Protein 7DPD (pdb70)

Organism: Homo sapiens (NCBI:txid9606)

Solvent-accessible surface area: 30665 Å² total; per-residue (Å²): 140,25,88,92,119,51,57,84,62,0,4,123,26,1,47,71,15,0,33,116,138,21,112,108,65,1,57,107,16,0,131,93,219,83,98,109,33,40,25,55,3,56,2,60,0,83,50,0,30,128,80,36,149,74,0,10,92,28,1,64,111,58,8,69,96,0,20,73,19,0,21,42,0,0,80,111,1,2,79,85,13,24,120,90,53,115,111,46,138,75,25,24,41,0,104,46,2,31,2,11,1,19,28,8,42,138,46,115,114,31,52,38,57,79,13,3,142,97,156,7,44,38,94,3,0,1,2,13,1,25,0,24,82,50,37,166,55,114,97,53,66,38,27,81,32,22,65,0,71,142,49,150,61,87,18,63,20,135,13,57,15,76,61,76,41,73,43,96,117,49,80,79,15,80,17,172,125,114,30,134,4,58,141,39,47,58,50,33,75,143,71,101,103,54,102,118,55,62,60,20,9,29,0,53,1,4,14,17,44,157,73,189,63,8,52,57,64,1,120,23,4,45,0,1,0,34,11,45,11,18,108,46,18,144,63,53,23,48,0,15,0,17,0,17,0,38,65,6,98,98,65,156,108,174,144,69,190,31,110,103,45,42,0,0,64,12,14,48,17,71,90,94,126,21,85,87,34,33,50,38,5,0,4,40,16,1,34,71,11,0,26,125,132,20,110,107,64,1,59,106,15,1,137,90,221,82,99,97,29,25,22,54,2,54,0,52,0,81,42,0,27,132,83,12,147,33,1,14,90,11,3,66,107,60,7,60,66,0,22,84,20,1,26,36,0,0,85,100,0,1,82,77,10,23,117,90,53,115,114,51,136,77,23,26,44,0,108,35,4,30,2,12,1,16,24,9,42,121,47,107,112,27,26,34,8,70,21,6,124,97,137,5,46,39,89,4,0,2,0,40,1,31,2,76,91,51,33,158,56,110,100,40,64,13,56,75,60,18,49,1,88,146,43,164,63,78,32,81,20,133,17,43,19,82,65,65,30,73,35,87,103,35,85,71,11,68,22,182,151,98,40,121,23,54,129,35,55,41,44,45,76,124,90,115,77,90,120,87,53,36,53,13,6,32,0,49,0,57,17,70,48,162,137,89,90,124,40,112,146,51,160,54,8,64,0,0,0,22,9,43,10,19,109,45,14,133,71,51,6,67,2,22,0,16,0,10,1,27,65,2,93,91,66,156,114,169,143,79,212,32,92,106,43,47,0,0,56,7,11,43,17,69,62,105,130

Foldseek 3Di:
DDDPVLLVVLLVLLLVVCLVPVLVVLVVVQQDDDQAAADEDEDEVVVSCVVDVVNVVVCQVQVVVSQVSNLVSSQVSSVVSLVPDPCSVNTHRHNRYGYFYDHDDDDPVAEDLADDDPVQAFGWHKYKFAWADKDDKDKAAFKWWKAFPPPRDIDIDGFDVQAVRDDDQAQFDPDPDGDNTRDMDTDRPVDCPDSRIKIKMKIKTWRDCVDPVADDDIDIAIEIDIGPRPPVDDHGWTKIFIFGWHKHKDPDDDPDHIDIHIHGHTRDIDTD/DDDPVVLVVLLVLLLVVCLPVVLVVLVVVQQDDDQAAAGEDEDEVVVSCVSPVVNVVVCFQQVVVSQVSNLVSSQVSSVVSLVPDPCSVNTHRHNRYGYFYDNDDDDPLAEDQADDDPVQAFGWHKYWWFWADKDDKDKAAQKFWKAFPVPRDIDIFGFDVQAPRHTDAAQADPDPPDDHGGDMGTDHPVDPDPPDIKIKIKTKTWGDDDPDDDDDGTDMAIEMDIRVRPPVDDHGWTKMFIFGWHKHKDDDDDPDDIDIGIHGHTRDIGTDD

Nearest PDB structures (foldseek):
  7dpd-assembly1_A  TM=1.004E+00  e=1.138E-58  Homo sapiens
  7wi7-assembly1_B  TM=9.979E-01  e=2.841E-55  Homo sapiens
  7yox-assembly1_E  TM=8.912E-01  e=5.959E-45  Homo sapiens
  8s91-assembly1_F  TM=9.376E-01  e=9.226E-42  Homo sapiens
  7w7p-assembly1_E  TM=9.036E-01  e=3.740E-40  Gallus gallus

GO terms:
  GO:0005515 protein binding (F, IPI)
  GO:0043138 3'-5' DNA helicase activity (F, IDA)
  GO:0097362 MCM8-MCM9 complex (C, IDA)
  GO:0006974 DNA damage response (P, IDA)
  GO:0000724 double-strand break repair via homologous recombination (P, IDA)
  GO:0016887 ATP hydrolysis activity (F, EXP)
  GO:0005634 nucleus (C, IDA)
  GO:0003682 chromatin binding (F, IDA)
  GO:0032406 MutLbeta complex binding (F, IDA)
  GO:0032407 MutSalpha complex binding (F, IDA)
  GO:0032408 MutSbeta complex binding (F, IDA)
  GO:0044877 protein-containing complex binding (F, IDA)
  GO:0005694 chromosome (C, EXP)
  GO:0036298 recombinational interstrand cross-link repair (P, IMP)
  GO:0003678 DNA helicase activity (F, IMP)
  GO:0070716 mismatch repair involved in maintenance of fidelity involved in DNA-dependent DNA replication (P, IMP)
  GO:0071168 protein localization to chromatin (P, IMP)
  GO:0000724 double-strand break repair via homologous recombination (P, IMP)
  GO:0019899 enzyme binding (F, IPI)

InterPro domains:
  IPR001208 MCM domain [PF00493] (304-508)
  IPR001208 MCM domain [PR01657] (343-358)
  IPR001208 MCM domain [PR01657] (401-415)
  IPR001208 MCM domain [PR01657] (429-442)
  IPR001208 MCM domain [PR01657] (452-464)
  IPR001208 MCM domain [PR01657] (479-487)
  IPR001208 MCM domain [PS50051] (302-505)
  IPR003593 AAA+ ATPase domain [SM00382] (344-493)
  IPR012340 Nucleic acid-binding, OB-fold [G3DSA:2.40.50.140] (115-273)
  IPR012340 Nucleic acid-binding, OB-fold [SSF50249] (11-266)
  IPR027417 P-loop containing nucleoside triphosphate hydrolase [G3DSA:3.40.50.300] (281-608)
  IPR027417 P-loop containing nucleoside triphosphate hydrolase [SSF52540] (312-602)
  IPR031327 Mini-chromosome maintenance protein [PTHR11630] (40-641)
  IPR031327 Mini-chromosome maintenance protein [SM00350] (112-605)
  IPR033762 MCM OB domain [PF17207] (117-245)
  IPR041562 MCM, AAA-lid domain [PF17855] (522-604)
  IPR058768 MCM9, N-terminal domain [PF26066] (4-104)

Structure (mmCIF, N/CA/C/O backbone):
data_7DPD
#
_entry.id   7DPD
#
_cell.length_a   78.286
_cell.length_b   85.900
_cell.length_c   111.511
_cell.angle_alpha   90.000
_cell.angle_beta   90.000
_cell.angle_gamma   90.000
#
_symmetry.space_group_name_H-M   'P 21 21 21'
#
loop_
_entity.id
_entity.type
_entity.pdbx_description
1 polymer 'DNA helicase MCM9'
2 non-polymer 'ZINC ION'
3 non-polymer 'SODIUM ION'
4 water water
#
loop_
_atom_site.group_PDB
_atom_site.id
_atom_site.type_symbol
_atom_site.label_atom_id
_atom_site.label_alt_id
_atom_site.label_comp_id
_atom_site.label_asym_id
_atom_site.label_entity_id
_atom_site.label_seq_id
_atom_site.pdbx_PDB_ins_code
_atom_site.Cartn_x
_atom_site.Cartn_y
_atom_site.Cartn_z
_atom_site.occupancy
_atom_site.B_iso_or_equiv
_atom_site.auth_seq_id
_atom_site.auth_comp_id
_atom_site.auth_asym_id
_atom_site.auth_atom_id
_atom_site.pdbx_PDB_model_num
ATOM 1 N N . SER A 1 14 ? 8.44000 7.64400 10.48400 1.000 59.21000 0 SER A N 1
ATOM 2 C CA . SER A 1 14 ? 8.28600 9.09400 10.51500 1.000 62.37000 0 SER A CA 1
ATOM 3 C C . SER A 1 14 ? 6.83000 9.48700 10.73400 1.000 54.55000 0 SER A C 1
ATOM 4 O O . SER A 1 14 ? 6.01700 8.68000 11.18200 1.000 62.30000 0 SER A O 1
ATOM 7 N N . MET A 1 15 ? 6.51100 10.73700 10.41300 1.000 57.47000 1 MET A N 1
ATOM 8 C CA . MET A 1 15 ? 5.16400 11.27500 10.53200 1.000 57.59000 1 MET A CA 1
ATOM 9 C C . MET A 1 15 ? 4.54000 11.39700 9.14900 1.000 56.11000 1 MET A C 1
ATOM 10 O O . MET A 1 15 ? 5.20100 11.82400 8.19600 1.000 41.53000 1 MET A O 1
ATOM 15 N N . ASN A 1 16 ? 3.26800 11.02500 9.04100 1.000 40.37000 2 ASN A N 1
ATOM 16 C CA . ASN A 1 16 ? 2.57300 11.15600 7.77200 1.000 53.51000 2 ASN A CA 1
ATOM 17 C C . ASN A 1 16 ? 2.09800 12.59600 7.59100 1.000 52.05000 2 ASN A C 1
ATOM 18 O O . ASN A 1 16 ? 2.23500 13.44100 8.48000 1.000 45.27000 2 ASN A O 1
ATOM 23 N N . SER A 1 17 ? 1.53900 12.88700 6.41400 1.000 50.22000 3 SER A N 1
ATOM 24 C CA . SER A 1 17 ? 1.10200 14.25100 6.13100 1.000 46.11000 3 SER A CA 1
ATOM 25 C C . SER A 1 17 ? 0.01900 14.70300 7.10100 1.000 52.43000 3 SER A C 1
ATOM 26 O O . SER A 1 17 ? -0.08500 15.89700 7.40700 1.000 45.20000 3 SER A O 1
ATOM 29 N N . ASP A 1 18 ? -0.78400 13.76700 7.60300 1.000 46.85000 4 ASP A N 1
ATOM 30 C CA . ASP A 1 18 ? -1.82900 14.12100 8.55600 1.000 48.69000 4 ASP A CA 1
ATOM 31 C C . ASP A 1 18 ? -1.23700 14.67400 9.84700 1.000 60.53000 4 ASP A C 1
ATOM 32 O O . ASP A 1 18 ? -1.75000 15.65100 10.40600 1.000 46.30000 4 ASP A O 1
ATOM 37 N N . GLN A 1 19 ? -0.15400 14.06700 10.33300 1.000 51.06000 5 GLN A N 1
ATOM 38 C CA . GLN A 1 19 ? 0.45800 14.51700 11.57700 1.000 43.16000 5 GLN A CA 1
ATOM 39 C C . GLN A 1 19 ? 1.33500 15.74600 11.37700 1.000 35.17000 5 GLN A C 1
ATOM 40 O O . GLN A 1 19 ? 1.40100 16.60500 12.26400 1.000 31.94000 5 GLN A O 1
ATOM 46 N N . VAL A 1 20 ? 2.01400 15.84800 10.23400 1.000 37.20000 6 VAL A N 1
ATOM 47 C CA . VAL A 1 20 ? 2.83400 17.02400 9.96300 1.000 34.34000 6 VAL A CA 1
ATOM 48 C C . VAL A 1 20 ? 1.96000 18.26700 9.84700 1.000 35.38000 6 VAL A C 1
ATOM 49 O O . VAL A 1 20 ? 2.33700 19.35500 10.30000 1.000 43.35000 6 VAL A O 1
ATOM 53 N N . THR A 1 21 ? 0.77300 18.12300 9.25500 1.000 32.48000 7 THR A N 1
ATOM 54 C CA . THR A 1 21 ? -0.12800 19.26000 9.10100 1.000 29.65000 7 THR A CA 1
ATOM 55 C C . THR A 1 21 ? -0.60000 19.78100 10.45200 1.000 33.85000 7 THR A C 1
ATOM 56 O O . THR A 1 21 ? -0.57400 20.99100 10.70700 1.000 37.53000 7 THR A O 1
ATOM 60 N N . LEU A 1 22 ? -1.04900 18.88200 11.32900 1.000 33.87000 8 LEU A N 1
ATOM 61 C CA . LEU A 1 22 ? -1.55600 19.33000 12.62100 1.000 35.59000 8 LEU A CA 1
ATOM 62 C C . LEU A 1 22 ? -0.45100 19.96200 13.45800 1.000 42.65000 8 LEU A C 1
ATOM 63 O O . LEU A 1 22 ? -0.67800 20.97400 14.13300 1.000 29.86000 8 LEU A O 1
ATOM 68 N N . VAL A 1 23 ? 0.75400 19.38800 13.41500 1.000 25.78000 9 VAL A N 1
ATOM 69 C CA . VAL A 1 23 ? 1.87200 19.93500 14.18000 1.000 37.90000 9 VAL A CA 1
ATOM 70 C C . VAL A 1 23 ? 2.16400 21.36900 13.74900 1.000 42.52000 9 VAL A C 1
ATOM 71 O O . VAL A 1 23 ? 2.19400 22.28900 14.57500 1.000 34.08000 9 VAL A O 1
ATOM 75 N N . GLY A 1 24 ? 2.36300 21.58200 12.44600 1.000 29.53000 10 GLY A N 1
ATOM 76 C CA . GLY A 1 24 ? 2.64500 22.92200 11.95900 1.000 32.52000 10 GLY A CA 1
ATOM 77 C C . GLY A 1 24 ? 1.52300 23.90900 12.21900 1.000 25.93000 10 GLY A C 1
ATOM 78 O O . GLY A 1 24 ? 1.77800 25.08300 12.49900 1.000 33.20000 10 GLY A O 1
ATOM 79 N N . GLN A 1 25 ? 0.27200 23.45300 12.14600 1.000 31.61000 11 GLN A N 1
ATOM 80 C CA . GLN A 1 25 ? -0.85100 24.37100 12.30700 1.000 36.30000 11 GLN A CA 1
ATOM 81 C C . GLN A 1 25 ? -1.04100 24.77100 13.76700 1.000 34.08000 11 GLN A C 1
ATOM 82 O O . GLN A 1 25 ? -1.42600 25.91000 14.05500 1.000 49.81000 11 GLN A O 1
ATOM 88 N N . VAL A 1 26 ? -0.77800 23.85400 14.70200 1.000 25.78000 12 VAL A N 1
ATOM 89 C CA . VAL A 1 26 ? -0.84600 24.20900 16.11800 1.000 29.36000 12 VAL A CA 1
ATOM 90 C C . VAL A 1 26 ? 0.27500 25.17400 16.48000 1.000 40.06000 12 VAL A C 1
ATOM 91 O O . VAL A 1 26 ? 0.06900 26.13900 17.22800 1.000 33.77000 12 VAL A O 1
ATOM 95 N N . PHE A 1 27 ? 1.47900 24.93200 15.96100 1.000 25.26000 13 PHE A N 1
ATOM 96 C CA . PHE A 1 27 ? 2.58500 25.84100 16.22900 1.000 26.07000 13 PHE A CA 1
ATOM 97 C C . PHE A 1 27 ? 2.36800 27.18800 15.55400 1.000 39.27000 13 PHE A C 1
ATOM 98 O O . PHE A 1 27 ? 2.70100 28.23500 16.12200 1.000 34.16000 13 PHE A O 1
ATOM 106 N N . GLU A 1 28 ? 1.80400 27.18700 14.34500 1.000 27.28000 14 GLU A N 1
ATOM 107 C CA . GLU A 1 28 ? 1.60900 28.44700 13.63900 1.000 37.78000 14 GLU A CA 1
ATOM 108 C C . GLU A 1 28 ? 0.63400 29.35400 14.37900 1.000 38.39000 14 GLU A C 1
ATOM 109 O O . GLU A 1 28 ? 0.82900 30.57400 14.42700 1.000 35.00000 14 GLU A O 1
ATOM 115 N N . SER A 1 29 ? -0.42200 28.78300 14.96300 1.000 34.15000 15 SER A N 1
ATOM 116 C CA . SER A 1 29 ? -1.37800 29.60800 15.69300 1.000 39.06000 15 SER A CA 1
ATOM 117 C C . SER A 1 29 ? -0.81500 30.06100 17.03200 1.000 37.26000 15 SER A C 1
ATOM 118 O O . SER A 1 29 ? -1.11300 31.17200 17.48400 1.000 43.43000 15 SER A O 1
ATOM 121 N N . TYR A 1 30 ? -0.00600 29.21800 17.67800 1.000 28.44000 16 TYR A N 1
ATOM 122 C CA . TYR A 1 30 ? 0.63300 29.61500 18.92700 1.000 25.73000 16 TYR A CA 1
ATOM 123 C C . TYR A 1 30 ? 1.58900 30.78000 18.70800 1.000 34.58000 16 TYR A C 1
ATOM 124 O O . TYR A 1 30 ? 1.59300 31.74400 19.48300 1.000 30.03000 16 TYR A O 1
ATOM 133 N N . VAL A 1 31 ? 2.41000 30.70400 17.66100 1.000 29.90000 17 VAL A N 1
ATOM 134 C CA . VAL A 1 31 ? 3.36600 31.76900 17.37700 1.000 30.73000 17 VAL A CA 1
ATOM 135 C C . VAL A 1 31 ? 2.63700 33.05000 16.99500 1.000 40.74000 17 VAL A C 1
ATOM 136 O O . VAL A 1 31 ? 2.93500 34.13300 17.51500 1.000 35.31000 17 VAL A O 1
ATOM 140 N N . SER A 1 32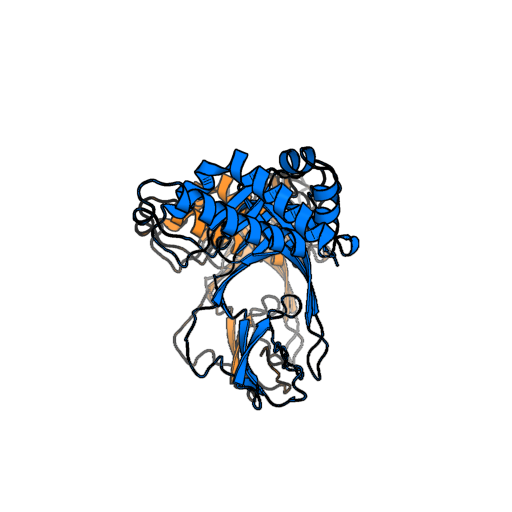 ? 1.65900 32.94400 16.09500 1.000 37.71000 18 SER A N 1
ATOM 141 C CA . SER A 1 32 ? 0.93400 34.11900 15.63000 1.000 42.13000 18 SER A CA 1
ATOM 142 C C . SER A 1 32 ? 0.11600 34.78500 16.72700 1.000 43.61000 18 SER A C 1
ATOM 143 O O . SER A 1 32 ? -0.37800 35.89700 16.51700 1.000 60.75000 18 SER A O 1
ATOM 146 N N . GLU A 1 33 ? -0.02500 34.15100 17.88800 1.000 41.04000 19 GLU A N 1
ATOM 147 C CA . GLU A 1 33 ? -0.77500 34.72400 18.99500 1.000 38.94000 19 GLU A CA 1
ATOM 148 C C . GLU A 1 33 ? 0.10000 35.20600 20.14000 1.000 49.20000 19 GLU A C 1
ATOM 149 O O . GLU A 1 33 ? -0.22600 36.22000 20.76000 1.000 56.39000 19 GLU A O 1
ATOM 155 N N . TYR A 1 34 ? 1.20900 34.52200 20.42900 1.000 39.39000 20 TYR A N 1
ATOM 156 C CA . TYR A 1 34 ? 2.05700 34.86800 21.56100 1.000 36.11000 20 TYR A CA 1
ATOM 157 C C . TYR A 1 34 ? 3.39300 35.49200 21.17300 1.000 37.70000 20 TYR A C 1
ATOM 158 O O . TYR A 1 34 ? 4.07300 36.03900 22.04600 1.000 25.72000 20 TYR A O 1
ATOM 167 N N . HIS A 1 35 ? 3.79000 35.43400 19.90300 1.000 30.97000 21 HIS A N 1
ATOM 168 C CA . HIS A 1 35 ? 5.10900 35.90900 19.50000 1.000 35.24000 21 HIS A CA 1
ATOM 169 C C . HIS A 1 35 ? 5.02200 36.88000 18.33100 1.000 34.59000 21 HIS A C 1
ATOM 170 O O . HIS A 1 35 ? 5.99200 37.04500 17.58600 1.000 29.65000 21 HIS A O 1
ATOM 177 N N . LYS A 1 36 ? 3.86800 37.53300 18.16800 1.000 37.10000 22 LYS A N 1
ATOM 178 C CA . LYS A 1 36 ? 3.68600 38.47100 17.06500 1.000 30.51000 22 LYS A CA 1
ATOM 179 C C . LYS A 1 36 ? 4.76000 39.55200 17.07100 1.000 29.94000 22 LYS A C 1
ATOM 180 O O . LYS A 1 36 ? 5.32100 39.88600 16.02100 1.000 28.81000 22 LYS A O 1
ATOM 186 N N . ASN A 1 37 ? 5.07600 40.09900 18.24300 1.000 27.86000 23 ASN A N 1
ATOM 187 C CA . ASN A 1 37 ? 6.08300 41.15300 18.29700 1.000 38.70000 23 ASN A CA 1
ATOM 188 C C . ASN A 1 37 ? 7.49200 40.60300 18.10900 1.000 37.18000 23 ASN A C 1
ATOM 189 O O . ASN A 1 37 ? 8.35400 41.29700 17.55500 1.000 31.20000 23 ASN A O 1
ATOM 194 N N . ASP A 1 38 ? 7.74400 39.36400 18.54200 1.000 25.32000 24 ASP A N 1
ATOM 195 C CA . ASP A 1 38 ? 9.06000 38.76700 18.33800 1.000 21.39000 24 ASP A CA 1
ATOM 196 C C . ASP A 1 38 ? 9.38500 38.63500 16.85300 1.000 26.07000 24 ASP A C 1
ATOM 197 O O . ASP A 1 38 ? 10.52100 38.88600 16.43600 1.000 27.09000 24 ASP A O 1
ATOM 202 N N . ILE A 1 39 ? 8.40000 38.25100 16.03800 1.000 27.50000 25 ILE A N 1
ATOM 203 C CA . ILE A 1 39 ? 8.62900 38.15400 14.60000 1.000 31.98000 25 ILE A CA 1
ATOM 204 C C . ILE A 1 39 ? 8.76700 39.54400 13.98600 1.000 32.51000 25 ILE A C 1
ATOM 205 O O . ILE A 1 39 ? 9.58700 39.76300 13.08500 1.000 26.47000 25 ILE A O 1
ATOM 210 N N . LEU A 1 40 ? 7.97800 40.50600 14.47100 1.000 26.08000 26 LEU A N 1
ATOM 211 C CA . LEU A 1 40 ? 8.06500 41.87000 13.95700 1.000 28.05000 26 LEU A CA 1
ATOM 212 C C . LEU A 1 40 ? 9.46200 42.44900 14.14900 1.000 31.81000 26 LEU A C 1
ATOM 213 O O . LEU A 1 40 ? 9.99000 43.12200 13.25600 1.000 25.25000 26 LEU A O 1
ATOM 218 N N . LEU A 1 41 ? 10.08200 42.19500 15.30500 1.000 21.85000 27 LEU A N 1
ATOM 219 C CA . LEU A 1 41 ? 11.44600 42.66700 15.51900 1.000 24.48000 27 LEU A CA 1
ATOM 220 C C . LEU A 1 41 ? 12.42500 41.98900 14.56800 1.000 25.52000 27 LEU A C 1
ATOM 221 O O . LEU A 1 41 ? 13.37100 42.62300 14.08700 1.000 29.02000 27 LEU A O 1
ATOM 226 N N . ILE A 1 42 ? 12.22100 40.70100 14.28800 1.000 26.65000 28 ILE A N 1
ATOM 227 C CA . ILE A 1 42 ? 13.07300 40.01900 13.31900 1.000 27.47000 28 ILE A CA 1
ATOM 228 C C . ILE A 1 42 ? 12.90800 40.64300 11.94000 1.000 31.50000 28 ILE A C 1
ATOM 229 O O . ILE A 1 42 ? 13.89400 40.92500 11.24700 1.000 28.60000 28 ILE A O 1
ATOM 234 N N . LEU A 1 43 ? 11.66000 40.87800 11.52600 1.000 25.74000 29 LEU A N 1
ATOM 235 C CA . LEU A 1 43 ? 11.40500 41.52000 10.24200 1.000 27.87000 29 LEU A CA 1
ATOM 236 C C . LEU A 1 43 ? 12.05000 42.89700 10.16100 1.000 31.13000 29 LEU A C 1
ATOM 237 O O . LEU A 1 43 ? 12.51400 43.30300 9.08800 1.000 30.22000 29 LEU A O 1
ATOM 242 N N . LYS A 1 44 ? 12.10300 43.62000 11.27900 1.000 27.07000 30 LYS A N 1
ATOM 243 C CA . LYS A 1 44 ? 12.65000 44.96900 11.29600 1.000 29.55000 30 LYS A CA 1
ATOM 244 C C . LYS A 1 44 ? 14.17200 45.00000 11.21400 1.000 32.49000 30 LYS A C 1
ATOM 245 O O . LYS A 1 44 ? 14.73500 46.06600 10.94000 1.000 33.59000 30 LYS A O 1
ATOM 251 N N . GLU A 1 45 ? 14.84500 43.87200 11.43300 1.000 30.16000 31 GLU A N 1
ATOM 252 C CA . GLU A 1 45 ? 16.29900 43.83000 11.34800 1.000 31.86000 31 GLU A CA 1
ATOM 253 C C . GLU A 1 45 ? 16.76600 44.08300 9.91700 1.000 29.89000 31 GLU A C 1
ATOM 254 O O . GLU A 1 45 ? 16.02400 43.89800 8.94800 1.000 31.76000 31 GLU A O 1
ATOM 260 N N . ARG A 1 46 ? 18.02400 44.50400 9.79300 1.000 34.33000 32 ARG A N 1
ATOM 261 C CA . ARG A 1 46 ? 18.56300 44.90400 8.49900 1.000 32.74000 32 ARG A CA 1
ATOM 262 C C . ARG A 1 46 ? 19.13200 43.72700 7.71000 1.000 32.55000 32 ARG A C 1
ATOM 263 O O . ARG A 1 46 ? 18.78300 43.54300 6.54100 1.000 32.07000 32 ARG A O 1
ATOM 271 N N . ASP A 1 47 ? 20.00400 42.92800 8.32900 1.000 30.85000 33 ASP A N 1
ATOM 272 C CA . ASP A 1 47 ? 20.69100 41.85400 7.61700 1.000 44.61000 33 ASP A CA 1
ATOM 273 C C . ASP A 1 47 ? 19.72400 40.71700 7.29800 1.000 35.51000 33 ASP A C 1
ATOM 274 O O . ASP A 1 47 ? 19.17500 40.08100 8.20300 1.000 40.76000 33 ASP A O 1
ATOM 279 N N . GLU A 1 48 ? 19.53500 40.44400 6.00900 1.000 36.69000 34 GLU A N 1
ATOM 280 C CA . GLU A 1 48 ? 18.57000 39.44500 5.57300 1.000 41.48000 34 GLU A CA 1
ATOM 281 C C . GLU A 1 48 ? 19.13400 38.03000 5.52500 1.000 44.03000 34 GLU A C 1
ATOM 282 O O . GLU A 1 48 ? 18.35400 37.07200 5.51200 1.000 38.58000 34 GLU A O 1
ATOM 288 N N . ASP A 1 49 ? 20.45800 37.87100 5.49900 1.000 47.53000 35 ASP A N 1
ATOM 289 C CA . ASP A 1 49 ? 21.07200 36.55100 5.43100 1.000 45.54000 35 ASP A CA 1
ATOM 290 C C . ASP A 1 49 ? 21.38900 35.96700 6.80100 1.000 43.93000 35 ASP A C 1
ATOM 291 O O . ASP A 1 49 ? 21.77600 34.79500 6.88200 1.000 43.79000 35 ASP A O 1
ATOM 296 N N . ALA A 1 50 ? 21.23700 36.74300 7.87000 1.000 32.25000 36 ALA A N 1
ATOM 297 C CA . ALA A 1 50 ? 21.56700 36.26200 9.20000 1.000 33.87000 36 ALA A CA 1
ATOM 298 C C . ALA A 1 50 ? 20.51800 35.26400 9.68900 1.000 34.20000 36 ALA A C 1
ATOM 299 O O . ALA A 1 50 ? 19.44000 35.10800 9.10900 1.000 34.79000 36 ALA A O 1
ATOM 301 N N . HIS A 1 51 ? 20.85400 34.57600 10.77600 1.000 38.79000 37 HIS A N 1
ATOM 302 C CA . HIS A 1 51 ? 19.97400 33.59400 11.39200 1.000 27.86000 37 HIS A CA 1
ATOM 303 C C . HIS A 1 51 ? 19.34000 34.20000 12.63600 1.000 25.41000 37 HIS A C 1
ATOM 304 O O . HIS A 1 51 ? 20.04000 34.76700 13.48100 1.000 30.74000 37 HIS A O 1
ATOM 311 N N . TYR A 1 52 ? 18.01600 34.09400 12.73900 1.000 23.33000 38 TYR A N 1
ATOM 312 C CA . TYR A 1 52 ? 17.28000 34.72400 13.82100 1.000 27.45000 38 TYR A CA 1
ATOM 313 C C . TYR A 1 52 ? 16.49100 33.68500 14.60600 1.000 26.13000 38 TYR A C 1
ATOM 314 O O . TYR A 1 52 ? 15.77000 32.87500 14.00500 1.000 27.11000 38 TYR A O 1
ATOM 323 N N . PRO A 1 53 ? 16.58800 33.68000 15.93200 1.000 23.59000 39 PRO A N 1
ATOM 324 C CA . PRO A 1 53 ? 15.81700 32.73600 16.74100 1.000 21.89000 39 PRO A CA 1
ATOM 325 C C . PRO A 1 53 ? 14.47000 33.30400 17.16400 1.000 22.61000 39 PRO A C 1
ATOM 326 O O . PRO A 1 53 ? 14.27300 34.51600 17.27000 1.000 31.58000 39 PRO A O 1
ATOM 330 N N . VAL A 1 54 ? 13.53500 32.38800 17.40600 1.000 29.69000 40 VAL A N 1
ATOM 331 C CA . VAL A 1 54 ? 12.28200 32.68700 18.09300 1.000 25.91000 40 VAL A CA 1
ATOM 332 C C . VAL A 1 54 ? 12.19200 31.71100 19.25700 1.000 24.87000 40 VAL A C 1
ATOM 333 O O . VAL A 1 54 ? 12.08500 30.49700 19.04400 1.000 29.28000 40 VAL A O 1
ATOM 337 N N . VAL A 1 55 ? 12.24700 32.23100 20.47900 1.000 24.31000 41 VAL A N 1
ATOM 338 C CA . VAL A 1 55 ? 12.26300 31.40400 21.68000 1.000 27.62000 41 VAL A CA 1
ATOM 339 C C . VAL A 1 55 ? 10.83200 31.17100 22.14300 1.000 27.84000 41 VAL A C 1
ATOM 340 O O . VAL A 1 55 ? 10.04100 32.11500 22.25200 1.000 28.84000 41 VAL A O 1
ATOM 344 N N . VAL A 1 56 ? 10.50000 29.91500 22.42900 1.000 32.00000 42 VAL A N 1
ATOM 345 C CA . VAL A 1 56 ? 9.14100 29.52000 22.77700 1.000 36.34000 42 VAL A CA 1
ATOM 346 C C . VAL A 1 56 ? 9.17400 28.65700 24.03200 1.000 31.14000 42 VAL A C 1
ATOM 347 O O . VAL A 1 56 ? 10.07000 27.82400 24.20400 1.000 27.98000 42 VAL A O 1
ATOM 351 N N . ASN A 1 57 ? 8.20100 28.87600 24.91800 1.000 34.84000 43 ASN A N 1
ATOM 352 C CA . ASN A 1 57 ? 8.03800 28.08700 26.13500 1.000 34.75000 43 ASN A CA 1
ATOM 353 C C . ASN A 1 57 ? 7.33100 26.78200 25.78200 1.000 42.81000 43 ASN A C 1
ATOM 354 O O . ASN A 1 57 ? 6.14500 26.78500 25.43600 1.000 37.95000 43 ASN A O 1
ATOM 359 N N . ALA A 1 58 ? 8.05700 25.66400 25.87800 1.000 28.13000 44 ALA A N 1
ATOM 360 C CA . ALA A 1 58 ? 7.48300 24.37200 25.50900 1.000 39.22000 44 ALA A CA 1
ATOM 361 C C . ALA A 1 58 ? 6.34700 23.98000 26.44200 1.000 40.91000 44 ALA A C 1
ATOM 362 O O . ALA A 1 58 ? 5.35000 23.39500 26.00000 1.000 36.79000 44 ALA A O 1
ATOM 364 N N . MET A 1 59 ? 6.48400 24.28400 27.73400 1.000 43.52000 45 MET A N 1
ATOM 365 C CA . MET A 1 59 ? 5.45300 23.91900 28.69800 1.000 42.64000 45 MET A CA 1
ATOM 366 C C . MET A 1 59 ? 4.10600 24.51700 28.31200 1.000 46.85000 45 MET A C 1
ATOM 367 O O . MET A 1 59 ? 3.09800 23.80600 28.22600 1.000 41.47000 45 MET A O 1
ATOM 372 N N . THR A 1 60 ? 4.07300 25.82700 28.05300 1.000 46.97000 46 THR A N 1
ATOM 373 C CA . THR A 1 60 ? 2.81800 26.46300 27.66500 1.000 44.11000 46 THR A CA 1
ATOM 374 C C . THR A 1 60 ? 2.34500 25.99000 26.29600 1.000 38.67000 46 THR A C 1
ATOM 375 O O . THR A 1 60 ? 1.13500 25.88100 26.06600 1.000 43.14000 46 THR A O 1
ATOM 379 N N . LEU A 1 61 ? 3.27300 25.69700 25.38300 1.000 33.66000 47 LEU A N 1
ATOM 380 C CA . LEU A 1 61 ? 2.88200 25.20000 24.06800 1.000 36.17000 47 LEU A CA 1
ATOM 381 C C . LEU A 1 61 ? 2.24500 23.82000 24.16900 1.000 42.56000 47 LEU A C 1
ATOM 382 O O . LEU A 1 61 ? 1.19000 23.56500 23.57500 1.000 45.89000 47 LEU A O 1
ATOM 387 N N . PHE A 1 62 ? 2.87700 22.91300 24.91800 1.000 31.76000 48 PHE A N 1
ATOM 388 C CA . PHE A 1 62 ? 2.36100 21.55800 25.05100 1.000 38.79000 48 PHE A CA 1
ATOM 389 C C . PHE A 1 62 ? 1.02400 21.50900 25.77800 1.000 41.76000 48 PHE A C 1
ATOM 390 O O . PHE A 1 62 ? 0.31900 20.50100 25.68100 1.000 39.31000 48 PHE A O 1
ATOM 398 N N . GLU A 1 63 ? 0.65700 22.56700 26.50000 1.000 40.82000 49 GLU A N 1
ATOM 399 C CA . GLU A 1 63 ? -0.62900 22.59400 27.18200 1.000 44.66000 49 GLU A CA 1
ATOM 400 C C . GLU A 1 63 ? -1.78200 22.94000 26.25200 1.000 50.74000 49 GLU A C 1
ATOM 401 O O . GLU A 1 63 ? -2.93300 22.61500 26.56700 1.000 58.07000 49 GLU A O 1
ATOM 407 N N . THR A 1 64 ? -1.50600 23.59100 25.12200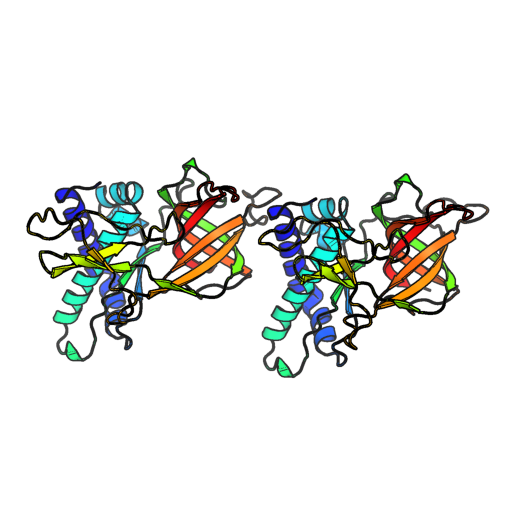 1.000 48.01000 50 THR A N 1
ATOM 408 C CA . THR A 1 64 ? -2.56200 23.93600 24.18100 1.000 45.35000 50 THR A CA 1
ATOM 409 C C . THR A 1 64 ? -3.01800 22.74100 23.35900 1.000 45.43000 50 THR A C 1
ATOM 410 O O . THR A 1 64 ? -4.15300 22.73700 22.87300 1.000 52.39000 50 THR A O 1
ATOM 414 N N . ASN A 1 65 ? -2.17000 21.72800 23.20900 1.000 51.92000 51 ASN A N 1
ATOM 415 C CA . ASN A 1 65 ? -2.47500 20.57700 22.37500 1.000 47.12000 51 ASN A CA 1
ATOM 416 C C . ASN A 1 65 ? -1.74400 19.36500 22.93300 1.000 48.95000 51 ASN A C 1
ATOM 417 O O . ASN A 1 65 ? -0.57200 19.45500 23.30200 1.000 62.12000 51 ASN A O 1
ATOM 422 N N . MET A 1 66 ? -2.44300 18.23400 22.99600 1.000 64.10000 52 MET A N 1
ATOM 423 C CA . MET A 1 66 ? -1.85300 17.03400 23.57800 1.000 45.87000 52 MET A CA 1
ATOM 424 C C . MET A 1 66 ? -0.92400 16.32600 22.59500 1.000 54.82000 52 MET A C 1
ATOM 425 O O . MET A 1 66 ? 0.13200 15.81900 22.99000 1.000 51.04000 52 MET A O 1
ATOM 430 N N . GLU A 1 67 ? -1.29300 16.29000 21.31100 1.000 44.49000 53 GLU A N 1
ATOM 431 C CA . GLU A 1 67 ? -0.50800 15.54000 20.33400 1.000 52.01000 53 GLU A CA 1
ATOM 432 C C . GLU A 1 67 ? 0.82100 16.21800 20.01800 1.000 50.04000 53 GLU A C 1
ATOM 433 O O . GLU A 1 67 ? 1.78700 15.53500 19.66000 1.000 42.78000 53 GLU A O 1
ATOM 439 N N . ILE A 1 68 ? 0.89700 17.54700 20.14100 1.000 51.37000 54 ILE A N 1
ATOM 440 C CA . ILE A 1 68 ? 2.12200 18.25200 19.76600 1.000 45.53000 54 ILE A CA 1
ATOM 441 C C . ILE A 1 68 ? 3.28700 17.80900 20.64500 1.000 43.98000 54 ILE A C 1
ATOM 442 O O . ILE A 1 68 ? 4.40800 17.60400 20.15900 1.000 33.58000 54 ILE A O 1
ATOM 447 N N . GLY A 1 69 ? 3.03900 17.62300 21.94300 1.000 45.25000 55 GLY A N 1
ATOM 448 C CA . GLY A 1 69 ? 4.09800 17.18700 22.83700 1.000 44.66000 55 GLY A CA 1
ATOM 449 C C . GLY A 1 69 ? 4.52700 15.75400 22.60000 1.000 42.86000 55 GLY A C 1
ATOM 450 O O . GLY A 1 69 ? 5.70100 15.41700 22.77900 1.000 40.64000 55 GLY A O 1
ATOM 451 N N . GLU A 1 70 ? 3.59200 14.89200 22.19500 1.000 47.75000 56 GLU A N 1
ATOM 452 C CA . GLU A 1 70 ? 3.94400 13.50500 21.91800 1.000 44.53000 56 GLU A CA 1
ATOM 453 C C . GLU A 1 70 ? 4.86600 13.40800 20.70900 1.000 41.12000 56 GLU A C 1
ATOM 454 O O . GLU A 1 70 ? 5.92900 12.77900 20.77400 1.000 34.75000 56 GLU A O 1
ATOM 460 N N . TYR A 1 71 ? 4.48300 14.04000 19.59700 1.000 43.55000 57 TYR A N 1
ATOM 461 C CA . TYR A 1 71 ? 5.31500 13.99400 18.39900 1.000 37.32000 57 TYR A CA 1
ATOM 462 C C . TYR A 1 71 ? 6.66800 14.65900 18.62500 1.000 39.99000 57 TYR A C 1
ATOM 463 O O . TYR A 1 71 ? 7.68500 14.17600 18.11300 1.000 37.09000 57 TYR A O 1
ATOM 472 N N . PHE A 1 72 ? 6.70600 15.75000 19.39600 1.000 43.48000 58 PHE A N 1
ATOM 473 C CA . PHE A 1 72 ? 7.97500 16.41800 19.66600 1.000 37.34000 58 PHE A CA 1
ATOM 474 C C . PHE A 1 72 ? 8.92900 15.50300 20.42200 1.000 38.28000 58 PHE A C 1
ATOM 475 O O . PHE A 1 72 ? 10.10300 15.37200 20.05700 1.000 35.95000 58 PHE A O 1
ATOM 483 N N . ASN A 1 73 ? 8.44300 14.86700 21.49200 1.000 33.99000 59 ASN A N 1
ATOM 484 C CA . ASN A 1 73 ? 9.28600 13.95100 22.25000 1.000 34.31000 59 ASN A CA 1
ATOM 485 C C . ASN A 1 73 ? 9.59900 12.68200 21.47300 1.000 34.56000 59 ASN A C 1
ATOM 486 O O . ASN A 1 73 ? 10.55200 11.97700 21.81800 1.000 36.91000 59 ASN A O 1
ATOM 491 N N . MET A 1 74 ? 8.82300 12.38000 20.43300 1.000 42.49000 60 MET A N 1
ATOM 492 C CA . MET A 1 74 ? 9.06500 11.20500 19.60700 1.000 35.28000 60 MET A CA 1
ATOM 493 C C . MET A 1 74 ? 9.98800 11.51300 18.43600 1.000 27.44000 60 MET A C 1
ATOM 494 O O . MET A 1 74 ? 10.90900 10.74000 18.15600 1.000 40.88000 60 MET A O 1
ATOM 499 N N . PHE A 1 75 ? 9.76700 12.63200 17.75000 1.000 36.54000 61 PHE A N 1
ATOM 500 C CA . PHE A 1 75 ? 10.57300 13.03500 16.59600 1.000 41.21000 61 PHE A CA 1
ATOM 501 C C . PHE A 1 75 ? 11.02200 14.48000 16.77600 1.000 39.57000 61 PHE A C 1
ATOM 502 O O . PHE A 1 75 ? 10.53700 15.38500 16.08600 1.000 30.17000 61 PHE A O 1
ATOM 510 N N . PRO A 1 76 ? 11.96000 14.73100 17.69600 1.000 33.97000 62 PRO A N 1
ATOM 511 C CA . PRO A 1 76 ? 12.35500 16.12700 17.95500 1.000 30.00000 62 PRO A CA 1
ATOM 512 C C . PRO A 1 76 ? 12.99600 16.80500 16.75800 1.000 28.36000 62 PRO A C 1
ATOM 513 O O . PRO A 1 76 ? 12.65100 17.95400 16.45000 1.000 36.31000 62 PRO A O 1
ATOM 517 N N . SER A 1 77 ? 13.91200 16.12600 16.06500 1.000 24.30000 63 SER A N 1
ATOM 518 C CA . SER A 1 77 ? 14.58400 16.74500 14.92600 1.000 36.91000 63 SER A CA 1
ATOM 519 C C . SER A 1 77 ? 13.59000 17.16800 13.84800 1.000 38.20000 63 SER A C 1
ATOM 520 O O . SER A 1 77 ? 13.67500 18.28300 13.32100 1.000 33.37000 63 SER A O 1
ATOM 523 N N . GLU A 1 78 ? 12.63300 16.30000 13.51100 1.000 35.17000 64 GLU A N 1
ATOM 524 C CA . GLU A 1 78 ? 11.70700 16.62800 12.43300 1.000 34.03000 64 GLU A CA 1
ATOM 525 C C . GLU A 1 78 ? 10.62300 17.60600 12.87400 1.000 39.36000 64 GLU A C 1
ATOM 526 O O . GLU A 1 78 ? 10.12000 18.37600 12.04700 1.000 32.85000 64 GLU A O 1
ATOM 532 N N . VAL A 1 79 ? 10.25000 17.59600 14.15500 1.000 32.56000 65 VAL A N 1
ATOM 533 C CA . VAL A 1 79 ? 9.26400 18.56000 14.64200 1.000 36.37000 65 VAL A CA 1
ATOM 534 C C . VAL A 1 79 ? 9.85000 19.96900 14.64500 1.000 32.96000 65 VAL A C 1
ATOM 535 O O . VAL A 1 79 ? 9.16400 20.94500 14.31400 1.000 23.84000 65 VAL A O 1
ATOM 539 N N . LEU A 1 80 ? 11.12900 20.09900 15.00600 1.000 26.19000 66 LEU A N 1
ATOM 540 C CA . LEU A 1 80 ? 11.78600 21.40200 14.94300 1.000 29.08000 66 LEU A CA 1
ATOM 541 C C . LEU A 1 80 ? 11.86800 21.90800 13.50800 1.000 32.73000 66 LEU A C 1
ATOM 542 O O . LEU A 1 80 ? 11.73600 23.11200 13.25700 1.000 26.07000 66 LEU A O 1
ATOM 547 N N . THR A 1 81 ? 12.08700 21.00300 12.55000 1.000 30.71000 67 THR A N 1
ATOM 548 C CA . THR A 1 81 ? 12.06500 21.40600 11.14700 1.000 29.09000 67 THR A CA 1
ATOM 549 C C . THR A 1 81 ? 10.68700 21.91900 10.74800 1.000 33.67000 67 THR A C 1
ATOM 550 O O . THR A 1 81 ? 10.57000 22.92900 10.04500 1.000 35.10000 67 THR A O 1
ATOM 554 N N . ILE A 1 82 ? 9.62900 21.23700 11.19400 1.000 26.84000 68 ILE A N 1
ATOM 555 C CA . ILE A 1 82 ? 8.27300 21.69900 10.91400 1.000 22.42000 68 ILE A CA 1
ATOM 556 C C . ILE A 1 82 ? 8.02800 23.05800 11.55800 1.000 29.63000 68 ILE A C 1
ATOM 557 O O . ILE A 1 82 ? 7.36500 23.92600 10.97700 1.000 33.67000 68 ILE A O 1
ATOM 562 N N . PHE A 1 83 ? 8.56500 23.26800 12.76400 1.000 38.10000 69 PHE A N 1
ATOM 563 C CA . PHE A 1 83 ? 8.37600 24.54600 13.44700 1.000 32.64000 69 PHE A CA 1
ATOM 564 C C . PHE A 1 83 ? 8.99700 25.69400 12.66100 1.000 36.27000 69 PHE A C 1
ATOM 565 O O . PHE A 1 83 ? 8.41800 26.78500 12.58000 1.000 33.81000 69 PHE A O 1
ATOM 573 N N . ASP A 1 84 ? 10.17500 25.46600 12.07100 1.000 31.04000 70 ASP A N 1
ATOM 574 C CA . ASP A 1 84 ? 10.81900 26.50500 11.27400 1.000 33.57000 70 ASP A CA 1
ATOM 575 C C . ASP A 1 84 ? 10.01000 26.85000 10.02800 1.000 33.86000 70 ASP A C 1
ATOM 576 O O . ASP A 1 84 ? 10.01200 28.00600 9.58900 1.000 32.19000 70 ASP A O 1
ATOM 581 N N . SER A 1 85 ? 9.31600 25.87100 9.44600 1.000 31.41000 71 SER A N 1
ATOM 582 C CA . SER A 1 85 ? 8.45900 26.16400 8.30300 1.000 31.23000 71 SER A CA 1
ATOM 583 C C . SER A 1 85 ? 7.24600 26.98500 8.71500 1.000 39.01000 71 SER A C 1
ATOM 584 O O . SER A 1 85 ? 6.76500 27.81400 7.93200 1.000 43.23000 71 SER A O 1
ATOM 587 N N . ALA A 1 86 ? 6.74100 26.77100 9.93300 1.000 29.97000 72 ALA A N 1
ATOM 588 C CA . ALA A 1 86 ? 5.61400 27.55900 10.41700 1.000 37.57000 72 ALA A CA 1
ATOM 589 C C . ALA A 1 86 ? 6.03700 28.97500 10.78300 1.000 29.12000 72 ALA A C 1
ATOM 590 O O . ALA A 1 86 ? 5.21900 29.89900 10.72300 1.000 38.36000 72 ALA A O 1
ATOM 592 N N . LEU A 1 87 ? 7.30300 29.16700 11.16000 1.000 42.87000 73 LEU A N 1
ATOM 593 C CA . LEU A 1 87 ? 7.78500 30.51000 11.46600 1.000 38.77000 73 LEU A CA 1
ATOM 594 C C . LEU A 1 87 ? 7.85500 31.37200 10.21100 1.000 33.10000 73 LEU A C 1
ATOM 595 O O . LEU A 1 87 ? 7.48500 32.55000 10.24100 1.000 35.04000 73 LEU A O 1
ATOM 600 N N . ARG A 1 88 ? 8.32200 30.80300 9.09900 1.000 33.21000 74 ARG A N 1
ATOM 601 C CA . ARG A 1 88 ? 8.40200 31.57700 7.86500 1.000 37.14000 74 ARG A CA 1
ATOM 602 C C . ARG A 1 88 ? 7.01700 31.97100 7.36700 1.000 36.02000 74 ARG A C 1
ATOM 603 O O . ARG A 1 88 ? 6.82700 33.08600 6.86500 1.000 36.77000 74 ARG A O 1
ATOM 611 N N . ARG A 1 89 ? 6.03500 31.07800 7.50600 1.000 33.03000 75 ARG A N 1
ATOM 612 C CA . ARG A 1 89 ? 4.67500 31.42200 7.10600 1.000 35.20000 75 ARG A CA 1
ATOM 613 C C . ARG A 1 89 ? 4.08400 32.49200 8.01500 1.000 32.99000 75 ARG A C 1
ATOM 614 O O . ARG A 1 89 ? 3.39200 33.40000 7.54300 1.000 39.48000 75 ARG A O 1
ATOM 622 N N . SER A 1 90 ? 4.34200 32.40300 9.32200 1.000 37.35000 76 SER A N 1
ATOM 623 C CA . SER A 1 90 ? 3.85100 33.43000 10.23500 1.000 38.46000 76 SER A CA 1
ATOM 624 C C . SER A 1 90 ? 4.54500 34.76200 9.98700 1.000 38.68000 76 SER A C 1
ATOM 625 O O . SER A 1 90 ? 3.92200 35.82400 10.10300 1.000 33.86000 76 SER A O 1
ATOM 628 N N . ALA A 1 91 ? 5.83600 34.72300 9.64900 1.000 33.01000 77 ALA A N 1
ATOM 629 C CA . ALA A 1 91 ? 6.55400 35.94900 9.32200 1.000 40.56000 77 ALA A CA 1
ATOM 630 C C . ALA A 1 91 ? 5.97900 36.60700 8.07500 1.000 40.78000 77 ALA A C 1
ATOM 631 O O . ALA A 1 91 ? 5.78000 37.82800 8.04700 1.000 38.05000 77 ALA A O 1
ATOM 633 N N . LEU A 1 92 ? 5.70100 35.81500 7.03600 1.000 37.03000 78 LEU A N 1
ATOM 634 C CA . LEU A 1 92 ? 5.17300 36.38100 5.80100 1.000 47.12000 78 LEU A CA 1
ATOM 635 C C . LEU A 1 92 ? 3.75400 36.90500 5.98700 1.000 44.41000 78 LEU A C 1
ATOM 636 O O . LEU A 1 92 ? 3.36600 37.88400 5.34200 1.000 48.48000 78 LEU A O 1
ATOM 641 N N . THR A 1 93 ? 2.97200 36.27500 6.86500 1.000 47.04000 79 THR A N 1
ATOM 642 C CA . THR A 1 93 ? 1.62900 36.76900 7.15200 1.000 40.96000 79 THR A CA 1
ATOM 643 C C . THR A 1 93 ? 1.67700 38.10300 7.88700 1.000 47.27000 79 THR A C 1
ATOM 644 O O . THR A 1 93 ? 0.93700 39.03400 7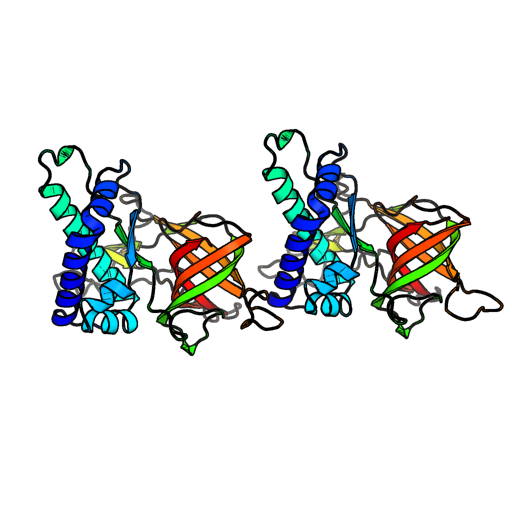.54700 1.000 45.29000 79 THR A O 1
ATOM 648 N N . ILE A 1 94 ? 2.54200 38.21300 8.90000 1.000 41.90000 80 ILE A N 1
ATOM 649 C CA . ILE A 1 94 ? 2.69800 39.47100 9.62600 1.000 25.75000 80 ILE A CA 1
ATOM 650 C C . ILE A 1 94 ? 3.20800 40.56600 8.69800 1.000 42.73000 80 ILE A C 1
ATOM 651 O O . ILE A 1 94 ? 2.76600 41.72000 8.77100 1.000 33.23000 80 ILE A O 1
ATOM 656 N N . LEU A 1 95 ? 4.14100 40.22200 7.80700 1.000 33.04000 81 LEU A N 1
ATOM 657 C CA . LEU A 1 95 ? 4.68300 41.21500 6.88600 1.000 39.30000 81 LEU A CA 1
ATOM 658 C C . LEU A 1 95 ? 3.60700 41.74100 5.94500 1.000 46.79000 81 LEU A C 1
ATOM 659 O O . LEU A 1 95 ? 3.56300 42.94100 5.64800 1.000 51.24000 81 LEU A O 1
ATOM 664 N N . GLN A 1 96 ? 2.72300 40.86100 5.47000 1.000 52.83000 82 GLN A N 1
ATOM 665 C CA . GLN A 1 96 ? 1.67200 41.27600 4.54900 1.000 52.46000 82 GLN A CA 1
ATOM 666 C C . GLN A 1 96 ? 0.56000 42.05800 5.23300 1.000 44.85000 82 GLN A C 1
ATOM 667 O O . GLN A 1 96 ? -0.25200 42.67700 4.53800 1.000 50.75000 82 GLN A O 1
ATOM 673 N N . SER A 1 97 ? 0.50700 42.05400 6.56400 1.000 48.47000 83 SER A N 1
ATOM 674 C CA . SER A 1 97 ? -0.49800 42.79900 7.31000 1.000 53.31000 83 SER A CA 1
ATOM 675 C C . SER A 1 97 ? -0.08600 44.23600 7.60100 1.000 51.43000 83 SER A C 1
ATOM 676 O O . SER A 1 97 ? -0.90000 45.00300 8.12700 1.000 48.37000 83 SER A O 1
ATOM 679 N N . LEU A 1 98 ? 1.15000 44.61400 7.29000 1.000 50.32000 84 LEU A N 1
ATOM 680 C CA . LEU A 1 98 ? 1.61300 45.96700 7.55200 1.000 44.03000 84 LEU A CA 1
ATOM 681 C C . LEU A 1 98 ? 1.19600 46.90000 6.42400 1.000 49.80000 84 LEU A C 1
ATOM 682 O O . LEU A 1 98 ? 1.15100 46.51500 5.25100 1.000 52.26000 84 LEU A O 1
ATOM 687 N N . SER A 1 99 ? 0.88600 48.14500 6.79300 1.000 43.04000 85 SER A N 1
ATOM 688 C CA . SER A 1 99 ? 0.50500 49.13400 5.79100 1.000 43.12000 85 SER A CA 1
ATOM 689 C C . SER A 1 99 ? 1.66000 49.45200 4.84900 1.000 52.89000 85 SER A C 1
ATOM 690 O O . SER A 1 99 ? 1.42900 49.79900 3.68500 1.000 48.31000 85 SER A O 1
ATOM 693 N N . GLN A 1 100 ? 2.90000 49.33400 5.32500 1.000 55.63000 86 GLN A N 1
ATOM 694 C CA . GLN A 1 100 ? 4.09400 49.58400 4.51700 1.000 57.37000 86 GLN A CA 1
ATOM 695 C C . GLN A 1 100 ? 5.01800 48.37900 4.62300 1.000 57.03000 86 GLN A C 1
ATOM 696 O O . GLN A 1 100 ? 6.01400 48.40700 5.36000 1.000 46.20000 86 GLN A O 1
ATOM 702 N N . PRO A 1 101 ? 4.72200 47.30100 3.89300 1.000 55.30000 87 PRO A N 1
ATOM 703 C CA . PRO A 1 101 ? 5.57500 46.10300 3.97200 1.000 51.23000 87 PRO A CA 1
ATOM 704 C C . PRO A 1 101 ? 6.99300 46.33000 3.47700 1.000 52.05000 87 PRO A C 1
ATOM 705 O O . PRO A 1 101 ? 7.88100 45.53000 3.79700 1.000 44.88000 87 PRO A O 1
ATOM 709 N N . GLU A 1 102 ? 7.23400 47.38900 2.70600 1.000 50.45000 88 GLU A N 1
ATOM 710 C CA . GLU A 1 102 ? 8.57800 47.70400 2.24100 1.000 41.85000 88 GLU A CA 1
ATOM 711 C C . GLU A 1 102 ? 9.44800 48.32500 3.32700 1.000 35.02000 88 GLU A C 1
ATOM 712 O O . GLU A 1 102 ? 10.65600 48.47400 3.11800 1.000 30.07000 88 GLU A O 1
ATOM 718 N N . ALA A 1 103 ? 8.87100 48.68500 4.47400 1.000 30.82000 89 ALA A N 1
ATOM 719 C CA . ALA A 1 103 ? 9.65500 49.21100 5.58400 1.000 24.51000 89 ALA A CA 1
ATOM 720 C C . ALA A 1 103 ? 10.40400 48.12600 6.34900 1.000 34.90000 89 ALA A C 1
ATOM 721 O O . ALA A 1 103 ? 11.28000 48.45500 7.15800 1.000 29.84000 89 ALA A O 1
ATOM 723 N N . VAL A 1 104 ? 10.07800 46.85300 6.12500 1.000 28.90000 90 VAL A N 1
ATOM 724 C CA . VAL A 1 104 ? 10.78900 45.73900 6.74300 1.000 35.62000 90 VAL A CA 1
ATOM 725 C C . VAL A 1 104 ? 11.29200 44.81700 5.64100 1.000 25.42000 90 VAL A C 1
ATOM 726 O O . VAL A 1 104 ? 11.08200 45.08100 4.45300 1.000 40.55000 90 VAL A O 1
ATOM 730 N N . SER A 1 105 ? 11.95200 43.72800 6.02100 1.000 26.71000 91 SER A N 1
ATOM 731 C CA . SER A 1 105 ? 12.45100 42.76500 5.05100 1.000 39.85000 91 SER A CA 1
ATOM 732 C C . SER A 1 105 ? 12.25300 41.35300 5.58000 1.000 39.82000 91 SER A C 1
ATOM 733 O O . SER A 1 105 ? 12.54100 41.07100 6.74700 1.000 33.58000 91 SER A O 1
ATOM 736 N N . MET A 1 106 ? 11.75700 40.47600 4.71000 1.000 29.58000 92 MET A N 1
ATOM 737 C CA . MET A 1 106 ? 11.54700 39.08200 5.07400 1.000 38.74000 92 MET A CA 1
ATOM 738 C C . MET A 1 106 ? 12.86900 38.41500 5.43700 1.000 35.81000 92 MET A C 1
ATOM 739 O O . MET A 1 106 ? 13.91200 38.69600 4.83900 1.000 49.29000 92 MET A O 1
ATOM 744 N N . LYS A 1 107 ? 12.82400 37.53400 6.43600 1.000 33.87000 93 LYS A N 1
ATOM 745 C CA . LYS A 1 107 ? 13.98400 36.76500 6.87600 1.000 32.69000 93 LYS A CA 1
ATOM 746 C C . LYS A 1 107 ? 13.67600 35.28300 6.71500 1.000 31.00000 93 LYS A C 1
ATOM 747 O O . LYS A 1 107 ? 12.70700 34.78100 7.29300 1.000 34.30000 93 LYS A O 1
ATOM 753 N N . GLN A 1 108 ? 14.50300 34.58600 5.94000 1.000 33.60000 94 GLN A N 1
ATOM 754 C CA . GLN A 1 108 ? 14.25400 33.18400 5.63200 1.000 36.97000 94 GLN A CA 1
ATOM 755 C C . GLN A 1 108 ? 14.89100 32.22000 6.62500 1.000 38.14000 94 GLN A C 1
ATOM 756 O O . GLN A 1 108 ? 14.43900 31.07400 6.72700 1.000 37.58000 94 GLN A O 1
ATOM 762 N N . ASN A 1 109 ? 15.92100 32.65100 7.35700 1.000 27.47000 95 ASN A N 1
ATOM 763 C CA . ASN A 1 109 ? 16.62400 31.78600 8.30500 1.000 23.24000 95 ASN A CA 1
ATOM 764 C C . ASN A 1 109 ? 16.05500 32.01800 9.70300 1.000 31.50000 95 ASN A C 1
ATOM 765 O O . ASN A 1 109 ? 16.63100 32.71900 10.53600 1.000 33.24000 95 ASN A O 1
ATOM 770 N N . LEU A 1 110 ? 14.90400 31.40300 9.95700 1.000 27.16000 96 LEU A N 1
ATOM 771 C CA . LEU A 1 110 ? 14.24500 31.45500 11.25500 1.000 26.80000 96 LEU A CA 1
ATOM 772 C C . LEU A 1 110 ? 14.35100 30.09200 11.92200 1.000 30.29000 96 LEU A C 1
ATOM 773 O O . LEU A 1 110 ? 14.11200 29.06300 11.28100 1.000 32.51000 96 LEU A O 1
ATOM 778 N N . HIS A 1 111 ? 14.69400 30.08700 13.20700 1.000 29.56000 97 HIS A N 1
ATOM 779 C CA . HIS A 1 111 ? 14.85300 28.85600 13.96500 1.000 27.76000 97 HIS A CA 1
ATOM 780 C C . HIS A 1 111 ? 13.97500 28.90500 15.20400 1.000 34.38000 97 HIS A C 1
ATOM 781 O O . HIS A 1 111 ? 14.00400 29.88900 15.95100 1.000 32.75000 97 HIS A O 1
ATOM 788 N N . ALA A 1 112 ? 13.19900 27.84700 15.41700 1.000 29.94000 98 ALA A N 1
ATOM 789 C CA . ALA A 1 112 ? 12.44900 27.68800 16.65500 1.000 23.07000 98 ALA A CA 1
ATOM 790 C C . ALA A 1 112 ? 13.37300 27.11800 17.72500 1.000 26.31000 98 ALA A C 1
ATOM 791 O O . ALA A 1 112 ? 13.89000 26.00600 17.58100 1.000 28.23000 98 ALA A O 1
ATOM 793 N N . ARG A 1 113 ? 13.59600 27.87900 18.78700 1.000 22.85000 99 ARG A N 1
ATOM 794 C CA . ARG A 1 113 ? 14.46800 27.46200 19.87500 1.000 27.96000 99 ARG A CA 1
ATOM 795 C C . ARG A 1 113 ? 13.60500 27.19600 21.09900 1.000 28.47000 99 ARG A C 1
ATOM 796 O O . ARG A 1 113 ? 12.86600 28.08100 21.54700 1.000 27.89000 99 ARG A O 1
ATOM 804 N N . ILE A 1 114 ? 13.68600 25.97500 21.61800 1.000 33.07000 100 ILE A N 1
ATOM 805 C CA . ILE A 1 114 ? 12.80300 25.50700 22.67800 1.000 28.59000 100 ILE A CA 1
ATOM 806 C C . ILE A 1 114 ? 13.42500 25.82500 24.02800 1.000 32.98000 100 ILE A C 1
ATOM 807 O O . ILE A 1 114 ? 14.59300 25.50400 24.28100 1.000 38.71000 100 ILE A O 1
ATOM 812 N N . SER A 1 115 ? 12.63900 26.44400 24.90000 1.000 36.13000 101 SER A N 1
ATOM 813 C CA . SER A 1 115 ? 13.04800 26.69900 26.26900 1.000 33.58000 101 SER A CA 1
ATOM 814 C C . SER A 1 115 ? 11.91700 26.27800 27.19700 1.000 43.54000 101 SER A C 1
ATOM 815 O O . SER A 1 115 ? 10.79400 26.01500 26.76000 1.000 40.51000 101 SER A O 1
ATOM 818 N N . GLY A 1 116 ? 12.23100 26.20100 28.48800 1.000 46.29000 102 GLY A N 1
ATOM 819 C CA . GLY A 1 116 ? 11.22900 25.90400 29.49300 1.000 46.25000 102 GLY A CA 1
ATOM 820 C C . GLY A 1 116 ? 10.52100 24.57600 29.31500 1.000 47.22000 102 GLY A C 1
ATOM 821 O O . GLY A 1 116 ? 9.29600 24.53400 29.17300 1.000 49.03000 102 GLY A O 1
ATOM 822 N N . LEU A 1 117 ? 11.27800 23.48400 29.31200 1.000 43.88000 103 LEU A N 1
ATOM 823 C CA . LEU A 1 117 ? 10.66600 22.16900 29.26900 1.000 46.06000 103 LEU A CA 1
ATOM 824 C C . LEU A 1 117 ? 9.91800 21.89700 30.57400 1.000 41.78000 103 LEU A C 1
ATOM 825 O O . LEU A 1 117 ? 10.26000 22.45400 31.62000 1.000 46.07000 103 LEU A O 1
ATOM 830 N N . PRO A 1 118 ? 8.87100 21.06500 30.53000 1.000 47.03000 104 PRO A N 1
ATOM 831 C CA . PRO A 1 118 ? 8.22300 20.62700 31.77500 1.000 40.34000 104 PRO A CA 1
ATOM 832 C C . PRO A 1 118 ? 9.23000 20.04500 32.75000 1.000 46.75000 104 PRO A C 1
ATOM 833 O O . PRO A 1 118 ? 9.94400 19.09500 32.41500 1.000 55.08000 104 PRO A O 1
ATOM 837 N N . VAL A 1 119 ? 9.30900 20.61400 33.95100 1.000 48.44000 105 VAL A N 1
ATOM 838 C CA . VAL A 1 119 ? 10.35600 20.24000 34.89800 1.000 49.31000 105 VAL A CA 1
ATOM 839 C C . VAL A 1 119 ? 10.07200 18.82900 35.40700 1.000 59.99000 105 VAL A C 1
ATOM 840 O O . VAL A 1 119 ? 9.10000 18.60000 36.13300 1.000 60.04000 105 VAL A O 1
ATOM 844 N N . CYS A 1 120 ? 10.92300 17.88000 35.02100 1.000 57.15000 106 CYS A N 1
ATOM 845 C CA . CYS A 1 120 ? 10.83400 16.49700 35.46700 1.000 59.11000 106 CYS A CA 1
ATOM 846 C C . CYS A 1 120 ? 12.18700 15.84600 35.23100 1.000 59.46000 106 CYS A C 1
ATOM 847 O O . CYS A 1 120 ? 12.93200 16.29200 34.35100 1.000 48.79000 106 CYS A O 1
ATOM 850 N N . PRO A 1 121 ? 12.54100 14.80700 35.99400 1.000 66.16000 107 PRO A N 1
ATOM 851 C CA . PRO A 1 121 ? 13.89900 14.24600 35.87900 1.000 53.83000 107 PRO A CA 1
ATOM 852 C C . PRO A 1 121 ? 14.21400 13.65600 34.51600 1.000 50.63000 107 PRO A C 1
ATOM 853 O O . PRO A 1 121 ? 15.39600 13.51700 34.17800 1.000 57.95000 107 PRO A O 1
ATOM 857 N N . GLU A 1 122 ? 13.20600 13.30700 33.71800 1.000 42.51000 108 GLU A N 1
ATOM 858 C CA . GLU A 1 122 ? 13.47200 12.69100 32.42600 1.000 45.40000 108 GLU A CA 1
ATOM 859 C C . GLU A 1 122 ? 13.85500 13.70700 31.35700 1.000 49.42000 108 GLU A C 1
ATOM 860 O O . GLU A 1 122 ? 14.45000 13.32500 30.34400 1.000 40.21000 108 GLU A O 1
ATOM 866 N N . LEU A 1 123 ? 13.54200 14.98500 31.56400 1.000 44.44000 109 LEU A N 1
ATOM 867 C CA . LEU A 1 123 ? 13.81500 16.02700 30.58500 1.000 37.43000 109 LEU A CA 1
ATOM 868 C C . LEU A 1 123 ? 14.82800 17.06600 31.04600 1.000 38.06000 109 LEU A C 1
ATOM 869 O O . LEU A 1 123 ? 15.49500 17.66800 30.20200 1.000 28.79000 109 LEU A O 1
ATOM 874 N N . VAL A 1 124 ? 14.95700 17.29900 32.34800 1.000 40.65000 110 VAL A N 1
ATOM 875 C CA . VAL A 1 124 ? 15.89900 18.27100 32.89300 1.000 34.39000 110 VAL A CA 1
ATOM 876 C C . VAL A 1 124 ? 16.97300 17.50100 33.64800 1.000 33.92000 110 VAL A C 1
ATOM 877 O O . VAL A 1 124 ? 16.68000 16.80000 34.62400 1.000 38.99000 110 VAL A O 1
ATOM 881 N N . ARG A 1 125 ? 18.21500 17.62900 33.19800 1.000 30.33000 111 ARG A N 1
ATOM 882 C CA . ARG A 1 125 ? 19.29800 16.78500 33.67100 1.000 36.44000 111 ARG A CA 1
ATOM 883 C C . ARG A 1 125 ? 20.38600 17.61400 34.33800 1.000 32.10000 111 ARG A C 1
ATOM 884 O O . ARG A 1 125 ? 20.65200 18.75600 33.95300 1.000 32.86000 111 ARG A O 1
ATOM 892 N N . GLU A 1 126 ? 21.01200 17.01800 35.34800 1.000 40.74000 112 GLU A N 1
ATOM 893 C CA . GLU A 1 126 ? 22.22400 17.55100 35.94700 1.000 34.07000 112 GLU A CA 1
ATOM 894 C C . GLU A 1 126 ? 23.43700 16.68600 35.64000 1.000 36.45000 112 GLU A C 1
ATOM 895 O O . GLU A 1 126 ? 24.55600 17.04700 36.02100 1.000 40.25000 112 GLU A O 1
ATOM 901 N N . HIS A 1 127 ? 23.24400 15.56500 34.95300 1.000 35.60000 113 HIS A N 1
ATOM 902 C CA . HIS A 1 127 ? 24.32400 14.67200 34.56900 1.000 41.02000 113 HIS A CA 1
ATOM 903 C C . HIS A 1 127 ? 24.37200 14.53600 33.05400 1.000 38.54000 113 HIS A C 1
ATOM 904 O O . HIS A 1 127 ? 23.39300 14.80900 32.35100 1.000 33.83000 113 HIS A O 1
ATOM 911 N N . ILE A 1 128 ? 25.53100 14.11700 32.56200 1.000 29.99000 114 ILE A N 1
ATOM 912 C CA . ILE A 1 128 ? 25.71800 13.91700 31.12100 1.000 35.16000 114 ILE A CA 1
ATOM 913 C C . ILE A 1 128 ? 24.79600 12.79800 30.64700 1.000 37.56000 114 ILE A C 1
ATOM 914 O O . ILE A 1 128 ? 24.80500 11.70200 31.23500 1.000 40.08000 114 ILE A O 1
ATOM 919 N N . PRO A 1 129 ? 23.98900 13.02100 29.61000 1.000 36.64000 115 PRO A N 1
ATOM 920 C CA . PRO A 1 129 ? 23.11400 11.95300 29.11200 1.000 33.43000 115 PRO A CA 1
ATOM 921 C C . PRO A 1 129 ? 23.91500 10.74600 28.64500 1.000 25.23000 115 PRO A C 1
ATOM 922 O O . PRO A 1 129 ? 25.06300 10.86200 28.21300 1.000 35.98000 115 PRO A O 1
ATOM 926 N N . LYS A 1 130 ? 23.28900 9.57700 28.73700 1.000 36.52000 116 LYS A N 1
ATOM 927 C CA . LYS A 1 130 ? 23.90300 8.29800 28.40600 1.000 36.68000 116 LYS A CA 1
ATOM 928 C C . LYS A 1 130 ? 23.32700 7.76000 27.09800 1.000 34.19000 116 LYS A C 1
ATOM 929 O O . LYS A 1 130 ? 22.50200 8.40700 26.44300 1.000 33.57000 116 LYS A O 1
ATOM 935 N N . THR A 1 131 ? 23.77800 6.55600 26.71900 1.000 29.46000 117 THR A N 1
ATOM 936 C CA . THR A 1 131 ? 23.35400 5.96000 25.45200 1.000 29.30000 117 THR A CA 1
ATOM 937 C C . THR A 1 131 ? 21.84300 5.80200 25.38100 1.000 25.38000 117 THR A C 1
ATOM 938 O O . THR A 1 131 ? 21.24700 5.97700 24.31200 1.000 30.79000 117 THR A O 1
ATOM 942 N N . LYS A 1 132 ? 21.21200 5.48100 26.51100 1.000 26.59000 118 LYS A N 1
ATOM 943 C CA . LYS A 1 132 ? 19.76000 5.36300 26.57700 1.000 23.91000 118 LYS A CA 1
ATOM 944 C C . LYS A 1 132 ? 19.06300 6.64000 26.11900 1.000 36.57000 118 LYS A C 1
ATOM 945 O O . LYS A 1 132 ? 17.93900 6.58600 25.60200 1.000 32.67000 118 LYS A O 1
ATOM 951 N N . ASP A 1 133 ? 19.71700 7.78800 26.27800 1.000 30.54000 119 ASP A N 1
ATOM 952 C CA . ASP A 1 133 ? 19.12100 9.08400 25.99100 1.000 30.32000 119 ASP A CA 1
ATOM 953 C C . ASP A 1 133 ? 19.34000 9.55000 24.55600 1.000 29.02000 119 ASP A C 1
ATOM 954 O O . ASP A 1 133 ? 18.81900 10.60600 24.18500 1.000 26.19000 119 ASP A O 1
ATOM 959 N N . VAL A 1 134 ? 20.09200 8.79700 23.74800 1.000 20.86000 120 VAL A N 1
ATOM 960 C CA . VAL A 1 134 ? 20.35700 9.21200 22.37500 1.000 19.01000 120 VAL A CA 1
ATOM 961 C C . VAL A 1 134 ? 19.04100 9.36600 21.62800 1.000 24.45000 120 VAL A C 1
ATOM 962 O O . VAL A 1 134 ? 18.13600 8.53100 21.74700 1.000 28.47000 120 VAL A O 1
ATOM 966 N N . GLY A 1 135 ? 18.92600 10.45200 20.86300 1.000 29.01000 121 GLY A N 1
ATOM 967 C CA . GLY A 1 135 ? 17.73100 10.75000 20.11100 1.000 20.04000 121 GLY A CA 1
ATOM 968 C C . GLY A 1 135 ? 16.68800 11.55200 20.85800 1.000 25.27000 121 GLY A C 1
ATOM 969 O O . GLY A 1 135 ? 15.73300 12.02700 20.23300 1.000 32.41000 121 GLY A O 1
ATOM 970 N N . HIS A 1 136 ? 16.83700 11.72300 22.16500 1.000 23.58000 122 HIS A N 1
ATOM 971 C CA . HIS A 1 136 ? 15.86500 12.46800 22.95100 1.000 27.98000 122 HIS A CA 1
ATOM 972 C C . HIS A 1 136 ? 16.24500 13.94000 23.04000 1.000 22.26000 122 HIS A C 1
ATOM 973 O O . HIS A 1 136 ? 17.41900 14.31200 22.96100 1.000 26.00000 122 HIS A O 1
ATOM 980 N N . PHE A 1 137 ? 15.22600 14.77700 23.18500 1.000 22.74000 123 PHE A N 1
ATOM 981 C CA . PHE A 1 137 ? 15.39100 16.20400 23.41200 1.000 23.00000 123 PHE A CA 1
ATOM 982 C C . PHE A 1 137 ? 15.26100 16.45800 24.90800 1.000 31.13000 123 PHE A C 1
ATOM 983 O O . PHE A 1 137 ? 14.23000 16.13700 25.50700 1.000 36.50000 123 PHE A O 1
ATOM 991 N N . LEU A 1 138 ? 16.30600 17.02100 25.50100 1.000 26.37000 124 LEU A N 1
ATOM 992 C CA . LEU A 1 138 ? 16.31000 17.31300 26.92500 1.000 31.18000 124 LEU A CA 1
ATOM 993 C C . LEU A 1 138 ? 17.27400 18.45100 27.22300 1.000 24.03000 124 LEU A C 1
ATOM 994 O O . LEU A 1 138 ? 18.01500 18.89700 26.34700 1.000 21.76000 124 LEU A O 1
ATOM 999 N N . SER A 1 139 ? 17.25800 18.91700 28.46500 1.000 21.13000 125 SER A N 1
ATOM 1000 C CA . SER A 1 139 ? 18.13000 20.00500 28.88000 1.000 23.48000 125 SER A CA 1
ATOM 1001 C C . SER A 1 139 ? 19.23000 19.46700 29.78500 1.000 29.30000 125 SER A C 1
ATOM 1002 O O . SER A 1 139 ? 19.01300 18.52800 30.55900 1.000 24.76000 125 SER A O 1
ATOM 1005 N N . VAL A 1 140 ? 20.41600 20.05800 29.66400 1.000 29.41000 126 VAL A N 1
ATOM 1006 C CA . VAL A 1 140 ? 21.58200 19.71000 30.46700 1.000 23.92000 126 VAL A CA 1
ATOM 1007 C C . VAL A 1 140 ? 22.14100 20.99700 31.05600 1.000 42.42000 126 VAL A C 1
ATOM 1008 O O . VAL A 1 140 ? 22.36500 21.96800 30.32500 1.000 44.25000 126 VAL A O 1
ATOM 1012 N N . THR A 1 141 ? 22.36400 21.01000 32.36600 1.000 37.79000 127 THR A N 1
ATOM 1013 C CA . THR A 1 141 ? 22.93200 22.16700 33.04100 1.000 29.60000 127 THR A CA 1
ATOM 1014 C C . THR A 1 141 ? 24.36200 21.85700 33.45700 1.000 38.02000 127 THR A C 1
ATOM 1015 O O . THR A 1 141 ? 24.61300 20.85500 34.13700 1.000 42.61000 127 THR A O 1
ATOM 1019 N N . GLY A 1 142 ? 25.28800 22.71700 33.05300 1.000 28.90000 128 GLY A N 1
ATOM 1020 C CA . GLY A 1 142 ? 26.67900 22.53300 33.39200 1.000 39.86000 128 GLY A CA 1
ATOM 1021 C C . GLY A 1 142 ? 27.44200 23.83500 33.28900 1.000 34.33000 128 GLY A C 1
ATOM 1022 O O . GLY A 1 142 ? 26.86400 24.90400 33.08500 1.000 40.50000 128 GLY A O 1
ATOM 1023 N N . THR A 1 143 ? 28.75700 23.72900 33.43100 1.000 29.67000 129 THR A N 1
ATOM 1024 C CA . THR A 1 143 ? 29.65000 24.87400 33.36300 1.000 39.62000 129 THR A CA 1
ATOM 1025 C C . THR A 1 143 ? 30.61200 24.70400 32.19500 1.000 37.65000 129 THR A C 1
ATOM 1026 O O . THR A 1 143 ? 31.15000 23.61300 31.97400 1.000 35.70000 129 THR A O 1
ATOM 1030 N N . VAL A 1 144 ? 30.82000 25.78600 31.44300 1.000 35.52000 130 VAL A N 1
ATOM 1031 C CA . VAL A 1 144 ? 31.68500 25.73000 30.27000 1.000 37.27000 130 VAL A CA 1
ATOM 1032 C C . VAL A 1 144 ? 33.14000 25.66800 30.70800 1.000 41.36000 130 VAL A C 1
ATOM 1033 O O . VAL A 1 144 ? 33.60900 26.50700 31.48800 1.000 51.91000 130 VAL A O 1
ATOM 1037 N N . ILE A 1 145 ? 33.86400 24.67500 30.19900 1.000 36.13000 131 ILE A N 1
ATOM 1038 C CA . ILE A 1 145 ? 35.27300 24.49200 30.52700 1.000 42.61000 131 ILE A CA 1
ATOM 1039 C C . ILE A 1 145 ? 36.18600 24.72900 29.33600 1.000 54.58000 131 ILE A C 1
ATOM 1040 O O . ILE A 1 145 ? 37.41200 24.79300 29.52100 1.000 62.72000 131 ILE A O 1
ATOM 1045 N N . ARG A 1 146 ? 35.63800 24.86200 28.12900 1.000 48.42000 132 ARG A N 1
ATOM 1046 C CA . ARG A 1 146 ? 36.44200 25.03300 26.92700 1.000 46.43000 132 ARG A CA 1
ATOM 1047 C C . ARG A 1 146 ? 35.56800 25.47400 25.76000 1.000 50.17000 132 ARG A C 1
ATOM 1048 O O . ARG A 1 146 ? 34.50100 24.89900 25.52600 1.000 45.35000 132 ARG A O 1
ATOM 1056 N N . THR A 1 147 ? 36.00100 26.49800 25.03200 1.000 43.48000 133 THR A N 1
ATOM 1057 C CA . THR A 1 147 ? 35.35000 26.92300 23.80100 1.000 41.08000 133 THR A CA 1
ATOM 1058 C C . THR A 1 147 ? 36.36500 26.90000 22.67000 1.000 35.71000 133 THR A C 1
ATOM 1059 O O . THR A 1 147 ? 37.54100 27.22200 22.87100 1.000 49.35000 133 THR A O 1
ATOM 1063 N N . SER A 1 148 ? 35.91400 26.51000 21.48700 1.000 34.26000 134 SER A N 1
ATOM 1064 C CA . SER A 1 148 ? 36.75300 26.51800 20.30000 1.000 33.84000 134 SER A CA 1
ATOM 1065 C C . SER A 1 148 ? 36.46700 27.75900 19.46400 1.000 37.81000 134 SER A C 1
ATOM 1066 O O . SER A 1 148 ? 35.51400 28.50300 19.70700 1.000 40.49000 134 SER A O 1
ATOM 1069 N N . LEU A 1 149 ? 37.31300 27.97400 18.46300 1.000 60.98000 135 LEU A N 1
ATOM 1070 C CA . LEU A 1 149 ? 37.08200 29.04900 17.51200 1.000 43.20000 135 LEU A CA 1
ATOM 1071 C C . LEU A 1 149 ? 35.92400 28.69300 16.58800 1.000 38.60000 135 LEU A C 1
ATOM 1072 O O . LEU A 1 149 ? 35.68700 27.52300 16.27600 1.000 41.80000 135 LEU A O 1
ATOM 1077 N N . VAL A 1 150 ? 35.19100 29.71700 16.15400 1.000 37.28000 136 VAL A N 1
ATOM 1078 C CA . VAL A 1 150 ? 34.09200 29.49400 15.22500 1.000 35.15000 136 VAL A CA 1
ATOM 1079 C C . VAL A 1 150 ? 34.66000 29.11600 13.86500 1.000 45.43000 136 VAL A C 1
ATOM 1080 O O . VAL A 1 150 ? 35.62300 29.72700 13.38200 1.000 52.99000 136 VAL A O 1
ATOM 1084 N N . LYS A 1 151 ? 34.07900 28.09200 13.25200 1.000 41.16000 137 LYS A N 1
ATOM 1085 C CA . LYS A 1 151 ? 34.50000 27.60900 11.95000 1.000 31.20000 137 LYS A CA 1
ATOM 1086 C C . LYS A 1 151 ? 33.34900 27.76000 10.96700 1.000 36.06000 137 LYS A C 1
ATOM 1087 O O . LYS A 1 151 ? 32.17700 27.65300 11.33800 1.000 44.91000 137 LYS A O 1
ATOM 1093 N N . VAL A 1 152 ? 33.69200 28.02400 9.71100 1.000 38.95000 138 VAL A N 1
ATOM 1094 C CA . VAL A 1 152 ? 32.71900 28.10200 8.62900 1.000 39.19000 138 VAL A CA 1
ATOM 1095 C C . VAL A 1 152 ? 32.73900 26.77100 7.89200 1.000 40.68000 138 VAL A C 1
ATOM 1096 O O . VAL A 1 152 ? 33.79200 26.33500 7.41100 1.000 43.35000 138 VAL A O 1
ATOM 1100 N N . LEU A 1 153 ? 31.57900 26.12200 7.81200 1.000 40.39000 139 LEU A N 1
ATOM 1101 C CA . LEU A 1 153 ? 31.46700 24.78400 7.25500 1.000 36.34000 139 LEU A CA 1
ATOM 1102 C C . LEU A 1 153 ? 30.36500 24.73400 6.20800 1.000 47.16000 139 LEU A C 1
ATOM 1103 O O . LEU A 1 153 ? 29.37100 25.46000 6.29000 1.000 52.04000 139 LEU A O 1
ATOM 1108 N N . GLU A 1 154 ? 30.55300 23.85800 5.22700 1.000 55.71000 140 GLU A N 1
ATOM 1109 C CA . GLU A 1 154 ? 29.57300 23.64000 4.17300 1.000 50.38000 140 GLU A CA 1
ATOM 1110 C C . GLU A 1 154 ? 28.67800 22.47300 4.57000 1.000 46.24000 140 GLU A C 1
ATOM 1111 O O . GLU A 1 154 ? 29.16600 21.36500 4.81500 1.000 43.67000 140 GLU A O 1
ATOM 1117 N N . PHE A 1 155 ? 27.37200 22.72200 4.64100 1.000 40.92000 141 PHE A N 1
ATOM 1118 C CA . PHE A 1 155 ? 26.41700 21.70900 5.06300 1.000 50.09000 141 PHE A CA 1
ATOM 1119 C C . PHE A 1 155 ? 25.58400 21.14700 3.92100 1.000 58.62000 141 PHE A C 1
ATOM 1120 O O . PHE A 1 155 ? 24.85100 20.17400 4.13400 1.000 61.59000 141 PHE A O 1
ATOM 1128 N N . GLU A 1 156 ? 25.67200 21.72400 2.72400 1.000 61.11000 142 GLU A N 1
ATOM 1129 C CA . GLU A 1 156 ? 24.92800 21.24700 1.56800 1.000 65.97000 142 GLU A CA 1
ATOM 1130 C C . GLU A 1 156 ? 25.76700 21.43700 0.31300 1.000 54.54000 142 GLU A C 1
ATOM 1131 O O . GLU A 1 156 ? 26.53500 22.39600 0.20100 1.000 48.34000 142 GLU A O 1
ATOM 1137 N N . ARG A 1 157 ? 25.61300 20.51200 -0.63100 1.000 47.74000 143 ARG A N 1
ATOM 1138 C CA . ARG A 1 157 ? 26.33600 20.55200 -1.89300 1.000 49.95000 143 ARG A CA 1
ATOM 1139 C C . ARG A 1 157 ? 25.37800 20.28200 -3.04200 1.000 59.61000 143 ARG A C 1
ATOM 1140 O O . ARG A 1 157 ? 24.56200 19.35700 -2.97800 1.000 52.55000 143 ARG A O 1
ATOM 1148 N N . ASP A 1 158 ? 25.48200 21.09400 -4.09000 1.000 61.34000 144 ASP A N 1
ATOM 1149 C CA . ASP A 1 158 ? 24.60900 20.98200 -5.24800 1.000 53.49000 144 ASP A CA 1
ATOM 1150 C C . ASP A 1 158 ? 25.20000 20.02900 -6.27700 1.000 54.77000 144 ASP A C 1
ATOM 1151 O O . ASP A 1 158 ? 26.41700 19.95200 -6.45700 1.000 67.08000 144 ASP A O 1
ATOM 1156 N N . TYR A 1 159 ? 24.31600 19.29600 -6.94900 1.000 75.76000 145 TYR A N 1
ATOM 1157 C CA . TYR A 1 159 ? 24.66800 18.40700 -8.04700 1.000 66.95000 145 TYR A CA 1
ATOM 1158 C C . TYR A 1 159 ? 23.68100 18.63000 -9.18600 1.000 75.09000 145 TYR A C 1
ATOM 1159 O O . TYR A 1 159 ? 22.74000 19.42200 -9.07700 1.000 64.88000 145 TYR A O 1
ATOM 1168 N N . MET A 1 160 ? 23.90200 17.92900 -10.29500 1.000 85.50000 146 MET A N 1
ATOM 1169 C CA . MET A 1 160 ? 22.99000 18.00600 -11.42600 1.000 86.35000 146 MET A CA 1
ATOM 1170 C C . MET A 1 160 ? 22.93300 16.64500 -12.10200 1.000 88.99000 146 MET A C 1
ATOM 1171 O O . MET A 1 160 ? 23.86600 15.84300 -12.00800 1.000 87.98000 146 MET A O 1
ATOM 1176 N N . CYS A 1 161 ? 21.81700 16.39000 -12.77800 1.000 85.10000 147 CYS A N 1
ATOM 1177 C CA . CYS A 1 161 ? 21.62800 15.14600 -13.50800 1.000 98.58000 147 CYS A CA 1
ATOM 1178 C C . CYS A 1 161 ? 22.16100 15.29400 -14.92700 1.000 96.79000 147 CYS A C 1
ATOM 1179 O O . CYS A 1 161 ? 21.93400 16.31200 -15.58700 1.000 92.92000 147 CYS A O 1
ATOM 1182 N N . ASN A 1 162 ? 22.87900 14.26900 -15.39200 1.000 85.93000 148 ASN A N 1
ATOM 1183 C CA . ASN A 1 162 ? 23.45700 14.31400 -16.73000 1.000 88.29000 148 ASN A CA 1
ATOM 1184 C C . ASN A 1 162 ? 22.41100 14.16800 -17.82700 1.000 105.33000 148 ASN A C 1
ATOM 1185 O O . ASN A 1 162 ? 22.68300 14.53400 -18.97500 1.000 119.53000 148 ASN A O 1
ATOM 1190 N N . LYS A 1 163 ? 21.22800 13.64700 -17.50600 1.000 107.82000 149 LYS A N 1
ATOM 1191 C CA . LYS A 1 163 ? 20.19400 13.42700 -18.50900 1.000 101.99000 149 LYS A CA 1
ATOM 1192 C C . LYS A 1 163 ? 19.08000 14.46300 -18.47300 1.000 99.97000 149 LYS A C 1
ATOM 1193 O O . LYS A 1 163 ? 18.50900 14.77400 -19.52400 1.000 109.55000 149 LYS A O 1
ATOM 1199 N N . CYS A 1 164 ? 18.75400 15.00800 -17.29800 1.000 84.48000 150 CYS A N 1
ATOM 1200 C CA . CYS A 1 164 ? 17.66700 15.96700 -17.17100 1.000 88.44000 150 CYS A CA 1
ATOM 1201 C C . CYS A 1 164 ? 18.11100 17.36200 -16.75600 1.000 88.69000 150 CYS A C 1
ATOM 1202 O O . CYS A 1 164 ? 17.28000 18.27800 -16.76400 1.000 79.16000 150 CYS A O 1
ATOM 1205 N N . LYS A 1 165 ? 19.38500 17.55200 -16.40200 1.000 96.45000 151 LYS A N 1
ATOM 1206 C CA . LYS A 1 165 ? 19.91600 18.85500 -15.98500 1.000 95.12000 151 LYS A CA 1
ATOM 1207 C C . LYS A 1 165 ? 19.17600 19.39100 -14.76100 1.000 90.83000 151 LYS A C 1
ATOM 1208 O O . LYS A 1 165 ? 18.99200 20.60000 -14.60300 1.000 84.97000 151 LYS A O 1
ATOM 1214 N N . HIS A 1 166 ? 18.75200 18.48500 -13.88400 1.000 91.35000 152 HIS A N 1
ATOM 1215 C CA . HIS A 1 166 ? 18.03500 18.85700 -12.67200 1.000 95.30000 152 HIS A CA 1
ATOM 1216 C C . HIS A 1 166 ? 19.03500 19.08700 -11.54600 1.000 86.81000 152 HIS A C 1
ATOM 1217 O O . HIS A 1 166 ? 19.80200 18.18500 -11.19400 1.000 73.64000 152 HIS A O 1
ATOM 1224 N N . VAL A 1 167 ? 19.02100 20.29100 -10.98500 1.000 86.87000 153 VAL A N 1
ATOM 1225 C CA . VAL A 1 167 ? 19.92700 20.66200 -9.90400 1.000 86.34000 153 VAL A CA 1
ATOM 1226 C C . VAL A 1 167 ? 19.29100 20.26300 -8.58000 1.000 93.33000 153 VAL A C 1
ATOM 1227 O O . VAL A 1 167 ? 18.24000 20.79200 -8.20200 1.000 91.67000 153 VAL A O 1
ATOM 1231 N N . PHE A 1 168 ? 19.92400 19.32700 -7.87500 1.000 85.57000 154 PHE A N 1
ATOM 1232 C CA . PHE A 1 168 ? 19.47600 18.89100 -6.56000 1.000 72.31000 154 PHE A CA 1
ATOM 1233 C C . PHE A 1 168 ? 20.61400 19.06800 -5.56300 1.000 76.12000 154 PHE A C 1
ATOM 1234 O O . PHE A 1 168 ? 21.71300 19.51100 -5.91000 1.000 79.20000 154 PHE A O 1
ATOM 1242 N N . VAL A 1 169 ? 20.34300 18.71400 -4.31100 1.000 78.41000 155 VAL A N 1
ATOM 1243 C CA . VAL A 1 169 ? 21.27100 18.94300 -3.21400 1.000 56.94000 155 VAL A CA 1
ATOM 1244 C C . VAL A 1 169 ? 21.34100 17.68800 -2.35600 1.000 50.57000 155 VAL A C 1
ATOM 1245 O O . VAL A 1 169 ? 20.38400 16.91200 -2.27500 1.000 66.26000 155 VAL A O 1
ATOM 1249 N N . ILE A 1 170 ? 22.49700 17.47600 -1.73400 1.000 52.92000 156 ILE A N 1
ATOM 1250 C CA . ILE A 1 170 ? 22.65800 16.43500 -0.73000 1.000 55.08000 156 ILE A CA 1
ATOM 1251 C C . ILE A 1 170 ? 23.02800 17.10300 0.58600 1.000 58.20000 156 ILE A C 1
ATOM 1252 O O . ILE A 1 170 ? 23.57300 18.21100 0.61000 1.000 56.46000 156 ILE A O 1
ATOM 1257 N N . LYS A 1 171 ? 22.71300 16.42700 1.68600 1.000 63.23000 157 LYS A N 1
ATOM 1258 C CA . LYS A 1 171 ? 22.92000 16.96600 3.02200 1.000 47.03000 157 LYS A CA 1
ATOM 1259 C C . LYS A 1 171 ? 24.14900 16.33000 3.65700 1.000 49.66000 157 LYS A C 1
ATOM 1260 O O . LYS A 1 171 ? 24.38300 15.12600 3.51400 1.000 52.40000 157 LYS A O 1
ATOM 1266 N N . ALA A 1 172 ? 24.93500 17.14500 4.35500 1.000 53.65000 158 ALA A N 1
ATOM 1267 C CA . ALA A 1 172 ? 26.08900 16.62700 5.07800 1.000 43.08000 158 ALA A CA 1
ATOM 1268 C C . ALA A 1 172 ? 25.63200 15.87100 6.32100 1.000 50.91000 158 ALA A C 1
ATOM 1269 O O . ALA A 1 172 ? 24.76200 16.34000 7.06100 1.000 45.13000 158 ALA A O 1
ATOM 1271 N N . ASP A 1 173 ? 26.22200 14.69800 6.55100 1.000 51.47000 159 ASP A N 1
ATOM 1272 C CA . ASP A 1 173 ? 25.83900 13.83500 7.66600 1.000 40.24000 159 ASP A CA 1
ATOM 1273 C C . ASP A 1 173 ? 26.45200 14.37100 8.95700 1.000 47.66000 159 ASP A C 1
ATOM 1274 O O . ASP A 1 173 ? 27.67200 14.31200 9.14300 1.000 31.12000 159 ASP A O 1
ATOM 1279 N N . PHE A 1 174 ? 25.60200 14.87300 9.85900 1.000 38.95000 160 PHE A N 1
ATOM 1280 C CA . PHE A 1 174 ? 26.08600 15.35800 11.14900 1.000 33.61000 160 PHE A CA 1
ATOM 1281 C C . PHE A 1 174 ? 26.76400 14.24900 11.94500 1.000 36.08000 160 PHE A C 1
ATOM 1282 O O . PHE A 1 174 ? 27.76800 14.49000 12.62800 1.000 32.57000 160 PHE A O 1
ATOM 1290 N N . GLU A 1 175 ? 26.21700 13.03100 11.88900 1.000 35.06000 161 GLU A N 1
ATOM 1291 C CA . GLU A 1 175 ? 26.74800 11.94000 12.69800 1.000 28.58000 161 GLU A CA 1
ATOM 1292 C C . GLU A 1 175 ? 28.14700 11.52500 12.26500 1.000 38.82000 161 GLU A C 1
ATOM 1293 O O . GLU A 1 175 ? 28.88200 10.94300 13.06900 1.000 30.83000 161 GLU A O 1
ATOM 1299 N N . GLN A 1 176 ? 28.53000 11.81300 11.02400 1.000 47.56000 162 GLN A N 1
ATOM 1300 C CA . GLN A 1 176 ? 29.85600 11.49600 10.50700 1.000 33.15000 162 GLN A CA 1
ATOM 1301 C C . GLN A 1 176 ? 30.67100 12.76100 10.26300 1.000 37.98000 162 GLN A C 1
ATOM 1302 O O . GLN A 1 176 ? 31.40800 12.86500 9.28000 1.000 38.32000 162 GLN A O 1
ATOM 1308 N N . TYR A 1 177 ? 30.52500 13.74000 11.15800 1.000 36.15000 163 TYR A N 1
ATOM 1309 C CA . TYR A 1 177 ? 31.32700 14.96400 11.14200 1.000 34.71000 163 TYR A CA 1
ATOM 1310 C C . TYR A 1 177 ? 31.16300 15.73000 9.83300 1.000 34.58000 163 TYR A C 1
ATOM 1311 O O . TYR A 1 177 ? 32.13300 16.23000 9.26000 1.000 44.47000 163 TYR A O 1
ATOM 1320 N N . TYR A 1 178 ? 29.91800 15.81900 9.36100 1.000 40.87000 164 TYR A N 1
ATOM 1321 C CA . TYR A 1 178 ? 29.55000 16.62000 8.19200 1.000 41.97000 164 TYR A CA 1
ATOM 1322 C C . TYR A 1 178 ? 30.36600 16.22200 6.96000 1.000 40.79000 164 TYR A C 1
ATOM 1323 O O . TYR A 1 178 ? 31.05400 17.03400 6.34000 1.000 43.37000 164 TYR A O 1
ATOM 1332 N N . THR A 1 179 ? 30.27600 14.94100 6.61600 1.000 39.24000 165 THR A N 1
ATOM 1333 C CA . THR A 1 179 ? 30.86000 14.41000 5.39500 1.000 39.18000 165 THR A CA 1
ATOM 1334 C C . THR A 1 179 ? 29.75300 14.04300 4.41600 1.000 48.70000 165 THR A C 1
ATOM 1335 O O . THR A 1 179 ? 28.65200 13.65200 4.81500 1.000 51.42000 165 THR A O 1
ATOM 1339 N N . PHE A 1 180 ? 30.05400 14.17800 3.12900 1.000 48.21000 166 PHE A N 1
ATOM 1340 C CA . PHE A 1 180 ? 29.09900 13.90600 2.06800 1.000 38.80000 166 PHE A CA 1
ATOM 1341 C C . PHE A 1 180 ? 29.34200 12.52500 1.47000 1.000 56.93000 166 PHE A C 1
ATOM 1342 O O . PHE A 1 180 ? 30.47600 12.04700 1.39900 1.000 64.08000 166 PHE A O 1
ATOM 1350 N N . CYS A 1 181 ? 28.25600 11.88900 1.04000 1.000 69.30000 167 CYS A N 1
ATOM 1351 C CA . CYS A 1 181 ? 28.31400 10.64100 0.30500 1.000 64.43000 167 CYS A CA 1
ATOM 1352 C C . CYS A 1 181 ? 27.65400 10.83000 -1.05400 1.000 83.32000 167 CYS A C 1
ATOM 1353 O O . CYS A 1 181 ? 26.53800 11.36500 -1.12500 1.000 80.94000 167 CYS A O 1
ATOM 1356 N N . PRO A 1 182 ? 28.30100 10.43100 -2.14500 1.000 97.72000 168 PRO A N 1
ATOM 1357 C CA . PRO A 1 182 ? 27.72000 10.64700 -3.47500 1.000 96.65000 168 PRO A CA 1
ATOM 1358 C C . PRO A 1 182 ? 26.52200 9.74400 -3.70400 1.000 101.86000 168 PRO A C 1
ATOM 1359 O O . PRO A 1 182 ? 26.59800 8.52400 -3.48700 1.000 102.89000 168 PRO A O 1
ATOM 1363 N N . PRO A 1 183 ? 25.39500 10.30200 -4.13500 1.000 94.13000 169 PRO A N 1
ATOM 1364 C CA . PRO A 1 183 ? 24.21600 9.48300 -4.42300 1.000 112.88000 169 PRO A CA 1
ATOM 1365 C C . PRO A 1 183 ? 24.30100 8.84900 -5.80700 1.000 117.24000 169 PRO A C 1
ATOM 1366 O O . PRO A 1 183 ? 25.20500 9.12300 -6.59800 1.000 110.14000 169 PRO A O 1
ATOM 1370 N N . SER A 1 184 ? 23.32200 7.98500 -6.08900 1.000 120.76000 170 SER A N 1
ATOM 1371 C CA . SER A 1 184 ? 23.24300 7.30300 -7.37500 1.000 117.82000 170 SER A CA 1
ATOM 1372 C C . SER A 1 184 ? 21.80500 7.22200 -7.87800 1.000 108.33000 170 SER A C 1
ATOM 1373 O O . SER A 1 184 ? 21.45500 6.30000 -8.62300 1.000 103.40000 170 SER A O 1
ATOM 1376 N N . SER A 1 185 ? 20.96400 8.17700 -7.48600 1.000 97.74000 171 SER A N 1
ATOM 1377 C CA . SER A 1 185 ? 19.56500 8.20100 -7.89100 1.000 93.74000 171 SER A CA 1
ATOM 1378 C C . SER A 1 185 ? 19.13900 9.64400 -8.10400 1.000 93.39000 171 SER A C 1
ATOM 1379 O O . SER A 1 185 ? 19.38600 10.49700 -7.24700 1.000 105.40000 171 SER A O 1
ATOM 1382 N N . CYS A 1 186 ? 18.50300 9.91400 -9.23800 1.000 92.44000 172 CYS A N 1
ATOM 1383 C CA . CYS A 1 186 ? 18.08500 11.27400 -9.55900 1.000 109.43000 172 CYS A CA 1
ATOM 1384 C C . CYS A 1 186 ? 16.79400 11.60900 -8.82200 1.000 110.01000 172 CYS A C 1
ATOM 1385 O O . CYS A 1 186 ? 15.77200 10.95200 -9.05500 1.000 113.03000 172 CYS A O 1
ATOM 1388 N N . PRO A 1 187 ? 16.79100 12.60900 -7.93500 1.000 104.37000 173 PRO A N 1
ATOM 1389 C CA . PRO A 1 187 ? 15.56700 12.93800 -7.19300 1.000 112.66000 173 PRO A CA 1
ATOM 1390 C C . PRO A 1 187 ? 14.67300 13.92400 -7.92800 1.000 113.66000 173 PRO A C 1
ATOM 1391 O O . PRO A 1 187 ? 13.97500 14.72400 -7.29700 1.000 103.29000 173 PRO A O 1
ATOM 1395 N N . SER A 1 188 ? 14.68900 13.88300 -9.25800 1.000 125.53000 174 SER A N 1
ATOM 1396 C CA . SER A 1 188 ? 13.84800 14.77600 -10.03800 1.000 125.72000 174 SER A CA 1
ATOM 1397 C C . SER A 1 188 ? 12.38900 14.32900 -9.96800 1.000 122.74000 174 SER A C 1
ATOM 1398 O O . SER A 1 188 ? 12.06700 13.21100 -9.55400 1.000 115.75000 174 SER A O 1
ATOM 1401 N N . LEU A 1 189 ? 11.49400 15.23000 -10.38300 1.000 125.38000 175 LEU A N 1
ATOM 1402 C CA . LEU A 1 189 ? 10.07200 14.90500 -10.39300 1.000 130.00000 175 LEU A CA 1
ATOM 1403 C C . LEU A 1 189 ? 9.76000 13.78800 -11.38100 1.000 134.25000 175 LEU A C 1
ATOM 1404 O O . LEU A 1 189 ? 8.80200 13.03300 -11.18000 1.000 137.69000 175 LEU A O 1
ATOM 1409 N N . GLU A 1 190 ? 10.55200 13.66500 -12.44200 1.000 139.51000 176 GLU A N 1
ATOM 1410 C CA . GLU A 1 190 ? 10.40500 12.59400 -13.41800 1.000 134.23000 176 GLU A CA 1
ATOM 1411 C C . GLU A 1 190 ? 11.46200 11.53100 -13.15000 1.000 130.78000 176 GLU A C 1
ATOM 1412 O O . GLU A 1 190 ? 12.65000 11.84900 -13.02400 1.000 130.37000 176 GLU A O 1
ATOM 1418 N N . SER A 1 191 ? 11.02700 10.27500 -13.05800 1.000 127.35000 177 SER A N 1
ATOM 1419 C CA . SER A 1 191 ? 11.91900 9.18000 -12.69300 1.000 132.55000 177 SER A CA 1
ATOM 1420 C C . SER A 1 191 ? 13.03700 9.00600 -13.71300 1.000 132.90000 177 SER A C 1
ATOM 1421 O O . SER A 1 191 ? 12.81900 8.45800 -14.79900 1.000 138.03000 177 SER A O 1
ATOM 1424 N N . CYS A 1 192 ? 14.23500 9.47200 -13.37200 1.000 127.60000 178 CYS A N 1
ATOM 1425 C CA . CYS A 1 192 ? 15.40700 9.33400 -14.22500 1.000 125.85000 178 CYS A CA 1
ATOM 1426 C C . CYS A 1 192 ? 16.23600 8.14500 -13.75900 1.000 123.95000 178 CYS A C 1
ATOM 1427 O O . CYS A 1 192 ? 16.58400 8.05000 -12.57700 1.000 122.20000 178 CYS A O 1
ATOM 1430 N N . ASP A 1 193 ? 16.55200 7.24700 -14.68700 1.000 126.25000 179 ASP A N 1
ATOM 1431 C CA . ASP A 1 193 ? 17.44400 6.13000 -14.40800 1.000 118.93000 179 ASP A CA 1
ATOM 1432 C C . ASP A 1 193 ? 18.91000 6.53700 -14.43000 1.000 119.76000 179 ASP A C 1
ATOM 1433 O O . ASP A 1 193 ? 19.78400 5.66400 -14.38800 1.000 115.14000 179 ASP A O 1
ATOM 1438 N N . SER A 1 194 ? 19.19000 7.83500 -14.49200 1.000 117.58000 180 SER A N 1
ATOM 1439 C CA . SER A 1 194 ? 20.56300 8.31100 -14.56900 1.000 118.31000 180 SER A CA 1
ATOM 1440 C C . SER A 1 194 ? 21.25800 8.16100 -13.22200 1.000 112.20000 180 SER A C 1
ATOM 1441 O O . SER A 1 194 ? 20.74000 8.59700 -12.18900 1.000 107.74000 180 SER A O 1
ATOM 1444 N N . SER A 1 195 ? 22.43200 7.53300 -13.23800 1.000 104.85000 181 SER A N 1
ATOM 1445 C CA . SER A 1 195 ? 23.29200 7.44900 -12.06800 1.000 107.26000 181 SER A CA 1
ATOM 1446 C C . SER A 1 195 ? 24.52400 8.33300 -12.19200 1.000 104.13000 181 SER A C 1
ATOM 1447 O O . SER A 1 195 ? 25.33000 8.39000 -11.25600 1.000 103.48000 181 SER A O 1
ATOM 1450 N N . LYS A 1 196 ? 24.68800 9.02400 -13.31800 1.000 98.79000 182 LYS A N 1
ATOM 1451 C CA . LYS A 1 196 ? 25.83200 9.89400 -13.55700 1.000 101.04000 182 LYS A CA 1
ATOM 1452 C C . LYS A 1 196 ? 25.45900 11.32100 -13.18000 1.000 96.96000 182 LYS A C 1
ATOM 1453 O O . LYS A 1 196 ? 24.56800 11.91800 -13.79500 1.000 96.58000 182 LYS A O 1
ATOM 1459 N N . PHE A 1 197 ? 26.13900 11.86100 -12.17200 1.000 100.29000 183 PHE A N 1
ATOM 1460 C CA . PHE A 1 197 ? 25.91500 13.22000 -11.70700 1.000 92.41000 183 PHE A CA 1
ATOM 1461 C C . PHE A 1 197 ? 27.25100 13.94600 -11.61800 1.000 89.68000 183 PHE A C 1
ATOM 1462 O O . PHE A 1 197 ? 28.31500 13.32600 -11.54100 1.000 85.90000 183 PHE A O 1
ATOM 1470 N N . THR A 1 198 ? 27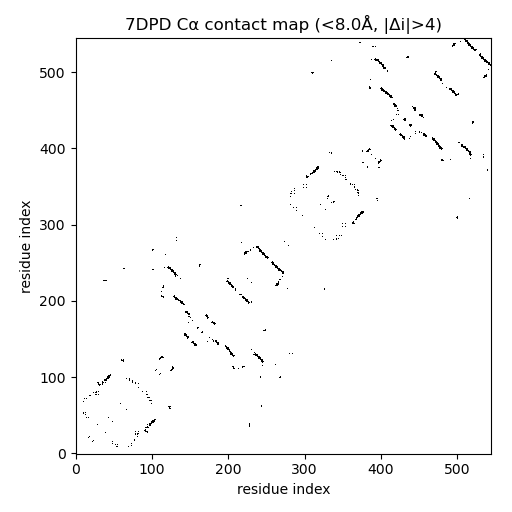.18400 15.27400 -11.63400 1.000 93.21000 184 THR A N 1
ATOM 1471 C CA . THR A 1 198 ? 28.36300 16.12000 -11.53000 1.000 91.32000 184 THR A CA 1
ATOM 1472 C C . THR A 1 198 ? 28.25800 16.99700 -10.29000 1.000 78.23000 184 THR A C 1
ATOM 1473 O O . THR A 1 198 ? 27.16700 17.43100 -9.90900 1.000 73.79000 184 THR A O 1
ATOM 1477 N N . CYS A 1 199 ? 29.40400 17.25400 -9.66400 1.000 83.08000 185 CYS A N 1
ATOM 1478 C CA . CYS A 1 199 ? 29.47000 18.09300 -8.47600 1.000 73.79000 185 CYS A CA 1
ATOM 1479 C C . CYS A 1 199 ? 29.65500 19.54900 -8.88300 1.000 67.21000 185 CYS A C 1
ATOM 1480 O O . CYS A 1 199 ? 30.52900 19.86600 -9.69700 1.000 76.91000 185 CYS A O 1
ATOM 1483 N N . LEU A 1 200 ? 28.83400 20.42900 -8.31400 1.000 54.87000 186 LEU A N 1
ATOM 1484 C CA . LEU A 1 200 ? 28.85700 21.85000 -8.63700 1.000 69.15000 186 LEU A CA 1
ATOM 1485 C C . LEU A 1 200 ? 29.34100 22.71000 -7.47600 1.000 78.34000 186 LEU A C 1
ATOM 1486 O O . LEU A 1 200 ? 29.31800 23.94200 -7.57900 1.000 73.61000 186 LEU A O 1
ATOM 1491 N N . SER A 1 201 ? 29.78200 22.09500 -6.37500 1.000 75.98000 187 SER A N 1
ATOM 1492 C CA . SER A 1 201 ? 30.09300 22.86000 -5.17100 1.000 74.34000 187 SER A CA 1
ATOM 1493 C C . SER A 1 201 ? 31.30400 23.76200 -5.38100 1.000 66.76000 187 SER A C 1
ATOM 1494 O O . SER A 1 201 ? 31.25900 24.95800 -5.07300 1.000 83.46000 187 SER A O 1
ATOM 1497 N N . GLY A 1 202 ? 32.39500 23.20800 -5.90500 1.000 64.40000 188 GLY A N 1
ATOM 1498 C CA . GLY A 1 202 ? 33.60700 23.98900 -6.06700 1.000 73.12000 188 GLY A CA 1
ATOM 1499 C C . GLY A 1 202 ? 33.68100 24.82200 -7.32600 1.000 62.91000 188 GLY A C 1
ATOM 1500 O O . GLY A 1 202 ? 34.54600 25.69800 -7.42000 1.000 48.77000 188 GLY A O 1
ATOM 1501 N N . LEU A 1 203 ? 32.79300 24.58000 -8.29100 1.000 70.31000 189 LEU A N 1
ATOM 1502 C CA . LEU A 1 203 ? 32.88000 25.28200 -9.56700 1.000 70.97000 189 LEU A CA 1
ATOM 1503 C C . LEU A 1 203 ? 32.49900 26.75000 -9.44000 1.000 71.46000 189 LEU A C 1
ATOM 1504 O O . LEU A 1 203 ? 32.95200 27.57500 -10.24100 1.000 69.10000 189 LEU A O 1
ATOM 1509 N N . SER A 1 204 ? 31.67000 27.09200 -8.45900 1.000 76.74000 190 SER A N 1
ATOM 1510 C CA . SER A 1 204 ? 31.25000 28.47200 -8.26900 1.000 78.68000 190 SER A CA 1
ATOM 1511 C C . SER A 1 204 ? 30.72600 28.63000 -6.85100 1.000 95.50000 190 SER A C 1
ATOM 1512 O O . SER A 1 204 ? 30.46400 27.65100 -6.14800 1.000 94.01000 190 SER A O 1
ATOM 1515 N N . SER A 1 205 ? 30.58300 29.88700 -6.43800 1.000 102.73000 191 SER A N 1
ATOM 1516 C CA . SER A 1 205 ? 29.98000 30.20300 -5.15200 1.000 103.52000 191 SER A CA 1
ATOM 1517 C C . SER A 1 205 ? 28.64200 30.89600 -5.36900 1.000 118.46000 191 SER A C 1
ATOM 1518 O O . SER A 1 205 ? 28.44000 32.02300 -4.90500 1.000 113.00000 191 SER A O 1
ATOM 1521 N N . SER A 1 206 ? 27.72800 30.23600 -6.08300 1.000 125.29000 192 SER A N 1
ATOM 1522 C CA . SER A 1 206 ? 26.43000 30.84800 -6.35100 1.000 123.47000 192 SER A CA 1
ATOM 1523 C C . SER A 1 206 ? 25.63200 31.09800 -5.07700 1.000 124.12000 192 SER A C 1
ATOM 1524 O O . SER A 1 206 ? 25.05700 32.19300 -4.94900 1.000 124.41000 192 SER A O 1
ATOM 1527 N N . PRO A 1 207 ? 25.53900 30.16400 -4.12000 1.000 123.39000 193 PRO A N 1
ATOM 1528 C CA . PRO A 1 207 ? 25.00700 30.53600 -2.80800 1.000 117.97000 193 PRO A CA 1
ATOM 1529 C C . PRO A 1 207 ? 26.11100 30.62000 -1.76900 1.000 108.71000 193 PRO A C 1
ATOM 1530 O O . PRO A 1 207 ? 27.24400 30.19400 -2.01600 1.000 94.28000 193 PRO A O 1
ATOM 1534 N N . THR A 1 208 ? 25.79400 31.17600 -0.60400 1.000 115.00000 194 THR A N 1
ATOM 1535 C CA . THR A 1 208 ? 26.71400 31.12200 0.52300 1.000 102.95000 194 THR A CA 1
ATOM 1536 C C . THR A 1 208 ? 26.17800 30.14700 1.56400 1.000 98.44000 194 THR A C 1
ATOM 1537 O O . THR A 1 208 ? 26.10500 30.47500 2.75200 1.000 96.77000 194 THR A O 1
ATOM 1541 N N . ARG A 1 209 ? 25.80400 28.94200 1.12500 1.000 100.03000 195 ARG A N 1
ATOM 1542 C CA . ARG A 1 209 ? 25.22800 27.93900 2.01400 1.000 97.77000 195 ARG A CA 1
ATOM 1543 C C . ARG A 1 209 ? 26.28300 27.35600 2.94800 1.000 88.41000 195 ARG A C 1
ATOM 1544 O O . ARG A 1 209 ? 26.49600 26.13800 2.99100 1.000 78.27000 195 ARG A O 1
ATOM 1552 N N . CYS A 1 210 ? 26.93800 28.22500 3.71100 1.000 72.30000 196 CYS A N 1
ATOM 1553 C CA . CYS A 1 210 ? 27.90800 27.82400 4.71600 1.000 69.22000 196 CYS A CA 1
ATOM 1554 C C . CYS A 1 210 ? 27.45100 28.32300 6.07800 1.000 57.82000 196 CYS A C 1
ATOM 1555 O O . CYS A 1 210 ? 26.97100 29.45200 6.20500 1.000 61.81000 196 CYS A O 1
ATOM 1558 N N . ARG A 1 211 ? 27.59800 27.48300 7.09400 1.000 49.89000 197 ARG A N 1
ATOM 1559 C CA . ARG A 1 211 ? 27.11900 27.80300 8.42800 1.000 40.19000 197 ARG A CA 1
ATOM 1560 C C . ARG A 1 211 ? 28.27800 28.08700 9.37400 1.000 36.06000 197 ARG A C 1
ATOM 1561 O O . ARG A 1 211 ? 29.41600 27.66100 9.15600 1.000 42.29000 197 ARG A O 1
ATOM 1569 N N . ASP A 1 212 ? 27.96500 28.82700 10.43600 1.000 36.07000 198 ASP A N 1
ATOM 1570 C CA . ASP A 1 212 ? 28.87200 28.97200 11.56300 1.000 31.57000 198 ASP A CA 1
ATOM 1571 C C . ASP A 1 212 ? 28.79100 27.73300 12.44400 1.000 32.34000 198 ASP A C 1
ATOM 1572 O O . ASP A 1 212 ? 27.70900 27.18100 12.66400 1.000 34.39000 198 ASP A O 1
ATOM 1577 N N . TYR A 1 213 ? 29.94300 27.30300 12.94900 1.000 36.00000 199 TYR A N 1
ATOM 1578 C CA . TYR A 1 213 ? 30.05900 26.07100 13.71500 1.000 29.26000 199 TYR A CA 1
ATOM 1579 C C . TYR A 1 213 ? 31.00700 26.30800 14.87900 1.000 33.00000 199 TYR A C 1
ATOM 1580 O O . TYR A 1 213 ? 32.01800 26.99800 14.73100 1.000 35.96000 199 TYR A O 1
ATOM 1589 N N . GLN A 1 214 ? 30.67600 25.74100 16.03600 1.000 32.28000 200 GLN A N 1
ATOM 1590 C CA . GLN A 1 214 ? 31.51000 25.92100 17.21500 1.000 30.24000 200 GLN A CA 1
ATOM 1591 C C . GLN A 1 214 ? 31.28000 24.76400 18.17200 1.000 26.64000 200 GLN A C 1
ATOM 1592 O O . GLN A 1 214 ? 30.14200 24.33400 18.37400 1.000 24.30000 200 GLN A O 1
ATOM 1598 N N . GLU A 1 215 ? 32.36500 24.26400 18.75100 1.000 28.49000 201 GLU A N 1
ATOM 1599 C CA . GLU A 1 215 ? 32.29800 23.23300 19.77200 1.000 39.30000 201 GLU A CA 1
ATOM 1600 C C . GLU A 1 215 ? 32.66300 23.83000 21.12300 1.000 31.76000 201 GLU A C 1
ATOM 1601 O O . GLU A 1 215 ? 33.60700 24.62000 21.23100 1.000 35.45000 201 GLU A O 1
ATOM 1607 N N . ILE A 1 216 ? 31.89200 23.47400 22.14700 1.000 27.37000 202 ILE A N 1
ATOM 1608 C CA . ILE A 1 216 ? 32.23100 23.81200 23.52100 1.000 36.78000 202 ILE A CA 1
ATOM 1609 C C . ILE A 1 216 ? 32.22000 22.52900 24.34000 1.000 36.45000 202 ILE A C 1
ATOM 1610 O O . ILE A 1 216 ? 31.70200 21.49300 23.91600 1.000 30.80000 202 ILE A O 1
ATOM 1615 N N . LYS A 1 217 ? 32.81900 22.60600 25.52300 1.000 40.04000 203 LYS A N 1
ATOM 1616 C CA . LYS A 1 217 ? 32.84200 21.49700 26.46500 1.000 28.36000 203 LYS A CA 1
ATOM 1617 C C . LYS A 1 217 ? 32.21700 21.96800 27.76600 1.000 34.09000 203 LYS A C 1
ATOM 1618 O O . LYS A 1 217 ? 32.68100 22.94700 28.36100 1.000 40.08000 203 LYS A O 1
ATOM 1624 N N . ILE A 1 218 ? 31.16000 21.28800 28.19300 1.000 32.31000 204 ILE A N 1
ATOM 1625 C CA . ILE A 1 218 ? 30.56500 21.53100 29.49600 1.000 32.05000 204 ILE A CA 1
ATOM 1626 C C . ILE A 1 218 ? 30.91300 20.35900 30.39800 1.000 40.61000 204 ILE A C 1
ATOM 1627 O O . ILE A 1 218 ? 31.26400 19.26600 29.94400 1.000 37.96000 204 ILE A O 1
ATOM 1632 N N . GLN A 1 219 ? 30.81800 20.59900 31.70000 1.000 42.62000 205 GLN A N 1
ATOM 1633 C CA . GLN A 1 219 ? 31.11000 19.58000 32.69100 1.000 38.83000 205 GLN A CA 1
ATOM 1634 C C . GLN A 1 219 ? 30.08800 19.68400 33.80900 1.000 36.59000 205 GLN A C 1
ATOM 1635 O O . GLN A 1 219 ? 29.60000 20.77400 34.12000 1.000 35.67000 205 GLN A O 1
ATOM 1641 N N . GLU A 1 220 ? 29.75100 18.53400 34.38900 1.000 33.58000 206 GLU A N 1
ATOM 1642 C CA . GLU A 1 220 ? 28.86700 18.51400 35.54200 1.000 37.43000 206 GLU A CA 1
ATOM 1643 C C . GLU A 1 220 ? 29.43800 19.40100 36.64100 1.000 48.28000 206 GLU A C 1
ATOM 1644 O O . GLU A 1 220 ? 30.65500 19.57800 36.75600 1.000 51.40000 206 GLU A O 1
ATOM 1650 N N . GLN A 1 221 ? 28.54800 19.98500 37.43800 1.000 44.60000 207 GLN A N 1
ATOM 1651 C CA . GLN A 1 221 ? 28.93900 20.91500 38.49200 1.000 48.77000 207 GLN A CA 1
ATOM 1652 C C . GLN A 1 221 ? 28.98500 20.16100 39.81500 1.000 44.15000 207 GLN A C 1
ATOM 1653 O O . GLN A 1 221 ? 27.94200 19.78600 40.36100 1.000 40.26000 207 GLN A O 1
ATOM 1659 N N . VAL A 1 222 ? 30.20000 19.94300 40.32700 1.000 42.57000 208 VAL A N 1
ATOM 1660 C CA . VAL A 1 222 ? 30.38200 19.25700 41.60100 1.000 36.06000 208 VAL A CA 1
ATOM 1661 C C . VAL A 1 222 ? 29.72800 20.02300 42.74600 1.000 26.91000 208 VAL A C 1
ATOM 1662 O O . VAL A 1 222 ? 29.38400 19.42900 43.77200 1.000 32.67000 208 VAL A O 1
ATOM 1666 N N . GLN A 1 223 ? 29.51900 21.33300 42.58500 1.000 36.61000 209 GLN A N 1
ATOM 1667 C CA . GLN A 1 223 ? 28.78400 22.11000 43.57600 1.000 38.12000 209 GLN A CA 1
ATOM 1668 C C . GLN A 1 223 ? 27.31500 21.70800 43.67600 1.000 45.27000 209 GLN A C 1
ATOM 1669 O O . GLN A 1 223 ? 26.60700 22.23200 44.54500 1.000 42.83000 209 GLN A O 1
ATOM 1675 N N . ARG A 1 224 ? 26.83700 20.81200 42.81700 1.000 37.48000 210 ARG A N 1
ATOM 1676 C CA . ARG A 1 224 ? 25.47400 20.31200 42.90300 1.000 50.41000 210 ARG A CA 1
ATOM 1677 C C . ARG A 1 224 ? 25.40800 19.07200 43.78900 1.000 51.11000 210 ARG A C 1
ATOM 1678 O O . ARG A 1 224 ? 26.32500 18.24500 43.80900 1.000 43.36000 210 ARG A O 1
ATOM 1686 N N . LEU A 1 225 ? 24.30200 18.96000 44.53100 1.000 57.33000 211 LEU A N 1
ATOM 1687 C CA . LEU A 1 225 ? 24.09400 17.80700 45.40300 1.000 44.40000 211 LEU A CA 1
ATOM 1688 C C . LEU A 1 225 ? 24.08600 16.50600 44.60600 1.000 42.47000 211 LEU A C 1
ATOM 1689 O O . LEU A 1 225 ? 24.67000 15.50300 45.03300 1.000 35.35000 211 LEU A O 1
ATOM 1694 N N . SER A 1 226 ? 23.43700 16.51000 43.43800 1.000 38.59000 212 SER A N 1
ATOM 1695 C CA . SER A 1 226 ? 23.27700 15.28200 42.66600 1.000 45.48000 212 SER A CA 1
ATOM 1696 C C . SER A 1 226 ? 24.58800 14.82200 42.04700 1.000 48.00000 212 SER A C 1
ATOM 1697 O O . SER A 1 226 ? 24.75600 13.62900 41.76600 1.000 37.29000 212 SER A O 1
ATOM 1700 N N . VAL A 1 227 ? 25.51800 15.74100 41.82000 1.000 29.35000 213 VAL A N 1
ATOM 1701 C CA . VAL A 1 227 ? 26.78300 15.39900 41.18400 1.000 41.78000 213 VAL A CA 1
ATOM 1702 C C . VAL A 1 227 ? 27.74400 14.87600 42.24200 1.000 36.71000 213 VAL A C 1
ATOM 1703 O O . VAL A 1 227 ? 27.96400 15.51900 43.27500 1.000 39.79000 213 VAL A O 1
ATOM 1707 N N . GLY A 1 228 ? 28.31400 13.70300 41.98800 1.000 46.02000 214 GLY A N 1
ATOM 1708 C CA . GLY A 1 228 ? 29.21000 13.07500 42.93600 1.000 41.49000 214 GLY A CA 1
ATOM 1709 C C . GLY A 1 228 ? 30.58300 13.71000 42.99900 1.000 51.84000 214 GLY A C 1
ATOM 1710 O O . GLY A 1 228 ? 30.71800 14.93500 42.93800 1.000 52.72000 214 GLY A O 1
ATOM 1711 N N . SER A 1 229 ? 31.61600 12.87300 43.11200 1.000 55.20000 215 SER A N 1
ATOM 1712 C CA . SER A 1 229 ? 32.96100 13.37200 43.37400 1.000 57.06000 215 SER A CA 1
ATOM 1713 C C . SER A 1 229 ? 33.67100 13.79200 42.09300 1.000 66.20000 215 SER A C 1
ATOM 1714 O O . SER A 1 229 ? 34.32100 14.84300 42.05400 1.000 62.00000 215 SER A O 1
ATOM 1717 N N . ILE A 1 230 ? 33.56900 12.98900 41.03700 1.000 55.40000 216 ILE A N 1
ATOM 1718 C CA . ILE A 1 230 ? 34.24100 13.27900 39.77700 1.000 61.30000 216 ILE A CA 1
ATOM 1719 C C . ILE A 1 230 ? 33.17500 13.60900 38.73700 1.000 59.47000 216 ILE A C 1
ATOM 1720 O O . ILE A 1 230 ? 32.40100 12.72400 38.33700 1.000 56.14000 216 ILE A O 1
ATOM 1725 N N . PRO A 1 231 ? 33.09700 14.84700 38.26500 1.000 56.61000 217 PRO A N 1
ATOM 1726 C CA . PRO A 1 231 ? 32.13000 15.18800 37.22000 1.000 43.31000 217 PRO A CA 1
ATOM 1727 C C . PRO A 1 231 ? 32.58800 14.71300 35.85000 1.000 45.49000 217 PRO A C 1
ATOM 1728 O O . PRO A 1 231 ? 33.77700 14.51500 35.58900 1.000 46.22000 217 PRO A O 1
ATOM 1732 N N . ARG A 1 232 ? 31.61100 14.53300 34.96800 1.000 43.21000 218 ARG A N 1
ATOM 1733 C CA . ARG A 1 232 ? 31.85900 14.12300 33.59600 1.000 46.49000 218 ARG A CA 1
ATOM 1734 C C . ARG A 1 232 ? 31.65500 15.30700 32.66000 1.000 38.57000 218 ARG A C 1
ATOM 1735 O O . ARG A 1 232 ? 30.96800 16.27600 32.98900 1.000 29.19000 218 ARG A O 1
ATOM 1743 N N . SER A 1 233 ? 32.27300 15.22100 31.48800 1.000 48.99000 219 SER A N 1
ATOM 1744 C CA . SER A 1 233 ? 32.23800 16.28300 30.49400 1.000 42.32000 219 SER A CA 1
ATOM 1745 C C . SER A 1 233 ? 31.42400 15.84800 29.28100 1.000 35.02000 219 SER A C 1
ATOM 1746 O O . SER A 1 233 ? 31.07000 14.67700 29.12400 1.000 36.40000 219 SER A O 1
ATOM 1749 N N . MET A 1 234 ? 31.13500 16.81200 28.40900 1.000 34.06000 220 MET A N 1
ATOM 1750 C CA . MET A 1 234 ? 30.34900 16.53600 27.21500 1.000 33.41000 220 MET A CA 1
ATOM 1751 C C . MET A 1 234 ? 30.62800 17.60400 26.16900 1.000 41.15000 220 MET A C 1
ATOM 1752 O O . MET A 1 234 ? 30.73200 18.78900 26.49800 1.000 40.21000 220 MET A O 1
ATOM 1757 N N . LYS A 1 235 ? 30.74600 17.18100 24.91300 1.000 30.49000 221 LYS A N 1
ATOM 1758 C CA . LYS A 1 235 ? 30.84300 18.12600 23.81300 1.000 26.16000 221 LYS A CA 1
ATOM 1759 C C . LYS A 1 235 ? 29.45400 18.60900 23.42300 1.000 31.89000 221 LYS A C 1
ATOM 1760 O O . LYS A 1 235 ? 28.51000 17.81900 23.32600 1.000 34.51000 221 LYS A O 1
ATOM 1766 N N . VAL A 1 236 ? 29.32800 19.91500 23.21700 1.000 22.61000 222 VAL A N 1
ATOM 1767 C CA . VAL A 1 236 ? 28.10000 20.52700 22.72800 1.000 30.75000 222 VAL A CA 1
ATOM 1768 C C . VAL A 1 236 ? 28.42200 21.23900 21.42300 1.000 30.12000 222 VAL A C 1
ATOM 1769 O O . VAL A 1 236 ? 29.40200 21.99000 21.34500 1.000 25.93000 222 VAL A O 1
ATOM 1773 N N . ILE A 1 237 ? 27.61200 20.99300 20.40000 1.000 24.49000 223 ILE A N 1
ATOM 1774 C CA . ILE A 1 237 ? 27.80100 21.60100 19.09100 1.000 25.19000 223 ILE A CA 1
ATOM 1775 C C . ILE A 1 237 ? 26.84700 22.78000 18.98200 1.000 32.51000 223 ILE A C 1
ATOM 1776 O O . ILE A 1 237 ? 25.63800 22.63700 19.20400 1.000 23.70000 223 ILE A O 1
ATOM 1781 N N . LEU A 1 238 ? 27.39900 23.94900 18.66800 1.000 27.69000 224 LEU A N 1
ATOM 1782 C CA . LEU A 1 238 ? 26.63000 25.15600 18.41700 1.000 28.01000 224 LEU A CA 1
ATOM 1783 C C . LEU A 1 238 ? 26.67400 25.47000 16.93000 1.000 26.39000 224 LEU A C 1
ATOM 1784 O O . LEU A 1 238 ? 27.71400 25.30600 16.28200 1.000 37.87000 224 LEU A O 1
ATOM 1789 N N . GLU A 1 239 ? 25.53900 25.90200 16.38800 1.000 30.04000 225 GLU A N 1
ATOM 1790 C CA . GLU A 1 239 ? 25.43200 26.22400 14.97400 1.000 32.75000 225 GLU A CA 1
ATOM 1791 C C . GLU A 1 239 ? 24.59800 27.48600 14.80800 1.000 27.87000 225 GLU A C 1
ATOM 1792 O O . GLU A 1 239 ? 23.76700 27.81300 15.66000 1.000 31.81000 225 GLU A O 1
ATOM 1798 N N . ASP A 1 240 ? 24.84500 28.20000 13.71000 1.000 29.95000 226 ASP A N 1
ATOM 1799 C CA . ASP A 1 240 ? 24.05900 29.38100 13.31300 1.000 27.02000 226 ASP A CA 1
ATOM 1800 C C . ASP A 1 240 ? 24.20000 30.48700 14.35700 1.000 24.63000 226 ASP A C 1
ATOM 1801 O O . ASP A 1 240 ? 25.33300 30.85600 14.70700 1.000 30.88000 226 ASP A O 1
ATOM 1806 N N . ASP A 1 241 ? 23.10400 31.02600 14.88800 1.000 27.13000 227 ASP A N 1
ATOM 1807 C CA . ASP A 1 241 ? 23.12400 32.13800 15.82800 1.000 28.50000 227 ASP A CA 1
ATOM 1808 C C . ASP A 1 241 ? 23.50400 31.68300 17.23400 1.000 37.27000 227 ASP A C 1
ATOM 1809 O O . ASP A 1 241 ? 23.58600 32.52900 18.13000 1.000 41.72000 227 ASP A O 1
ATOM 1814 N N . LEU A 1 242 ? 23.72800 30.38800 17.46300 1.000 36.50000 228 LEU A N 1
ATOM 1815 C CA . LEU A 1 242 ? 24.10700 29.93100 18.79400 1.000 27.16000 228 LEU A CA 1
ATOM 1816 C C . LEU A 1 242 ? 25.60300 30.05500 19.05600 1.000 27.14000 228 LEU A C 1
ATOM 1817 O O . LEU A 1 242 ? 26.02000 30.00200 20.21700 1.000 34.84000 228 LEU A O 1
ATOM 1822 N N . VAL A 1 243 ? 26.41900 30.21600 18.01400 1.000 34.12000 229 VAL A N 1
ATOM 1823 C CA . VAL A 1 243 ? 27.85200 30.37300 18.21900 1.000 29.02000 229 VAL A CA 1
ATOM 1824 C C . VAL A 1 243 ? 28.12300 31.71100 18.89900 1.000 41.42000 229 VAL A C 1
ATOM 1825 O O . VAL A 1 243 ? 27.32700 32.65600 18.80800 1.000 36.82000 229 VAL A O 1
ATOM 1829 N N . ASP A 1 244 ? 29.24700 31.77900 19.61800 1.000 47.38000 230 ASP A N 1
ATOM 1830 C CA . ASP A 1 244 ? 29.68100 32.99000 20.32300 1.000 45.15000 230 ASP A CA 1
ATOM 1831 C C . ASP A 1 244 ? 28.65300 33.47200 21.34400 1.000 50.33000 230 ASP A C 1
ATOM 1832 O O . ASP A 1 244 ? 28.57000 34.66700 21.63600 1.000 57.60000 230 ASP A O 1
ATOM 1837 N N . SER A 1 245 ? 27.86700 32.55700 21.90700 1.000 41.06000 231 SER A N 1
ATOM 1838 C CA . SER A 1 245 ? 26.84800 32.91500 22.88400 1.000 40.92000 231 SER A CA 1
ATOM 1839 C C . SER A 1 245 ? 27.26300 32.60100 24.31400 1.000 48.57000 231 SER A C 1
ATOM 1840 O O . SER A 1 245 ? 26.46100 32.78800 25.23400 1.000 54.27000 231 SER A O 1
ATOM 1843 N N . CYS A 1 246 ? 28.48900 32.13200 24.52100 1.000 38.01000 232 CYS A N 1
ATOM 1844 C CA . CYS A 1 246 ? 28.96000 31.78100 25.85100 1.000 45.50000 232 CYS A CA 1
ATOM 1845 C C . CYS A 1 246 ? 30.47800 31.71700 25.82700 1.000 37.88000 232 CYS A C 1
ATOM 1846 O O . CYS A 1 246 ? 31.09400 31.51900 24.77700 1.000 53.01000 232 CYS A O 1
ATOM 1849 N N . LYS A 1 247 ? 31.07100 31.87900 27.00300 1.000 38.59000 233 LYS A N 1
ATOM 1850 C CA . LYS A 1 247 ? 32.51500 31.85100 27.16400 1.000 57.73000 233 LYS A CA 1
ATOM 1851 C C . LYS A 1 247 ? 32.87400 30.86400 28.26400 1.000 59.80000 233 LYS A C 1
ATOM 1852 O O . LYS A 1 247 ? 32.01400 30.40500 29.02400 1.000 52.71000 233 LYS A O 1
ATOM 1858 N N . SER A 1 248 ? 34.16200 30.53500 28.33900 1.000 48.20000 234 SER A N 1
ATOM 1859 C CA . SER A 1 248 ? 34.63000 29.60200 29.35400 1.000 52.89000 234 SER A CA 1
ATOM 1860 C C . SER A 1 248 ? 34.37100 30.16500 30.74500 1.000 57.31000 234 SER A C 1
ATOM 1861 O O . SER A 1 248 ? 34.77400 31.28800 31.06200 1.000 61.62000 234 SER A O 1
ATOM 1864 N N . GLY A 1 249 ? 33.68000 29.38400 31.57000 1.000 52.21000 235 GLY A N 1
ATOM 1865 C CA . GLY A 1 249 ? 33.32500 29.78500 32.91500 1.000 41.15000 235 GLY A CA 1
ATOM 1866 C C . GLY A 1 249 ? 31.84400 29.99100 33.14200 1.000 40.09000 235 GLY A C 1
ATOM 1867 O O . GLY A 1 249 ? 31.41500 30.02900 34.30200 1.000 37.37000 235 GLY A O 1
ATOM 1868 N N . ASP A 1 250 ? 31.04800 30.12000 32.08600 1.000 35.77000 236 ASP A N 1
ATOM 1869 C CA . ASP A 1 250 ? 29.62800 30.38400 32.25800 1.000 34.60000 236 ASP A CA 1
ATOM 1870 C C . ASP A 1 250 ? 28.90400 29.15200 32.79300 1.000 37.64000 236 ASP A C 1
ATOM 1871 O O . ASP A 1 250 ? 29.34700 28.01400 32.61700 1.000 34.01000 236 ASP A O 1
ATOM 1876 N N . ASP A 1 251 ? 27.78300 29.39700 33.46400 1.000 29.42000 237 ASP A N 1
ATOM 1877 C CA . ASP A 1 251 ? 26.87400 28.34900 33.91400 1.000 33.60000 237 ASP A CA 1
ATOM 1878 C C . ASP A 1 251 ? 25.72700 28.28800 32.91100 1.000 41.52000 237 ASP A C 1
ATOM 1879 O O . ASP A 1 251 ? 24.91200 29.21300 32.83600 1.000 31.49000 237 ASP A O 1
ATOM 1884 N N . LEU A 1 252 ? 25.66800 27.20400 32.14300 1.000 38.82000 238 LEU A N 1
ATOM 1885 C CA . LEU A 1 252 ? 24.74600 27.09200 31.02400 1.000 38.59000 238 LEU A CA 1
ATOM 1886 C C . LEU A 1 252 ? 23.69000 26.02900 31.27800 1.000 39.72000 238 LEU A C 1
ATOM 1887 O O . LEU A 1 252 ? 23.95700 24.99200 31.89300 1.000 32.41000 238 LEU A O 1
ATOM 1892 N N . THR A 1 253 ? 22.48300 26.30700 30.79000 1.000 29.42000 239 THR A N 1
ATOM 1893 C CA . THR A 1 253 ? 21.42600 25.31500 30.64100 1.000 29.35000 239 THR A CA 1
ATOM 1894 C C . THR A 1 253 ? 21.19000 25.14700 29.14600 1.000 29.61000 239 THR A C 1
ATOM 1895 O O . THR A 1 253 ? 20.72700 26.07900 28.48100 1.000 34.12000 239 THR A O 1
ATOM 1899 N N . ILE A 1 254 ? 21.52100 23.97400 28.61600 1.000 24.90000 240 ILE A N 1
ATOM 1900 C CA . ILE A 1 254 ? 21.52400 23.73000 27.17800 1.000 27.25000 240 ILE A CA 1
ATOM 1901 C C . ILE A 1 254 ? 20.37800 22.79000 26.83500 1.000 24.96000 240 ILE A C 1
ATOM 1902 O O . ILE A 1 254 ? 20.29900 21.67600 27.36500 1.000 27.55000 240 ILE A O 1
ATOM 1907 N N . TYR A 1 255 ? 19.50000 23.23700 25.94200 1.000 21.48000 241 TYR A N 1
ATOM 1908 C CA . TYR A 1 255 ? 18.41200 22.42600 25.41300 1.000 23.64000 241 TYR A CA 1
ATOM 1909 C C . TYR A 1 255 ? 18.79200 21.93300 24.02300 1.000 22.68000 241 TYR A C 1
ATOM 1910 O O . TYR A 1 255 ? 19.18200 22.73200 23.16700 1.000 25.86000 241 TYR A O 1
ATOM 1919 N N . GLY A 1 256 ? 18.67100 20.63100 23.79900 1.000 23.35000 242 GLY A N 1
ATOM 1920 C CA . GLY A 1 256 ? 19.01900 20.08300 22.50300 1.000 19.08000 242 GLY A CA 1
ATOM 1921 C C . GLY A 1 256 ? 18.78900 18.58900 22.45200 1.000 20.46000 242 GLY A C 1
ATOM 1922 O O . GLY A 1 256 ? 18.17000 18.00000 23.34100 1.000 21.03000 242 GLY A O 1
ATOM 1923 N N . ILE A 1 257 ? 19.32000 17.98200 21.39200 1.000 19.12000 243 ILE A N 1
ATOM 1924 C CA . ILE A 1 257 ? 19.10000 16.57700 21.07200 1.000 23.55000 243 ILE A CA 1
ATOM 1925 C C . ILE A 1 257 ? 20.39100 15.80700 21.31400 1.000 17.99000 243 ILE A C 1
ATOM 1926 O O . ILE A 1 257 ? 21.46300 16.22000 20.85500 1.000 24.67000 243 ILE A O 1
ATOM 1931 N N . VAL A 1 258 ? 20.28900 14.69500 22.03500 1.000 23.37000 244 VAL A N 1
ATOM 1932 C CA . VAL A 1 258 ? 21.44000 13.84000 22.30500 1.000 20.20000 244 VAL A CA 1
ATOM 1933 C C . VAL A 1 258 ? 21.71000 12.98000 21.07700 1.000 21.38000 244 VAL A C 1
ATOM 1934 O O . VAL A 1 258 ? 20.80100 12.32900 20.55000 1.000 25.92000 244 VAL A O 1
ATOM 1938 N N . MET A 1 259 ? 22.95800 12.98200 20.60900 1.000 21.81000 245 MET A N 1
ATOM 1939 C CA . MET A 1 259 ? 23.31300 12.33900 19.35200 1.000 25.50000 245 MET A CA 1
ATOM 1940 C C . MET A 1 259 ? 24.66300 11.64700 19.49200 1.000 31.58000 245 MET A C 1
ATOM 1941 O O . MET A 1 259 ? 25.40700 11.87100 20.45000 1.000 24.26000 245 MET A O 1
ATOM 1946 N N . GLN A 1 260 ? 24.97500 10.79300 18.51800 1.000 20.96000 246 GLN A N 1
ATOM 1947 C CA . GLN A 1 260 ? 26.23300 10.05900 18.48400 1.000 26.39000 246 GLN A CA 1
ATOM 1948 C C . GLN A 1 260 ? 26.97800 10.38800 17.20100 1.000 30.98000 246 GLN A C 1
ATOM 1949 O O . GLN A 1 260 ? 26.44200 10.20300 16.10400 1.000 24.27000 246 GLN A O 1
ATOM 1955 N N . ARG A 1 261 ? 28.21200 10.86000 17.33600 1.000 29.25000 247 ARG A N 1
ATOM 1956 C CA . ARG A 1 261 ? 29.11000 11.03300 16.20500 1.000 33.41000 247 ARG A CA 1
ATOM 1957 C C . ARG A 1 261 ? 30.17000 9.94000 16.24000 1.000 37.25000 247 ARG A C 1
ATOM 1958 O O . ARG A 1 261 ? 30.62900 9.54300 17.31700 1.000 29.49000 247 ARG A O 1
ATOM 1966 N N . TRP A 1 262 ? 30.55600 9.45500 15.06200 1.000 31.54000 248 TRP A N 1
ATOM 1967 C CA . TRP A 1 262 ? 31.42600 8.29300 14.99200 1.000 35.90000 248 TRP A CA 1
ATOM 1968 C C . TRP A 1 262 ? 32.24300 8.32400 13.70800 1.000 40.63000 248 TRP A C 1
ATOM 1969 O O . TRP A 1 262 ? 31.86100 8.95200 12.71600 1.000 34.88000 248 TRP A O 1
ATOM 1980 N N . LYS A 1 263 ? 33.38100 7.62600 13.74800 1.000 38.54000 249 LYS A N 1
ATOM 1981 C CA . LYS A 1 263 ? 34.24700 7.40400 12.59700 1.000 35.24000 249 LYS A CA 1
ATOM 1982 C C . LYS A 1 263 ? 34.63200 5.92900 12.57600 1.000 30.83000 249 LYS A C 1
ATOM 1983 O O . LYS A 1 263 ? 35.14600 5.41400 13.58300 1.000 36.37000 249 LYS A O 1
ATOM 1989 N N . PRO A 1 264 ? 34.42700 5.22400 11.46700 1.000 36.23000 250 PRO A N 1
ATOM 1990 C CA . PRO A 1 264 ? 34.68500 3.77900 11.45000 1.000 30.26000 250 PRO A CA 1
ATOM 1991 C C . PRO A 1 264 ? 36.17400 3.46800 11.45000 1.000 31.79000 250 PRO A C 1
ATOM 1992 O O . PRO A 1 264 ? 37.03000 4.33800 11.27900 1.000 42.18000 250 PRO A O 1
ATOM 1996 N N . PHE A 1 265 ? 36.47100 2.18600 11.66100 1.000 39.10000 251 PHE A N 1
ATOM 1997 C CA . PHE A 1 265 ? 37.83500 1.69500 11.54000 1.000 40.17000 251 PHE A CA 1
ATOM 1998 C C . PHE A 1 265 ? 38.32200 1.81900 10.10100 1.000 42.91000 251 PHE A C 1
ATOM 1999 O O . PHE A 1 265 ? 37.55800 1.66100 9.14500 1.000 35.82000 251 PHE A O 1
ATOM 2007 N N . GLN A 1 266 ? 39.61400 2.10300 9.95600 1.000 59.95000 252 GLN A N 1
ATOM 2008 C CA . GLN A 1 266 ? 40.25100 2.11600 8.64700 1.000 53.93000 252 GLN A CA 1
ATOM 2009 C C . GLN A 1 266 ? 41.46500 1.19600 8.66000 1.000 65.64000 252 GLN A C 1
ATOM 2010 O O . GLN A 1 266 ? 41.62100 0.37600 9.57100 1.000 74.03000 252 GLN A O 1
ATOM 2016 N N . GLN A 1 267 ? 42.33000 1.32600 7.65200 1.000 85.69000 253 GLN A N 1
ATOM 2017 C CA . GLN A 1 267 ? 43.48600 0.44100 7.54700 1.000 93.51000 253 GLN A CA 1
ATOM 2018 C C . GLN A 1 267 ? 44.44100 0.64200 8.71900 1.000 87.12000 253 GLN A C 1
ATOM 2019 O O . GLN A 1 267 ? 44.84100 -0.32300 9.38100 1.000 83.03000 253 GLN A O 1
ATOM 2025 N N . ASP A 1 268 ? 44.80700 1.89100 8.99800 1.000 86.61000 254 ASP A N 1
ATOM 2026 C CA . ASP A 1 268 ? 45.69900 2.21000 10.10300 1.000 102.46000 254 ASP A CA 1
ATOM 2027 C C . ASP A 1 268 ? 45.03400 3.03800 11.19300 1.000 99.92000 254 ASP A C 1
ATOM 2028 O O . ASP A 1 268 ? 45.68400 3.34400 12.20000 1.000 108.77000 254 ASP A O 1
ATOM 2033 N N . VAL A 1 269 ? 43.76600 3.40600 11.03100 1.000 85.21000 255 VAL A N 1
ATOM 2034 C CA . VAL A 1 269 ? 43.08200 4.30200 11.95500 1.000 82.52000 255 VAL A CA 1
ATOM 2035 C C . VAL A 1 269 ? 42.14200 3.49400 12.83600 1.000 78.18000 255 VAL A C 1
ATOM 2036 O O . VAL A 1 269 ? 41.46700 2.56900 12.36500 1.000 67.33000 255 VAL A O 1
ATOM 2040 N N . ARG A 1 270 ? 42.09800 3.84100 14.11900 1.000 70.76000 256 ARG A N 1
ATOM 2041 C CA . ARG A 1 270 ? 41.15300 3.23800 15.04600 1.000 61.83000 256 ARG A CA 1
ATOM 2042 C C . ARG A 1 270 ? 39.83800 4.00700 15.01900 1.000 52.19000 256 ARG A C 1
ATOM 2043 O O . ARG A 1 270 ? 39.80100 5.20700 14.73400 1.000 55.15000 256 ARG A O 1
ATOM 2051 N N . ALA A 1 271 ? 38.75300 3.30000 15.31100 1.000 49.20000 257 ALA A N 1
ATOM 2052 C CA . ALA A 1 271 ? 37.44500 3.92900 15.32300 1.000 39.47000 257 ALA A CA 1
ATOM 2053 C C . ALA A 1 271 ? 37.27800 4.78600 16.57200 1.000 39.06000 257 ALA A C 1
ATOM 2054 O O . ALA A 1 271 ? 38.00200 4.64200 17.56200 1.000 52.24000 257 ALA A O 1
ATOM 2056 N N . GLU A 1 272 ? 36.30900 5.69500 16.51300 1.000 38.74000 258 GLU A N 1
ATOM 2057 C CA . GLU A 1 272 ? 35.98700 6.52900 17.66200 1.000 47.91000 258 GLU A CA 1
ATOM 2058 C C . GLU A 1 272 ? 34.51100 6.88900 17.61000 1.000 44.97000 258 GLU A C 1
ATOM 2059 O O . GLU A 1 272 ? 34.00800 7.31800 16.56800 1.000 46.66000 258 GLU A O 1
ATOM 2065 N N . VAL A 1 273 ? 33.82600 6.69500 18.73000 1.000 37.13000 259 VAL A N 1
ATOM 2066 C CA . VAL A 1 273 ? 32.41300 7.01500 18.86800 1.000 38.95000 259 VAL A CA 1
ATOM 2067 C C . VAL A 1 273 ? 32.26600 7.99500 20.02400 1.000 31.46000 259 VAL A C 1
ATOM 2068 O O . VAL A 1 273 ? 33.03900 7.97200 20.98700 1.000 36.82000 259 VAL A O 1
ATOM 2072 N N . GLU A 1 274 ? 31.27100 8.86800 19.92000 1.000 24.73000 260 GLU A N 1
ATOM 2073 C CA . GLU A 1 274 ? 31.17600 10.00200 20.82300 1.000 29.53000 260 GLU A CA 1
ATOM 2074 C C . GLU A 1 274 ? 29.71800 10.39100 20.99300 1.000 28.32000 260 GLU A C 1
ATOM 2075 O O . GLU A 1 274 ? 28.96000 10.41100 20.02100 1.000 30.87000 260 GLU A O 1
ATOM 2081 N N . ILE A 1 275 ? 29.33100 10.69200 22.22800 1.000 31.07000 261 ILE A N 1
ATOM 2082 C CA . ILE A 1 275 ? 28.00100 11.21100 22.52700 1.000 32.00000 261 ILE A CA 1
ATOM 2083 C C . ILE A 1 275 ? 28.11700 12.71400 22.72800 1.000 36.65000 261 ILE A C 1
ATOM 2084 O O . ILE A 1 275 ? 28.82700 13.18000 23.62900 1.000 30.38000 261 ILE A O 1
ATOM 2089 N N . VAL A 1 276 ? 27.42800 13.47300 21.88200 1.000 26.86000 262 VAL A N 1
ATOM 2090 C CA . VAL A 1 276 ? 27.43400 14.92400 21.94200 1.000 25.37000 262 VAL A CA 1
ATOM 2091 C C . VAL A 1 276 ? 25.99600 15.41200 22.04900 1.000 26.55000 262 VAL A C 1
ATOM 2092 O O . VAL A 1 276 ? 25.04000 14.65700 21.87300 1.000 30.76000 262 VAL A O 1
ATOM 2096 N N . LEU A 1 277 ? 25.85600 16.70100 22.33700 1.000 30.06000 263 LEU A N 1
ATOM 2097 C CA . LEU A 1 277 ? 24.55700 17.35000 22.46000 1.000 24.19000 263 LEU A CA 1
ATOM 2098 C C . LEU A 1 277 ? 24.45500 18.40300 21.36700 1.000 23.23000 263 LEU A C 1
ATOM 2099 O O . LEU A 1 277 ? 25.22600 19.36800 21.36000 1.000 30.12000 263 LEU A O 1
ATOM 2104 N N . LYS A 1 278 ? 23.51900 18.21200 20.43900 1.000 29.57000 264 LYS A N 1
ATOM 2105 C CA . LYS A 1 278 ? 23.27100 19.18800 19.37900 1.000 24.27000 264 LYS A CA 1
ATOM 2106 C C . LYS A 1 278 ? 22.36200 20.27000 19.94300 1.000 26.91000 264 LYS A C 1
ATOM 2107 O O . LYS A 1 278 ? 21.15400 20.07100 20.08800 1.000 26.09000 264 LYS A O 1
ATOM 2113 N N . ALA A 1 279 ? 22.94600 21.42200 20.25600 1.000 23.60000 265 ALA A N 1
ATOM 2114 C CA . ALA A 1 279 ? 22.22800 22.45900 20.98200 1.000 16.98000 265 ALA A CA 1
ATOM 2115 C C . ALA A 1 279 ? 21.10200 23.05000 20.14600 1.000 25.22000 265 ALA A C 1
ATOM 2116 O O . ALA A 1 279 ? 21.23300 23.24200 18.93400 1.000 18.75000 265 ALA A O 1
ATOM 2118 N N . ASN A 1 280 ? 19.98100 23.32700 20.81200 1.000 23.06000 266 ASN A N 1
ATOM 2119 C CA . ASN A 1 280 ? 18.87500 24.06900 20.23100 1.000 17.54000 266 ASN A CA 1
ATOM 2120 C C . ASN A 1 280 ? 18.61300 25.39200 20.93500 1.000 27.06000 266 ASN A C 1
ATOM 2121 O O . ASN A 1 280 ? 18.02700 26.29000 20.32100 1.000 23.00000 266 ASN A O 1
ATOM 2126 N N . TYR A 1 281 ? 19.04300 25.54600 22.18600 1.000 22.17000 267 TYR A N 1
ATOM 2127 C CA . TYR A 1 281 ? 18.91100 26.80800 22.89900 1.000 25.59000 267 TYR A CA 1
ATOM 2128 C C . TYR A 1 281 ? 19.90000 26.82300 24.05400 1.000 29.71000 267 TYR A C 1
ATOM 2129 O O . TYR A 1 281 ? 20.15500 25.78700 24.67300 1.000 29.46000 267 TYR A O 1
ATOM 2138 N N . ILE A 1 282 ? 20.45300 28.00000 24.33100 1.000 32.23000 268 ILE A N 1
ATOM 2139 C CA . ILE A 1 282 ? 21.40200 28.20100 25.41700 1.000 22.39000 268 ILE A CA 1
ATOM 2140 C C . ILE A 1 282 ? 20.82100 29.24300 26.36200 1.000 35.93000 268 ILE A C 1
ATOM 2141 O O . ILE A 1 282 ? 20.34200 30.29200 25.91700 1.000 36.84000 268 ILE A O 1
ATOM 2146 N N . GLN A 1 283 ? 20.86700 28.95500 27.66000 1.000 30.56000 269 GLN A N 1
ATOM 2147 C CA . GLN A 1 283 ? 20.40200 29.87300 28.69500 1.000 24.88000 269 GLN A CA 1
ATOM 2148 C C . GLN A 1 283 ? 21.55400 30.10100 29.66300 1.000 32.00000 269 GLN A C 1
ATOM 2149 O O . GLN A 1 283 ? 21.99900 29.16400 30.33400 1.000 31.45000 269 GLN A O 1
ATOM 2155 N N . VAL A 1 284 ? 22.05500 31.33100 29.72300 1.000 40.13000 270 VAL A N 1
ATOM 2156 C CA . VAL A 1 284 ? 23.14100 31.65300 30.64200 1.000 34.61000 270 VAL A CA 1
ATOM 2157 C C . VAL A 1 284 ? 22.55900 31.86000 32.03200 1.000 35.98000 270 VAL A C 1
ATOM 2158 O O . VAL A 1 284 ? 21.53200 32.53000 32.19500 1.000 45.86000 270 VAL A O 1
ATOM 2162 N N . ASN A 1 285 ? 23.20200 31.26700 33.03300 1.000 41.76000 271 ASN A N 1
ATOM 2163 C CA . ASN A 1 285 ? 22.76500 31.39000 34.41700 1.000 47.79000 271 ASN A CA 1
ATOM 2164 C C . ASN A 1 285 ? 23.70800 32.30900 35.18900 1.000 33.87000 271 ASN A C 1
ATOM 2165 O O . ASN A 1 285 ? 23.28500 33.03800 36.08600 1.000 73.86000 271 ASN A O 1
ATOM 2170 N N . SER B 1 14 ? 48.44500 8.69500 37.12000 1.000 72.60000 0 SER B N 1
ATOM 2171 C CA . SER B 1 14 ? 47.75400 8.84600 35.84500 1.000 70.68000 0 SER B CA 1
ATOM 2172 C C . SER B 1 14 ? 46.29400 9.24400 36.05200 1.000 69.29000 0 SER B C 1
ATOM 2173 O O . SER B 1 14 ? 45.48100 8.45000 36.52500 1.000 62.85000 0 SER B O 1
ATOM 2176 N N . MET B 1 15 ? 45.97200 10.48200 35.69500 1.000 72.75000 1 MET B N 1
ATOM 2177 C CA . MET B 1 15 ? 44.62400 11.01700 35.81100 1.000 54.58000 1 MET B CA 1
ATOM 2178 C C . MET B 1 15 ? 44.00000 11.14800 34.43000 1.000 57.11000 1 MET B C 1
ATOM 2179 O O . MET B 1 15 ? 44.66800 11.55300 33.47300 1.000 52.52000 1 MET B O 1
ATOM 2184 N N . ASN B 1 16 ? 42.71700 10.81300 34.32900 1.000 39.60000 2 ASN B N 1
ATOM 2185 C CA . ASN B 1 16 ? 42.03000 10.91600 33.05400 1.000 40.44000 2 ASN B CA 1
ATOM 2186 C C . ASN B 1 16 ? 41.65100 12.37000 32.78500 1.000 45.08000 2 ASN B C 1
ATOM 2187 O O . ASN B 1 16 ? 41.89400 13.26500 33.59800 1.000 47.88000 2 ASN B O 1
ATOM 2192 N N . SER B 1 17 ? 41.04600 12.60800 31.62000 1.000 49.66000 3 SER B N 1
ATOM 2193 C CA . SER B 1 17 ? 40.67000 13.96800 31.24900 1.000 44.10000 3 SER B CA 1
ATOM 2194 C C . SER B 1 17 ? 39.65300 14.55700 32.21600 1.000 46.27000 3 SER B C 1
ATOM 2195 O O . SER B 1 17 ? 39.67700 15.76400 32.47800 1.000 56.81000 3 SER B O 1
ATOM 2198 N N . ASP B 1 18 ? 38.75700 13.72900 32.75700 1.000 42.71000 4 ASP B N 1
ATOM 2199 C CA . ASP B 1 18 ? 37.74600 14.24800 33.67300 1.000 52.43000 4 ASP B CA 1
ATOM 2200 C C . ASP B 1 18 ? 38.37600 14.75000 34.96400 1.000 47.97000 4 ASP B C 1
ATOM 2201 O O . ASP B 1 18 ? 38.01200 15.82000 35.46300 1.000 40.61000 4 ASP B O 1
ATOM 2206 N N . GLN B 1 19 ? 39.32400 13.99000 35.51700 1.000 42.79000 5 GLN B N 1
ATOM 2207 C CA . GLN B 1 19 ? 39.98400 14.40600 36.74800 1.000 33.56000 5 GLN B CA 1
ATOM 2208 C C . GLN B 1 19 ? 40.8920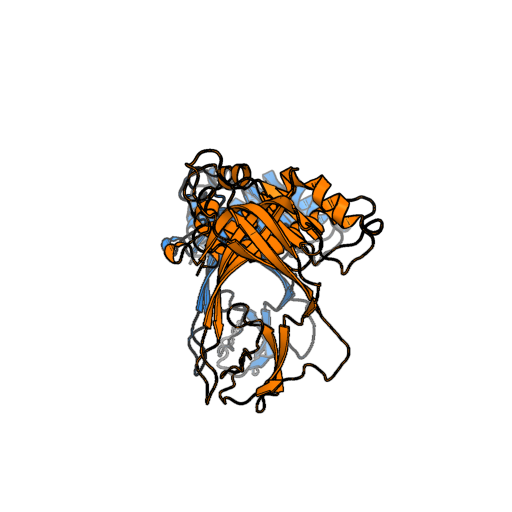0 15.60700 36.51100 1.000 41.20000 5 GLN B C 1
ATOM 2209 O O . GLN B 1 19 ? 40.99500 16.49200 37.36900 1.000 25.28000 5 GLN B O 1
ATOM 2215 N N . VAL B 1 20 ? 41.54500 15.66500 35.34800 1.000 35.95000 6 VAL B N 1
ATOM 2216 C CA . VAL B 1 20 ? 42.41800 16.79500 35.04100 1.000 23.58000 6 VAL B CA 1
ATOM 2217 C C . VAL B 1 20 ? 41.61600 18.08900 34.99100 1.000 24.16000 6 VAL B C 1
ATOM 2218 O O . VAL B 1 20 ? 42.01400 19.10900 35.56400 1.000 36.70000 6 VAL B O 1
ATOM 2222 N N . THR B 1 21 ? 40.46900 18.06600 34.30700 1.000 30.13000 7 THR B N 1
ATOM 2223 C CA . THR B 1 21 ? 39.67300 19.28300 34.17400 1.000 31.13000 7 THR B CA 1
ATOM 2224 C C . THR B 1 21 ? 39.07600 19.70200 35.51100 1.000 32.59000 7 THR B C 1
ATOM 2225 O O . THR B 1 21 ? 38.96100 20.89900 35.79600 1.000 41.45000 7 THR B O 1
ATOM 2229 N N . LEU B 1 22 ? 38.68800 18.73400 36.34300 1.000 26.65000 8 LEU B N 1
ATOM 2230 C CA . LEU B 1 22 ? 38.20600 19.07300 37.67800 1.000 38.71000 8 LEU B CA 1
ATOM 2231 C C . LEU B 1 22 ? 39.29300 19.77100 38.48700 1.000 32.27000 8 LEU B C 1
ATOM 2232 O O . LEU B 1 22 ? 39.03900 20.79900 39.12800 1.000 29.09000 8 LEU B O 1
ATOM 2237 N N . VAL B 1 23 ? 40.51500 19.23300 38.45500 1.000 23.81000 9 VAL B N 1
ATOM 2238 C CA . VAL B 1 23 ? 41.62500 19.83900 39.18500 1.000 26.59000 9 VAL B CA 1
ATOM 2239 C C . VAL B 1 23 ? 41.88400 21.25500 38.68600 1.000 30.87000 9 VAL B C 1
ATOM 2240 O O . VAL B 1 23 ? 42.07300 22.18400 39.48000 1.000 27.55000 9 VAL B O 1
ATOM 2244 N N . GLY B 1 24 ? 41.87500 21.44900 37.36600 1.000 31.90000 10 GLY B N 1
ATOM 2245 C CA . GLY B 1 24 ? 42.11000 22.77800 36.82700 1.000 31.40000 10 GLY B CA 1
ATOM 2246 C C . GLY B 1 24 ? 40.96800 23.74000 37.10000 1.000 38.21000 10 GLY B C 1
ATOM 2247 O O . GLY B 1 24 ? 41.19600 24.91600 37.39700 1.000 39.66000 10 GLY B O 1
ATOM 2248 N N . GLN B 1 25 ? 39.72500 23.25800 37.00500 1.000 32.71000 11 GLN B N 1
ATOM 2249 C CA . GLN B 1 25 ? 38.57200 24.13200 37.20600 1.000 36.60000 11 GLN B CA 1
ATOM 2250 C C . GLN B 1 25 ? 38.49300 24.63500 38.64200 1.000 37.34000 11 GLN B C 1
ATOM 2251 O O . GLN B 1 25 ? 38.22300 25.81900 38.87700 1.000 33.27000 11 GLN B O 1
ATOM 2257 N N . VAL B 1 26 ? 38.72400 23.75100 39.61400 1.000 28.08000 12 VAL B N 1
ATOM 2258 C CA . VAL B 1 26 ? 38.65000 24.15000 41.01500 1.000 29.55000 12 VAL B CA 1
ATOM 2259 C C . VAL B 1 26 ? 39.75100 25.15000 41.34600 1.000 31.42000 12 VAL B C 1
ATOM 2260 O O . VAL B 1 26 ? 39.50600 26.17800 41.98800 1.000 32.72000 12 VAL B O 1
ATOM 2264 N N . PHE B 1 27 ? 40.98100 24.86800 40.91200 1.000 27.43000 13 PHE B N 1
ATOM 2265 C CA . PHE B 1 27 ? 42.08400 25.76700 41.23200 1.000 28.62000 13 PHE B CA 1
ATOM 2266 C C . PHE B 1 27 ? 41.91300 27.11700 40.55000 1.000 30.29000 13 PHE B C 1
ATOM 2267 O O . PHE B 1 27 ? 42.16200 28.16400 41.16000 1.000 25.68000 13 PHE B O 1
ATOM 2275 N N . GLU B 1 28 ? 41.48800 27.11500 39.28500 1.000 29.76000 14 GLU B N 1
ATOM 2276 C CA . GLU B 1 28 ? 41.26100 28.37500 38.58700 1.000 37.15000 14 GLU B CA 1
ATOM 2277 C C . GLU B 1 28 ? 40.18900 29.20600 39.27800 1.000 47.81000 14 GLU B C 1
ATOM 2278 O O . GLU B 1 28 ? 40.28500 30.43900 39.31600 1.000 36.04000 14 GLU B O 1
ATOM 2284 N N . SER B 1 29 ? 39.17200 28.55300 39.84300 1.000 38.37000 15 SER B N 1
ATOM 2285 C CA . SER B 1 29 ? 38.16000 29.29100 40.58800 1.000 38.02000 15 SER B CA 1
ATOM 2286 C C . SER B 1 29 ? 38.69300 29.77800 41.92900 1.000 34.27000 15 SER B C 1
ATOM 2287 O O . SER B 1 29 ? 38.34000 30.87800 42.37100 1.000 39.26000 15 SER B O 1
ATOM 2290 N N . TYR B 1 30 ? 39.54400 28.98600 42.58600 1.000 28.80000 16 TYR B N 1
ATOM 2291 C CA . TYR B 1 30 ? 40.02700 29.35900 43.91200 1.000 25.79000 16 TYR B CA 1
ATOM 2292 C C . TYR B 1 30 ? 40.91000 30.59900 43.85300 1.000 34.61000 16 TYR B C 1
ATOM 2293 O O . TYR B 1 30 ? 40.73500 31.53200 44.64500 1.000 25.66000 16 TYR B O 1
ATOM 2302 N N . VAL B 1 31 ? 41.87500 30.62400 42.92900 1.000 22.90000 17 VAL B N 1
ATOM 2303 C CA . VAL B 1 31 ? 42.78800 31.76100 42.88900 1.000 29.65000 17 VAL B CA 1
ATOM 2304 C C . VAL B 1 31 ? 42.08400 32.99800 42.34500 1.000 38.28000 17 VAL B C 1
ATOM 2305 O O . VAL B 1 31 ? 42.35200 34.11900 42.79900 1.000 35.34000 17 VAL B O 1
ATOM 2309 N N . SER B 1 32 ? 41.14700 32.82400 41.41000 1.000 27.08000 18 SER B N 1
ATOM 2310 C CA . SER B 1 32 ? 40.38000 33.96000 40.91400 1.000 34.13000 18 SER B CA 1
ATOM 2311 C C . SER B 1 32 ? 39.53300 34.61500 41.99600 1.000 36.68000 18 SER B C 1
ATOM 2312 O O . SER B 1 32 ? 39.08000 35.74700 41.80200 1.000 40.59000 18 SER B O 1
ATOM 2315 N N . GLU B 1 33 ? 39.32600 33.94600 43.12800 1.000 32.99000 19 GLU B N 1
ATOM 2316 C CA . GLU B 1 33 ? 38.56500 34.49900 44.24100 1.000 38.79000 19 GLU B CA 1
ATOM 2317 C C . GLU B 1 33 ? 39.44600 35.02500 45.36600 1.000 44.24000 19 GLU B C 1
ATOM 2318 O O . GLU B 1 33 ? 39.19300 36.11600 45.88400 1.000 44.76000 19 GLU B O 1
ATOM 2324 N N . TYR B 1 34 ? 40.48200 34.28100 45.75300 1.000 35.73000 20 TYR B N 1
ATOM 2325 C CA . TYR B 1 34 ? 41.28500 34.62200 46.91700 1.000 32.33000 20 TYR B CA 1
ATOM 2326 C C . TYR B 1 34 ? 42.62500 35.25700 46.57200 1.000 42.14000 20 TYR B C 1
ATOM 2327 O O . TYR B 1 34 ? 43.31500 35.73500 47.47900 1.000 26.71000 20 TYR B O 1
ATOM 2336 N N . HIS B 1 35 ? 43.01300 35.27700 45.29700 1.000 35.79000 21 HIS B N 1
ATOM 2337 C CA . HIS B 1 35 ? 44.34200 35.74400 44.92100 1.000 34.30000 21 HIS B CA 1
ATOM 2338 C C . HIS B 1 35 ? 44.27800 36.75300 43.78600 1.000 30.19000 21 HIS B C 1
ATOM 2339 O O . HIS B 1 35 ? 45.22800 36.88100 43.01200 1.000 34.72000 21 HIS B O 1
ATOM 2346 N N . LYS B 1 36 ? 43.16500 37.48200 43.68400 1.000 27.81000 22 LYS B N 1
ATOM 2347 C CA . LYS B 1 36 ? 43.02700 38.48700 42.63700 1.000 32.37000 22 LYS B CA 1
ATOM 2348 C C . LYS B 1 36 ? 44.13700 39.52900 42.72500 1.000 30.51000 22 LYS B C 1
ATOM 2349 O O . LYS B 1 36 ? 44.77800 39.85500 41.72000 1.000 31.67000 22 LYS B O 1
ATOM 2355 N N . ASN B 1 37 ? 44.39200 40.04900 43.92700 1.000 22.67000 23 ASN B N 1
ATOM 2356 C CA . ASN B 1 37 ? 45.41500 41.07900 44.07400 1.000 32.99000 23 ASN B CA 1
ATOM 2357 C C . ASN B 1 37 ? 46.82100 40.51100 43.91900 1.000 33.74000 23 ASN B C 1
ATOM 2358 O O . ASN B 1 37 ? 47.71500 41.20900 43.42600 1.000 33.09000 23 ASN B O 1
ATOM 2363 N N . ASP B 1 38 ? 47.03600 39.25800 44.32900 1.000 26.21000 24 ASP B N 1
ATOM 2364 C CA . ASP B 1 38 ? 48.33500 38.62700 44.11500 1.000 24.34000 24 ASP B CA 1
ATOM 2365 C C . ASP B 1 38 ? 48.65700 38.52900 42.62800 1.000 31.69000 24 ASP B C 1
ATOM 2366 O O . ASP B 1 38 ? 49.78300 38.82000 42.20600 1.000 30.94000 24 ASP B O 1
ATOM 2371 N N . ILE B 1 39 ? 47.67500 38.12500 41.81900 1.000 26.55000 25 ILE B N 1
ATOM 2372 C CA . ILE B 1 39 ? 47.86700 38.06900 40.37500 1.000 24.55000 25 ILE B CA 1
ATOM 2373 C C . ILE B 1 39 ? 48.09600 39.46700 39.81100 1.000 33.18000 25 ILE B C 1
ATOM 2374 O O . ILE B 1 39 ? 48.94600 39.66800 38.93300 1.000 29.17000 25 ILE B O 1
ATOM 2379 N N . LEU B 1 40 ? 47.34500 40.45200 40.31000 1.000 21.35000 26 LEU B N 1
ATOM 2380 C CA . LEU B 1 40 ? 47.45900 41.81500 39.80300 1.000 24.76000 26 LEU B CA 1
ATOM 2381 C C . LEU B 1 40 ? 48.86200 42.37600 40.01200 1.000 30.14000 26 LEU B C 1
ATOM 2382 O O . LEU B 1 40 ? 49.40000 43.06300 39.13500 1.000 23.91000 26 LEU B O 1
ATOM 2387 N N . LEU B 1 41 ? 49.47000 42.09800 41.16700 1.000 24.25000 27 LEU B N 1
ATOM 2388 C CA . LEU B 1 41 ? 50.82800 42.57300 41.40600 1.000 24.54000 27 LEU B CA 1
ATOM 2389 C C . LEU B 1 41 ? 51.82300 41.92500 40.45400 1.000 24.01000 27 LEU B C 1
ATOM 2390 O O . LEU B 1 41 ? 52.80000 42.56600 40.05200 1.000 26.89000 27 LEU B O 1
ATOM 2395 N N . ILE B 1 42 ? 51.59500 40.66600 40.08100 1.000 26.55000 28 ILE B N 1
ATOM 2396 C CA . ILE B 1 42 ? 52.46700 40.01800 39.10800 1.000 28.87000 28 ILE B CA 1
ATOM 2397 C C . ILE B 1 42 ? 52.30000 40.65900 37.73500 1.000 24.37000 28 ILE B C 1
ATOM 2398 O O . ILE B 1 42 ? 53.28700 40.95000 37.04900 1.000 24.20000 28 ILE B O 1
ATOM 2403 N N . LEU B 1 43 ? 51.05000 40.89200 37.31900 1.000 23.89000 29 LEU B N 1
ATOM 2404 C CA . LEU B 1 43 ? 50.78700 41.56800 36.05100 1.000 20.24000 29 LEU B CA 1
ATOM 2405 C C . LEU B 1 43 ? 51.45600 42.93500 35.99900 1.000 22.89000 29 LEU B C 1
ATOM 2406 O O . LEU B 1 43 ? 51.94200 43.35700 34.94300 1.000 24.53000 29 LEU B O 1
ATOM 2411 N N . LYS B 1 44 ? 51.49300 43.63800 37.13100 1.000 21.05000 30 LYS B N 1
ATOM 2412 C CA . LYS B 1 44 ? 52.04700 44.98400 37.17000 1.000 26.60000 30 LYS B CA 1
ATOM 2413 C C . LYS B 1 44 ? 53.56600 44.99600 37.07700 1.000 27.73000 30 LYS B C 1
ATOM 2414 O O . LYS B 1 44 ? 54.15000 46.05300 36.81200 1.000 30.51000 30 LYS B O 1
ATOM 2420 N N . GLU B 1 45 ? 54.21800 43.85700 37.29200 1.000 24.27000 31 GLU B N 1
ATOM 2421 C CA . GLU B 1 45 ? 55.66900 43.80800 37.23400 1.000 28.20000 31 GLU B CA 1
ATOM 2422 C C . GLU B 1 45 ? 56.16000 44.07200 35.81400 1.000 29.28000 31 GLU B C 1
ATOM 2423 O O . GLU B 1 45 ? 55.43800 43.89000 34.83000 1.000 29.65000 31 GLU B O 1
ATOM 2429 N N . ARG B 1 46 ? 57.41200 44.51300 35.71700 1.000 30.14000 32 ARG B N 1
ATOM 2430 C CA . ARG B 1 46 ? 57.96800 44.90400 34.42900 1.000 35.52000 32 ARG B CA 1
ATOM 2431 C C . ARG B 1 46 ? 58.55700 43.71900 33.67300 1.000 30.83000 32 ARG B C 1
ATOM 2432 O O . ARG B 1 46 ? 58.26200 43.53100 32.48900 1.000 37.29000 32 ARG B O 1
ATOM 2440 N N . ASP B 1 47 ? 59.37300 42.90700 34.34400 1.000 30.87000 33 ASP B N 1
ATOM 2441 C CA . ASP B 1 47 ? 60.11200 41.82800 33.68900 1.000 37.69000 33 ASP B CA 1
ATOM 2442 C C . ASP B 1 47 ? 59.15500 40.70800 33.28700 1.000 29.84000 33 ASP B C 1
ATOM 2443 O O . ASP B 1 47 ? 58.60200 40.01000 34.14300 1.000 32.52000 33 ASP B O 1
ATOM 2448 N N . GLU B 1 48 ? 58.98300 40.51500 31.98100 1.000 29.39000 34 GLU B N 1
ATOM 2449 C CA . GLU B 1 48 ? 58.03000 39.54200 31.46200 1.000 34.31000 34 GLU B CA 1
ATOM 2450 C C . GLU B 1 48 ? 58.58400 38.12500 31.38800 1.000 38.40000 34 GLU B C 1
ATOM 2451 O O . GLU B 1 48 ? 57.80200 37.18100 31.23100 1.000 24.36000 34 GLU B O 1
ATOM 2457 N N . ASP B 1 49 ? 59.90000 37.95100 31.48000 1.000 38.52000 35 ASP B N 1
ATOM 2458 C CA . ASP B 1 49 ? 60.51600 36.63200 31.41700 1.000 45.67000 35 ASP B CA 1
ATOM 2459 C C . ASP B 1 49 ? 60.91600 36.09200 32.78400 1.000 42.20000 35 ASP B C 1
ATOM 2460 O O . ASP B 1 49 ? 61.42400 34.96800 32.86600 1.000 26.54000 35 ASP B O 1
ATOM 2465 N N . ALA B 1 50 ? 60.71600 36.86300 33.85000 1.000 24.12000 36 ALA B N 1
ATOM 2466 C CA . ALA B 1 50 ? 61.01500 36.37700 35.18300 1.000 26.65000 36 ALA B CA 1
ATOM 2467 C C . ALA B 1 50 ? 59.95600 35.36800 35.62500 1.000 30.85000 36 ALA B C 1
ATOM 2468 O O . ALA B 1 50 ? 58.88900 35.23000 35.01700 1.000 24.23000 36 ALA B O 1
ATOM 2470 N N . HIS B 1 51 ? 60.27200 34.64900 36.69800 1.000 23.66000 37 HIS B N 1
ATOM 2471 C CA . HIS B 1 51 ? 59.39900 33.61900 37.24500 1.000 13.90000 37 HIS B CA 1
ATOM 2472 C C . HIS B 1 51 ? 58.69600 34.16100 38.47900 1.000 19.42000 37 HIS B C 1
ATOM 2473 O O . HIS B 1 51 ? 59.34100 34.73100 39.36500 1.000 25.14000 37 HIS B O 1
ATOM 2480 N N . TYR B 1 52 ? 57.37700 34.00100 38.52800 1.000 20.03000 38 TYR B N 1
ATOM 2481 C CA . TYR B 1 52 ? 56.57700 34.61200 39.57200 1.000 20.05000 38 TYR B CA 1
ATOM 2482 C C . TYR B 1 52 ? 55.80300 33.55200 40.34700 1.000 27.15000 38 TYR B C 1
ATOM 2483 O O . TYR B 1 52 ? 55.19900 32.65900 39.73400 1.000 23.18000 38 TYR B O 1
ATOM 2492 N N . PRO B 1 53 ? 55.81000 33.60100 41.68400 1.000 19.81000 39 PRO B N 1
ATOM 2493 C CA . PRO B 1 53 ? 55.04500 32.62100 42.46500 1.000 24.93000 39 PRO B CA 1
ATOM 2494 C C . PRO B 1 53 ? 53.65300 33.11300 42.83700 1.000 24.63000 39 PRO B C 1
ATOM 2495 O O . PRO B 1 53 ? 53.43800 34.32200 42.97300 1.000 30.20000 39 PRO B O 1
ATOM 2499 N N . VAL B 1 54 ? 52.70100 32.19200 42.99100 1.000 23.25000 40 VAL B N 1
ATOM 2500 C CA . VAL B 1 54 ? 51.40700 32.47400 43.61200 1.000 24.46000 40 VAL B CA 1
ATOM 2501 C C . VAL B 1 54 ? 51.27000 31.51900 44.78800 1.000 20.94000 40 VAL B C 1
ATOM 2502 O O . VAL B 1 54 ? 51.06300 30.31600 44.59300 1.000 26.54000 40 VAL B O 1
ATOM 2506 N N . VAL B 1 55 ? 51.39100 32.04600 46.00200 1.000 25.32000 41 VAL B N 1
ATOM 2507 C CA . VAL B 1 55 ? 51.39600 31.21100 47.19800 1.000 31.65000 41 VAL B CA 1
ATOM 2508 C C . VAL B 1 55 ? 49.96200 30.92800 47.62700 1.000 32.60000 41 VAL B C 1
ATOM 2509 O O . VAL B 1 55 ? 49.15700 31.84900 47.81200 1.000 30.07000 41 VAL B O 1
ATOM 2513 N N . VAL B 1 56 ? 49.64600 29.65000 47.80000 1.000 32.96000 42 VAL B N 1
ATOM 2514 C CA . VAL B 1 56 ? 48.30300 29.20600 48.14500 1.000 30.73000 42 VAL B CA 1
ATOM 2515 C C . VAL B 1 56 ? 48.36000 28.42900 49.45200 1.000 32.48000 42 VAL B C 1
ATOM 2516 O O . VAL B 1 56 ? 49.32700 27.70600 49.71500 1.000 29.57000 42 VAL B O 1
ATOM 2520 N N . ASN B 1 57 ? 47.32900 28.60100 50.27800 1.000 37.53000 43 ASN B N 1
ATOM 2521 C CA . ASN B 1 57 ? 47.15700 27.81500 51.49500 1.000 27.21000 43 ASN B CA 1
ATOM 2522 C C . ASN B 1 57 ? 46.39400 26.54200 51.14300 1.000 34.78000 43 ASN B C 1
ATOM 2523 O O . ASN B 1 57 ? 45.18900 26.58700 50.87300 1.000 36.31000 43 ASN B O 1
ATOM 2528 N N . ALA B 1 58 ? 47.09800 25.40700 51.14300 1.000 28.74000 44 ALA B N 1
ATOM 2529 C CA . ALA B 1 58 ? 46.46900 24.14600 50.76400 1.000 36.13000 44 ALA B CA 1
ATOM 2530 C C . ALA B 1 58 ? 45.31900 23.78000 51.69200 1.000 39.63000 44 ALA B C 1
ATOM 2531 O O . ALA B 1 58 ? 44.35100 23.14600 51.25600 1.000 36.34000 44 ALA B O 1
ATOM 2533 N N . MET B 1 59 ? 45.40600 24.16100 52.96900 1.000 40.71000 45 MET B N 1
ATOM 2534 C CA . MET B 1 59 ? 44.34100 23.84300 53.91400 1.000 40.96000 45 MET B CA 1
ATOM 2535 C C . MET B 1 59 ? 43.00100 24.38100 53.42300 1.000 37.60000 45 MET B C 1
ATOM 2536 O O . MET B 1 59 ? 42.00400 23.65200 53.37700 1.000 37.19000 45 MET B O 1
ATOM 2541 N N . THR B 1 60 ? 42.97000 25.65300 53.01900 1.000 38.75000 46 THR B N 1
ATOM 2542 C CA . THR B 1 60 ? 41.73800 26.23900 52.50100 1.000 31.29000 46 THR B CA 1
ATOM 2543 C C . THR B 1 60 ? 41.34800 25.62500 51.16000 1.000 28.98000 46 THR B C 1
ATOM 2544 O O . THR B 1 60 ? 40.17700 25.29600 50.94000 1.000 35.79000 46 THR B O 1
ATOM 2548 N N . LEU B 1 61 ? 42.31600 25.46600 50.25500 1.000 34.56000 47 LEU B N 1
ATOM 2549 C CA . LEU B 1 61 ? 42.01900 24.93300 48.92900 1.000 38.60000 47 LEU B CA 1
ATOM 2550 C C . LEU B 1 61 ? 41.44500 23.52600 49.00900 1.000 40.54000 47 LEU B C 1
ATOM 2551 O O . LEU B 1 61 ? 40.46800 23.20800 48.32000 1.000 34.45000 47 LEU B O 1
ATOM 2556 N N . PHE B 1 62 ? 42.04600 22.66500 49.83700 1.000 36.82000 48 PHE B N 1
ATOM 2557 C CA . PHE B 1 62 ? 41.55300 21.29800 49.97100 1.000 40.12000 48 PHE B CA 1
ATOM 2558 C C . PHE B 1 62 ? 40.14000 21.26300 50.53800 1.000 43.44000 48 PHE B C 1
ATOM 2559 O O . PHE B 1 62 ? 39.37500 20.34000 50.23800 1.000 45.07000 48 PHE B O 1
ATOM 2567 N N . GLU B 1 63 ? 39.77300 22.25100 51.35600 1.000 34.97000 49 GLU B N 1
ATOM 2568 C CA . GLU B 1 63 ? 38.41900 22.28800 51.89200 1.000 35.80000 49 GLU B CA 1
ATOM 2569 C C . GLU B 1 63 ? 37.39800 22.70300 50.84500 1.000 43.36000 49 GLU B C 1
ATOM 2570 O O . GLU B 1 63 ? 36.21600 22.36500 50.97900 1.000 44.20000 49 GLU B O 1
ATOM 2576 N N . THR B 1 64 ? 37.82800 23.41600 49.80300 1.000 33.05000 50 THR B N 1
ATOM 2577 C CA . THR B 1 64 ? 36.91800 23.77100 48.71900 1.000 42.44000 50 THR B CA 1
ATOM 2578 C C . THR B 1 64 ? 36.53000 22.54500 47.90000 1.000 52.67000 50 THR B C 1
ATOM 2579 O O . THR B 1 64 ? 35.39600 22.44700 47.41400 1.000 41.64000 50 THR B O 1
ATOM 2583 N N . ASN B 1 65 ? 37.45400 21.59900 47.74200 1.000 33.92000 51 ASN B N 1
ATOM 2584 C CA . ASN B 1 65 ? 37.19600 20.38400 46.97900 1.000 38.51000 51 ASN B CA 1
ATOM 2585 C C . ASN B 1 65 ? 38.05700 19.27000 47.54900 1.000 41.33000 51 ASN B C 1
ATOM 2586 O O . ASN B 1 65 ? 39.28400 19.38500 47.56900 1.000 44.97000 51 ASN B O 1
ATOM 2591 N N . MET B 1 66 ? 37.41600 18.19400 47.99900 1.000 50.07000 52 MET B N 1
ATOM 2592 C CA . MET B 1 66 ? 38.14400 17.13400 48.68400 1.000 47.14000 52 MET B CA 1
ATOM 2593 C C . MET B 1 66 ? 38.89500 16.22600 47.72300 1.000 35.29000 52 MET B C 1
ATOM 2594 O O . MET B 1 66 ? 39.96400 15.71500 48.07400 1.000 39.42000 52 MET B O 1
ATOM 2599 N N . GLU B 1 67 ? 38.35900 16.00300 46.52400 1.000 42.88000 53 GLU B N 1
ATOM 2600 C CA . GLU B 1 67 ? 39.01000 15.08500 45.59700 1.000 55.38000 53 GLU B CA 1
ATOM 2601 C C . GLU B 1 67 ? 40.37000 15.61000 45.15400 1.000 52.55000 53 GLU B C 1
ATOM 2602 O O . GLU B 1 67 ? 41.33000 14.83800 45.04600 1.000 46.69000 53 GLU B O 1
ATOM 2608 N N . ILE B 1 68 ? 40.47900 16.91900 44.90600 1.000 38.14000 54 ILE B N 1
ATOM 2609 C CA . ILE B 1 68 ? 41.77100 17.46600 44.50300 1.000 46.88000 54 ILE B CA 1
ATOM 2610 C C . ILE B 1 68 ? 42.79600 17.29600 45.61800 1.000 46.46000 54 ILE B C 1
ATOM 2611 O O . ILE B 1 68 ? 43.99500 17.14100 45.35000 1.000 40.76000 54 ILE B O 1
ATOM 2616 N N . GLY B 1 69 ? 42.35200 17.29700 46.87700 1.000 29.77000 55 GLY B N 1
ATOM 2617 C CA . GLY B 1 69 ? 43.26600 17.02000 47.97100 1.000 36.36000 55 GLY B CA 1
ATOM 2618 C C . GLY B 1 69 ? 43.82900 15.61400 47.93100 1.000 35.83000 55 GLY B C 1
ATOM 2619 O O . GLY B 1 69 ? 44.96000 15.38100 48.36700 1.000 34.80000 55 GLY B O 1
ATOM 2620 N N . GLU B 1 70 ? 43.05700 14.65900 47.41000 1.000 37.36000 56 GLU B N 1
ATOM 2621 C CA . GLU B 1 70 ? 43.55800 13.29700 47.27800 1.000 38.33000 56 GLU B CA 1
ATOM 2622 C C . GLU B 1 70 ? 44.40000 13.13800 46.01800 1.000 40.16000 56 GLU B C 1
ATOM 2623 O O . GLU B 1 70 ? 45.41400 12.43200 46.03200 1.000 40.89000 56 GLU B O 1
ATOM 2629 N N . TYR B 1 71 ? 43.99800 13.78900 44.92400 1.000 32.81000 57 TYR B N 1
ATOM 2630 C CA . TYR B 1 71 ? 44.79300 13.73900 43.70100 1.000 38.89000 57 TYR B CA 1
ATOM 2631 C C . TYR B 1 71 ? 46.14600 14.41300 43.89300 1.000 39.93000 57 TYR B C 1
ATOM 2632 O O . TYR B 1 71 ? 47.16400 13.92600 43.38400 1.000 36.72000 57 TYR B O 1
ATOM 2641 N N . PHE B 1 72 ? 46.17600 15.53800 44.61600 1.000 33.01000 58 PHE B N 1
ATOM 2642 C CA . PHE B 1 72 ? 47.44700 16.16600 44.96400 1.000 33.00000 58 PHE B CA 1
ATOM 2643 C C . PHE B 1 72 ? 48.30400 15.24300 45.81700 1.000 31.93000 58 PHE B C 1
ATOM 2644 O O . PHE B 1 72 ? 49.53200 15.23400 45.68100 1.000 31.50000 58 PHE B O 1
ATOM 2652 N N . ASN B 1 73 ? 47.67800 14.45800 46.69500 1.000 30.53000 59 ASN B N 1
ATOM 2653 C CA . ASN B 1 73 ? 48.43400 13.54800 47.54500 1.000 33.19000 59 ASN B CA 1
ATOM 2654 C C . ASN B 1 73 ? 49.02700 12.39300 46.75200 1.000 40.01000 59 ASN B C 1
ATOM 2655 O O . ASN B 1 73 ? 50.12500 11.92400 47.07400 1.000 39.88000 59 ASN B O 1
ATOM 2660 N N A MET B 1 74 ? 48.33100 11.92900 45.71400 0.540 40.30000 60 MET B N 1
ATOM 2661 N N B MET B 1 74 ? 48.32600 11.92300 45.71900 0.460 45.61000 60 MET B N 1
ATOM 2662 C CA A MET B 1 74 ? 48.77800 10.77000 44.95000 0.540 38.82000 60 MET B CA 1
ATOM 2663 C CA B MET B 1 74 ? 48.77400 10.77000 44.94700 0.460 39.45000 60 MET B CA 1
ATOM 2664 C C A MET B 1 74 ? 49.71400 11.14100 43.80600 0.540 39.34000 60 MET B C 1
ATOM 2665 C C B MET B 1 74 ? 49.72400 11.15100 43.81800 0.460 37.50000 60 MET B C 1
ATOM 2666 O O A MET B 1 74 ? 50.68000 10.41900 43.54200 0.540 35.98000 60 MET B O 1
ATOM 2667 O O B MET B 1 74 ? 50.70900 10.44600 43.57700 0.460 35.89000 60 MET B O 1
ATOM 2676 N N . PHE B 1 75 ? 49.44600 12.24500 43.11400 1.000 35.93000 61 PHE B N 1
ATOM 2677 C CA . PHE B 1 75 ? 50.26900 12.70100 41.99300 1.000 32.71000 61 PHE B CA 1
ATOM 2678 C C . PHE B 1 75 ? 50.60100 14.17400 42.18500 1.000 31.99000 61 PHE B C 1
ATOM 2679 O O . PHE B 1 75 ? 50.11800 15.03500 41.43700 1.000 29.35000 61 PHE B O 1
ATOM 2687 N N . PRO B 1 76 ? 51.43600 14.50200 43.17800 1.000 20.32000 62 PRO B N 1
ATOM 2688 C CA . PRO B 1 76 ? 51.69500 15.92600 43.44800 1.000 15.57000 62 PRO B CA 1
ATOM 2689 C C . PRO B 1 76 ? 52.37600 16.63700 42.29600 1.000 22.37000 62 PRO B C 1
ATOM 2690 O O . PRO B 1 76 ? 51.98800 17.76200 41.95800 1.000 25.23000 62 PRO B O 1
ATOM 2694 N N . SER B 1 77 ? 53.37000 16.00600 41.66700 1.000 19.53000 63 SER B N 1
ATOM 2695 C CA . SER B 1 77 ? 54.06600 16.64800 40.55600 1.000 25.51000 63 SER B CA 1
ATOM 2696 C C . SER B 1 77 ? 53.10900 16.97900 39.41600 1.000 31.08000 63 SER B C 1
ATOM 2697 O O . SER B 1 77 ? 53.13600 18.09100 38.87500 1.000 30.43000 63 SER B O 1
ATOM 2700 N N . GLU B 1 78 ? 52.24900 16.02900 39.04300 1.000 20.44000 64 GLU B N 1
ATOM 2701 C CA . GLU B 1 78 ? 51.31700 16.27200 37.94700 1.000 32.64000 64 GLU B CA 1
ATOM 2702 C C . GLU B 1 78 ? 50.28400 17.33000 38.32200 1.000 36.86000 64 GLU B C 1
ATOM 2703 O O . GLU B 1 78 ? 49.88500 18.14400 37.47900 1.000 33.56000 64 GLU B O 1
ATOM 2709 N N . VAL B 1 79 ? 49.85200 17.34500 39.58500 1.000 30.32000 65 VAL B N 1
ATOM 2710 C CA . VAL B 1 79 ? 48.85100 18.31700 40.01500 1.000 26.41000 65 VAL B CA 1
ATOM 2711 C C . VAL B 1 79 ? 49.42800 19.72800 40.00400 1.000 29.11000 65 VAL B C 1
ATOM 2712 O O . VAL B 1 79 ? 48.76600 20.67900 39.56800 1.000 26.45000 65 VAL B O 1
ATOM 2716 N N . LEU B 1 80 ? 50.66300 19.89200 40.48700 1.000 25.31000 66 LEU B N 1
ATOM 2717 C CA . LEU B 1 80 ? 51.29500 21.20800 40.44700 1.000 30.75000 66 LEU B CA 1
ATOM 2718 C C . LEU B 1 80 ? 51.35400 21.74100 39.02000 1.000 25.78000 66 LEU B C 1
ATOM 2719 O O . LEU B 1 80 ? 51.11000 22.93000 38.78200 1.000 16.96000 66 LEU B O 1
ATOM 2724 N N . THR B 1 81 ? 51.65300 20.86600 38.05600 1.000 24.96000 67 THR B N 1
ATOM 2725 C CA . THR B 1 81 ? 51.66500 21.27700 36.65600 1.000 31.19000 67 THR B CA 1
ATOM 2726 C C . THR B 1 81 ? 50.29600 21.78000 36.21500 1.000 39.14000 67 THR B C 1
ATOM 2727 O O . THR B 1 81 ? 50.19400 22.80600 35.53200 1.000 31.13000 67 THR B O 1
ATOM 2731 N N . ILE B 1 82 ? 49.23000 21.07500 36.60400 1.000 34.13000 68 ILE B N 1
ATOM 2732 C CA . ILE B 1 82 ? 47.88000 21.51500 36.25900 1.000 28.02000 68 ILE B CA 1
ATOM 2733 C C . ILE B 1 82 ? 47.57500 22.86100 36.90600 1.000 28.12000 68 ILE B C 1
ATOM 2734 O O . ILE B 1 82 ? 46.92400 23.72200 36.30100 1.000 26.61000 68 ILE B O 1
ATOM 2739 N N . PHE B 1 83 ? 48.05500 23.07000 38.13800 1.000 32.06000 69 PHE B N 1
ATOM 2740 C CA . PHE B 1 83 ? 47.85100 24.35100 38.81300 1.000 28.73000 69 PHE B CA 1
ATOM 2741 C C . PHE B 1 83 ? 48.51600 25.49200 38.05300 1.000 26.67000 69 PHE B C 1
ATOM 2742 O O . PHE B 1 83 ? 47.94700 26.58500 37.94000 1.000 29.69000 69 PHE B O 1
ATOM 2750 N N . ASP B 1 84 ? 49.72800 25.26400 37.53700 1.000 22.46000 70 ASP B N 1
ATOM 2751 C CA . ASP B 1 84 ? 50.42100 26.31000 36.78800 1.000 28.93000 70 ASP B CA 1
ATOM 2752 C C . ASP B 1 84 ? 49.62300 26.73100 35.55700 1.000 27.84000 70 ASP B C 1
ATOM 2753 O O . ASP B 1 84 ? 49.54800 27.92200 35.23200 1.000 34.44000 70 ASP B O 1
ATOM 2758 N N . SER B 1 85 ? 49.00800 25.76700 34.86700 1.000 27.25000 71 SER B N 1
ATOM 2759 C CA . SER B 1 85 ? 48.18000 26.09500 33.71200 1.000 26.30000 71 SER B CA 1
ATOM 2760 C C . SER B 1 85 ? 46.93800 26.88000 34.11000 1.000 31.96000 71 SER B C 1
ATOM 2761 O O . SER B 1 85 ? 46.48100 27.74200 33.34900 1.000 34.99000 71 SER B O 1
ATOM 2764 N N . ALA B 1 86 ? 46.37600 26.59900 35.28800 1.000 33.07000 72 ALA B N 1
ATOM 2765 C CA . ALA B 1 86 ? 45.22400 27.36300 35.75400 1.000 30.43000 72 ALA B CA 1
ATOM 2766 C C . ALA B 1 86 ? 45.61700 28.77500 36.16800 1.000 24.75000 72 ALA B C 1
ATOM 2767 O O . ALA B 1 86 ? 44.78700 29.68800 36.10700 1.000 33.30000 72 ALA B O 1
ATOM 2769 N N . LEU B 1 87 ? 46.86600 28.97500 36.59400 1.000 29.83000 73 LEU B N 1
ATOM 2770 C CA . LEU B 1 87 ? 47.30600 30.31800 36.95800 1.000 32.20000 73 LEU B CA 1
ATOM 2771 C C . LEU B 1 87 ? 47.38000 31.22300 35.73800 1.000 29.84000 73 LEU B C 1
ATOM 2772 O O . LEU B 1 87 ? 47.03400 32.40800 35.81600 1.000 32.94000 73 LEU B O 1
ATOM 2777 N N . ARG B 1 88 ? 47.83200 30.68800 34.60300 1.000 24.21000 74 ARG B N 1
ATOM 2778 C CA . ARG B 1 88 ? 47.91500 31.50500 33.39800 1.000 29.20000 74 ARG B CA 1
ATOM 2779 C C . ARG B 1 88 ? 46.52900 31.92700 32.92600 1.000 37.41000 74 ARG B C 1
ATOM 2780 O O . ARG B 1 88 ? 46.32400 33.08600 32.54500 1.000 36.00000 74 ARG B O 1
ATOM 2788 N N . ARG B 1 89 ? 45.55800 31.00900 32.96500 1.000 30.55000 75 ARG B N 1
ATOM 2789 C CA . ARG B 1 89 ? 44.19700 31.36400 32.57500 1.000 35.94000 75 ARG B CA 1
ATOM 2790 C C . ARG B 1 89 ? 43.59300 32.38000 33.53600 1.000 32.49000 75 ARG B C 1
ATOM 2791 O O . ARG B 1 89 ? 42.93100 33.33100 33.10400 1.000 33.21000 75 ARG B O 1
ATOM 2799 N N . SER B 1 90 ? 43.80900 32.19900 34.84100 1.000 28.14000 76 SER B N 1
ATOM 2800 C CA . SER B 1 90 ? 43.30400 33.16700 35.80900 1.000 31.59000 76 SER B CA 1
ATOM 2801 C C . SER B 1 90 ? 43.95500 34.52800 35.61100 1.000 36.85000 76 SER B C 1
ATOM 2802 O O . SER B 1 90 ? 43.29700 35.56700 35.74700 1.000 33.46000 76 SER B O 1
ATOM 2805 N N . ALA B 1 91 ? 45.25000 34.54100 35.28900 1.000 34.09000 77 ALA B N 1
ATOM 2806 C CA . ALA B 1 91 ? 45.94000 35.80200 35.05300 1.000 32.58000 77 ALA B CA 1
ATOM 2807 C C . ALA B 1 91 ? 45.42200 36.48300 33.79500 1.000 38.37000 77 ALA B C 1
ATOM 2808 O O . ALA B 1 91 ? 45.28200 37.71100 33.75700 1.000 33.10000 77 ALA B O 1
ATOM 2810 N N . LEU B 1 92 ? 45.13300 35.70100 32.75300 1.000 36.94000 78 LEU B N 1
ATOM 2811 C CA . LEU B 1 92 ? 44.58000 36.27500 31.53400 1.000 42.21000 78 LEU B CA 1
ATOM 2812 C C . LEU B 1 92 ? 43.17400 36.81400 31.76200 1.000 45.84000 78 LEU B C 1
ATOM 2813 O O . LEU B 1 92 ? 42.80200 37.84000 31.18000 1.000 47.88000 78 LEU B O 1
ATOM 2818 N N . THR B 1 93 ? 42.38700 36.14700 32.61000 1.000 34.45000 79 THR B N 1
ATOM 2819 C CA . THR B 1 93 ? 41.04800 36.63500 32.93200 1.000 36.66000 79 THR B CA 1
ATOM 2820 C C . THR B 1 93 ? 41.10500 37.94000 33.72100 1.000 40.75000 79 THR B C 1
ATOM 2821 O O . THR B 1 93 ? 40.34400 38.87400 33.44100 1.000 42.52000 79 THR B O 1
ATOM 2825 N N . ILE B 1 94 ? 41.99300 38.02300 34.71500 1.000 38.20000 80 ILE B N 1
ATOM 2826 C CA . ILE B 1 94 ? 42.09700 39.24000 35.51600 1.000 31.78000 80 ILE B CA 1
ATOM 2827 C C . ILE B 1 94 ? 42.61400 40.39700 34.67200 1.000 32.32000 80 ILE B C 1
ATOM 2828 O O . ILE B 1 94 ? 42.14900 41.53600 34.80300 1.000 27.16000 80 ILE B O 1
ATOM 2833 N N . LEU B 1 95 ? 43.57000 40.12200 33.78200 1.000 27.17000 81 LEU B N 1
ATOM 2834 C CA . LEU B 1 95 ? 44.11400 41.17000 32.92700 1.000 34.78000 81 LEU B CA 1
ATOM 2835 C C . LEU B 1 95 ? 43.04100 41.75000 32.01200 1.000 43.94000 81 LEU B C 1
ATOM 2836 O O . LEU B 1 95 ? 43.04100 42.95400 31.73000 1.000 44.62000 81 LEU B O 1
ATOM 2841 N N . GLN B 1 96 ? 42.11100 40.91300 31.54700 1.000 42.31000 82 GLN B N 1
ATOM 2842 C CA . GLN B 1 96 ? 41.06300 41.38700 30.65000 1.000 45.84000 82 GLN B CA 1
ATOM 2843 C C . GLN B 1 96 ? 39.97900 42.17500 31.37200 1.000 38.66000 82 GLN B C 1
ATOM 2844 O O . GLN B 1 96 ? 39.30300 42.99100 30.73700 1.000 47.99000 82 GLN B O 1
ATOM 2850 N N . SER B 1 97 ? 39.80600 41.96200 32.67600 1.000 37.37000 83 SER B N 1
ATOM 2851 C CA . SER B 1 97 ? 38.80600 42.70800 33.43100 1.000 43.17000 83 SER B CA 1
ATOM 2852 C C . SER B 1 97 ? 39.22200 44.14700 33.70300 1.000 40.27000 83 SER B C 1
ATOM 2853 O O . SER B 1 97 ? 38.41600 44.91500 34.24100 1.000 39.79000 83 SER B O 1
ATOM 2856 N N . LEU B 1 98 ? 40.44700 44.52900 33.35500 1.000 40.94000 84 LEU B N 1
ATOM 2857 C CA . LEU B 1 98 ? 40.92400 45.87400 33.63500 1.000 46.28000 84 LEU B CA 1
ATOM 2858 C C . LEU B 1 98 ? 40.49400 46.83300 32.53400 1.000 43.14000 84 LEU B C 1
ATOM 2859 O O . LEU B 1 98 ? 40.41300 46.46700 31.35700 1.000 45.44000 84 LEU B O 1
ATOM 2864 N N . SER B 1 99 ? 40.20800 48.07500 32.93100 1.000 44.12000 85 SER B N 1
ATOM 2865 C CA . SER B 1 99 ? 39.80200 49.08600 31.96100 1.000 53.98000 85 SER B CA 1
ATOM 2866 C C . SER B 1 99 ? 40.94200 49.47400 31.02900 1.000 48.76000 85 SER B C 1
ATOM 2867 O O . SER B 1 99 ? 40.68300 49.94100 29.91500 1.000 41.67000 85 SER B O 1
ATOM 2870 N N . GLN B 1 100 ? 42.19100 49.28500 31.45800 1.000 47.72000 86 GLN B N 1
ATOM 2871 C CA . GLN B 1 100 ? 43.37400 49.52600 30.63100 1.000 48.21000 86 GLN B CA 1
ATOM 2872 C C . GLN B 1 100 ? 44.30500 48.32700 30.75700 1.000 44.85000 86 GLN B C 1
ATOM 2873 O O . GLN B 1 100 ? 45.29600 48.36800 31.49900 1.000 41.78000 86 GLN B O 1
ATOM 2879 N N . PRO B 1 101 ? 44.01600 47.23600 30.04100 1.000 44.84000 87 PRO B N 1
ATOM 2880 C CA . PRO B 1 101 ? 44.88700 46.05100 30.11600 1.000 41.21000 87 PRO B CA 1
ATOM 2881 C C . PRO B 1 101 ? 46.27100 46.26100 29.52000 1.000 41.97000 87 PRO B C 1
ATOM 2882 O O . PRO B 1 101 ? 47.12400 45.37400 29.65900 1.000 27.19000 87 PRO B O 1
ATOM 2886 N N . GLU B 1 102 ? 46.52200 47.38900 28.85900 1.000 43.21000 88 GLU B N 1
ATOM 2887 C CA . GLU B 1 102 ? 47.86000 47.68300 28.36400 1.000 37.41000 88 GLU B CA 1
ATOM 2888 C C . GLU B 1 102 ? 48.74400 48.33900 29.41700 1.000 35.62000 88 GLU B C 1
ATOM 2889 O O . GLU B 1 102 ? 49.94000 48.52900 29.16900 1.000 32.17000 88 GLU B O 1
ATOM 2895 N N . ALA B 1 103 ? 48.19100 48.68500 30.58000 1.000 31.00000 89 ALA B N 1
ATOM 2896 C CA . ALA B 1 103 ? 48.99500 49.18500 31.68800 1.000 28.59000 89 ALA B CA 1
ATOM 2897 C C . ALA B 1 103 ? 49.74100 48.08200 32.42300 1.000 27.05000 89 ALA B C 1
ATOM 2898 O O . ALA B 1 103 ? 50.62000 48.38600 33.23500 1.000 25.39000 89 ALA B O 1
ATOM 2900 N N . VAL B 1 104 ? 49.40400 46.81800 32.17400 1.000 28.06000 90 VAL B N 1
ATOM 2901 C CA . VAL B 1 104 ? 50.14000 45.70100 32.75300 1.000 27.56000 90 VAL B CA 1
ATOM 2902 C C . VAL B 1 104 ? 50.58600 44.78600 31.62100 1.000 20.63000 90 VAL B C 1
ATOM 2903 O O . VAL B 1 104 ? 50.25500 45.02300 30.45600 1.000 32.76000 90 VAL B O 1
ATOM 2907 N N . SER B 1 105 ? 51.33800 43.73800 31.94800 1.000 28.53000 91 SER B N 1
ATOM 2908 C CA . SER B 1 105 ? 51.84200 42.80700 30.94800 1.000 30.01000 91 SER B CA 1
ATOM 2909 C C . SER B 1 105 ? 51.66000 41.38100 31.44300 1.000 34.71000 91 SER B C 1
ATOM 2910 O O . SER B 1 105 ? 51.99800 41.07000 32.59000 1.000 30.67000 91 SER B O 1
ATOM 2913 N N . MET B 1 106 ? 51.11400 40.52800 30.57900 1.000 24.82000 92 MET B N 1
ATOM 2914 C CA . MET B 1 106 ? 50.92300 39.12400 30.91400 1.000 32.51000 92 MET B CA 1
ATOM 2915 C C . MET B 1 106 ? 52.25900 38.45400 31.22500 1.000 40.55000 92 MET B C 1
ATOM 2916 O O . MET B 1 106 ? 53.27400 38.71800 30.57500 1.000 42.93000 92 MET B O 1
ATOM 2921 N N . LYS B 1 107 ? 52.25800 37.59400 32.24100 1.000 27.16000 93 LYS B N 1
ATOM 2922 C CA . LYS B 1 107 ? 53.42500 36.80500 32.61400 1.000 22.52000 93 LYS B CA 1
ATOM 2923 C C . LYS B 1 107 ? 53.10500 35.32900 32.42300 1.000 28.95000 93 LYS B C 1
ATOM 2924 O O . LYS B 1 107 ? 52.06400 34.85200 32.88700 1.000 29.30000 93 LYS B O 1
ATOM 2930 N N . GLN B 1 108 ? 54.00400 34.60900 31.75000 1.000 30.41000 94 GLN B N 1
ATOM 2931 C CA . GLN B 1 108 ? 53.79300 33.19200 31.47400 1.000 24.73000 94 GLN B CA 1
ATOM 2932 C C . GLN B 1 108 ? 54.41300 32.28000 32.52500 1.000 27.39000 94 GLN B C 1
ATOM 2933 O O . GLN B 1 108 ? 53.93400 31.15500 32.71600 1.000 25.71000 94 GLN B O 1
ATOM 2939 N N . ASN B 1 109 ? 55.46200 32.73600 33.20900 1.000 21.32000 95 ASN B N 1
ATOM 2940 C CA . ASN B 1 109 ? 56.19900 31.90300 34.16200 1.000 20.44000 95 ASN B CA 1
ATOM 2941 C C . ASN B 1 109 ? 55.57100 32.01900 35.55000 1.000 23.85000 95 ASN B C 1
ATOM 2942 O O . ASN B 1 109 ? 56.12200 32.60700 36.48400 1.000 30.18000 95 ASN B O 1
ATOM 2947 N N . LEU B 1 110 ? 54.38800 31.43300 35.66800 1.000 24.70000 96 LEU B N 1
ATOM 2948 C CA . LEU B 1 110 ? 53.64700 31.41500 36.91700 1.000 24.24000 96 LEU B CA 1
ATOM 2949 C C . LEU B 1 110 ? 53.79400 30.04600 37.56400 1.000 26.12000 96 LEU B C 1
ATOM 2950 O O . LEU B 1 110 ? 53.64500 29.01800 36.89700 1.000 34.38000 96 LEU B O 1
ATOM 2955 N N . HIS B 1 111 ? 54.10300 30.03800 38.85500 1.000 21.65000 97 HIS B N 1
ATOM 2956 C CA . HIS B 1 111 ? 54.26200 28.81000 39.61600 1.000 28.80000 97 HIS B CA 1
ATOM 2957 C C . HIS B 1 111 ? 53.32900 28.84300 40.81400 1.000 28.23000 97 HIS B C 1
ATOM 2958 O O . HIS B 1 111 ? 53.33500 29.80800 41.58600 1.000 28.98000 97 HIS B O 1
ATOM 2965 N N . ALA B 1 112 ? 52.52400 27.79700 40.95600 1.000 23.77000 98 ALA B N 1
ATOM 2966 C CA . ALA B 1 112 ? 51.72700 27.61700 42.15900 1.000 18.79000 98 ALA B CA 1
ATOM 2967 C C . ALA B 1 112 ? 52.62300 27.03800 43.24400 1.000 22.45000 98 ALA B C 1
ATOM 2968 O O . ALA B 1 112 ? 53.19100 25.95400 43.08000 1.000 19.74000 98 ALA B O 1
ATOM 2970 N N . ARG B 1 113 ? 52.77400 27.76700 44.33800 1.000 20.78000 99 ARG B N 1
ATOM 2971 C CA . ARG B 1 113 ? 53.58900 27.32200 45.45500 1.000 21.75000 99 ARG B CA 1
ATOM 2972 C C . ARG B 1 113 ? 52.66000 27.02200 46.61900 1.000 21.15000 99 ARG B C 1
ATOM 2973 O O . ARG B 1 113 ? 51.83900 27.86300 46.99900 1.000 21.01000 99 ARG B O 1
ATOM 2981 N N . ILE B 1 114 ? 52.77000 25.81900 47.15600 1.000 21.20000 100 ILE B N 1
ATOM 2982 C CA . ILE B 1 114 ? 51.83100 25.32500 48.15000 1.000 34.81000 100 ILE B CA 1
ATOM 2983 C C . ILE B 1 114 ? 52.38200 25.61300 49.53600 1.000 25.98000 100 ILE B C 1
ATOM 2984 O O . ILE B 1 114 ? 53.52500 25.26300 49.84700 1.000 35.54000 100 ILE B O 1
ATOM 2989 N N . SER B 1 115 ? 51.57200 26.25500 50.36700 1.000 28.12000 101 SER B N 1
ATOM 2990 C CA . SER B 1 115 ? 51.90400 26.48100 51.76300 1.000 28.19000 101 SER B CA 1
ATOM 2991 C C . SER B 1 115 ? 50.74100 26.00900 52.62400 1.000 33.08000 101 SER B C 1
ATOM 2992 O O . SER B 1 115 ? 49.67800 25.63200 52.12100 1.000 33.79000 101 SER B O 1
ATOM 2995 N N . GLY B 1 116 ? 50.96400 26.01300 53.93700 1.000 35.87000 102 GLY B N 1
ATOM 2996 C CA . GLY B 1 116 ? 49.92000 25.71100 54.90000 1.000 28.89000 102 GLY B CA 1
ATOM 2997 C C . GLY B 1 116 ? 49.24200 24.36700 54.72600 1.000 37.29000 102 GLY B C 1
ATOM 2998 O O . GLY B 1 116 ? 48.02100 24.30000 54.54900 1.000 34.71000 102 GLY B O 1
ATOM 2999 N N . LEU B 1 117 ? 50.01900 23.28900 54.77100 1.000 28.44000 103 LEU B N 1
ATOM 3000 C CA . LEU B 1 117 ? 49.44300 21.95800 54.69600 1.000 40.03000 103 LEU B CA 1
ATOM 3001 C C . LEU B 1 117 ? 48.63500 21.65600 55.95800 1.000 37.13000 103 LEU B C 1
ATOM 3002 O O . LEU B 1 117 ? 48.93400 22.17900 57.03500 1.000 38.55000 103 LEU B O 1
ATOM 3007 N N . PRO B 1 118 ? 47.59400 20.83200 55.84400 1.000 37.83000 104 PRO B N 1
ATOM 3008 C CA . PRO B 1 118 ? 46.84800 20.41900 57.04000 1.000 43.44000 104 PRO B CA 1
ATOM 3009 C C . PRO B 1 118 ? 47.77700 19.76200 58.05000 1.000 44.89000 104 PRO B C 1
ATOM 3010 O O . PRO B 1 118 ? 48.51100 18.82500 57.72800 1.000 42.63000 104 PRO B O 1
ATOM 3014 N N . VAL B 1 119 ? 47.75600 20.27800 59.27600 1.000 52.78000 105 VAL B N 1
ATOM 3015 C CA . VAL B 1 119 ? 48.65900 19.80900 60.31900 1.000 51.71000 105 VAL B CA 1
ATOM 3016 C C . VAL B 1 119 ? 48.29800 18.37800 60.69700 1.000 53.67000 105 VAL B C 1
ATOM 3017 O O . VAL B 1 119 ? 47.32400 18.13600 61.41900 1.000 60.73000 105 VAL B O 1
ATOM 3021 N N . CYS B 1 120 ? 49.07100 17.42400 60.18800 1.000 47.29000 106 CYS B N 1
ATOM 3022 C CA . CYS B 1 120 ? 48.94700 16.01700 60.53000 1.000 48.19000 106 CYS B CA 1
ATOM 3023 C C . CYS B 1 120 ? 50.32100 15.38800 60.36900 1.000 56.53000 106 CYS B C 1
ATOM 3024 O O . CYS B 1 120 ? 51.11600 15.85000 59.54100 1.000 41.95000 106 CYS B O 1
ATOM 3027 N N . PRO B 1 121 ? 50.63500 14.34300 61.14000 1.000 67.56000 107 PRO B N 1
ATOM 3028 C CA . PRO B 1 121 ? 52.02000 13.84100 61.16700 1.000 61.58000 107 PRO B CA 1
ATOM 3029 C C . PRO B 1 121 ? 52.52600 13.31500 59.83300 1.000 56.77000 107 PRO B C 1
ATOM 3030 O O . PRO B 1 121 ? 53.74600 13.19600 59.66000 1.000 62.52000 107 PRO B O 1
ATOM 3034 N N . GLU B 1 122 ? 51.64700 12.99500 58.88600 1.000 42.35000 108 GLU B N 1
ATOM 3035 C CA . GLU B 1 122 ? 52.10900 12.45500 57.61400 1.000 50.82000 108 GLU B CA 1
ATOM 3036 C C . GLU B 1 122 ? 52.45200 13.53800 56.60200 1.000 52.70000 108 GLU B C 1
ATOM 3037 O O . GLU B 1 122 ? 53.29900 13.31400 55.73000 1.000 43.89000 108 GLU B O 1
ATOM 3043 N N . LEU B 1 123 ? 51.81900 14.70500 56.69800 1.000 46.56000 109 LEU B N 1
ATOM 3044 C CA . LEU B 1 123 ? 52.11300 15.81300 55.80100 1.000 39.00000 109 LEU B CA 1
ATOM 3045 C C . LEU B 1 123 ? 53.08000 16.82900 56.39300 1.000 42.19000 109 LEU B C 1
ATOM 3046 O O . LEU B 1 123 ? 53.83100 17.46100 55.64200 1.000 29.22000 109 LEU B O 1
ATOM 3051 N N . VAL B 1 124 ? 53.08500 16.99900 57.71200 1.000 32.76000 110 VAL B N 1
ATOM 3052 C CA . VAL B 1 124 ? 53.93900 17.97000 58.38700 1.000 41.03000 110 VAL B CA 1
ATOM 3053 C C . VAL B 1 124 ? 54.99500 17.20200 59.17100 1.000 43.49000 110 VAL B C 1
ATOM 3054 O O . VAL B 1 124 ? 54.67200 16.47900 60.12200 1.000 38.99000 110 VAL B O 1
ATOM 3058 N N . ARG B 1 125 ? 56.25500 17.35900 58.77600 1.000 30.08000 111 ARG B N 1
ATOM 3059 C CA . ARG B 1 125 ? 57.34200 16.56200 59.31900 1.000 34.61000 111 ARG B CA 1
ATOM 3060 C C . ARG B 1 125 ? 58.33000 17.44100 60.07000 1.000 34.87000 111 ARG B C 1
ATOM 3061 O O . ARG B 1 125 ? 58.51300 18.61900 59.75000 1.000 48.30000 111 ARG B O 1
ATOM 3069 N N . GLU B 1 126 ? 58.97200 16.84600 61.07000 1.000 33.72000 112 GLU B N 1
ATOM 3070 C CA . GLU B 1 126 ? 60.10200 17.46100 61.74400 1.000 42.59000 112 GLU B CA 1
ATOM 3071 C C . GLU B 1 126 ? 61.40300 16.70300 61.52500 1.000 31.89000 112 GLU B C 1
ATOM 3072 O O . GLU B 1 126 ? 62.46500 17.21400 61.89700 1.000 39.28000 112 GLU B O 1
ATOM 3078 N N . HIS B 1 127 ? 61.35100 15.51600 60.92900 1.000 35.84000 113 HIS B N 1
ATOM 3079 C CA . HIS B 1 127 ? 62.51600 14.69300 60.65200 1.000 42.76000 113 HIS B CA 1
ATOM 3080 C C . HIS B 1 127 ? 62.71200 14.54700 59.14900 1.000 40.27000 113 HIS B C 1
ATOM 3081 O O . HIS B 1 127 ? 61.77800 14.70900 58.35700 1.000 38.26000 113 HIS B O 1
ATOM 3088 N N . ILE B 1 128 ? 63.94500 14.23600 58.76400 1.000 34.30000 114 ILE B N 1
ATOM 3089 C CA . ILE B 1 128 ? 64.24800 14.05500 57.34000 1.000 40.64000 114 ILE B CA 1
ATOM 3090 C C . ILE B 1 128 ? 63.43100 12.88900 56.79400 1.000 41.83000 114 ILE B C 1
ATOM 3091 O O . ILE B 1 128 ? 63.34000 11.83400 57.45400 1.000 39.07000 114 ILE B O 1
ATOM 3096 N N . PRO B 1 129 ? 62.79600 13.02400 55.63000 1.000 38.90000 115 PRO B N 1
ATOM 3097 C CA . PRO B 1 129 ? 62.02300 11.90900 55.07100 1.000 36.62000 115 PRO B CA 1
ATOM 3098 C C . PRO B 1 129 ? 62.91300 10.73600 54.68000 1.000 32.00000 115 PRO B C 1
ATOM 3099 O O . PRO B 1 129 ? 64.11400 10.87900 54.43900 1.000 31.06000 115 PRO B O 1
ATOM 3103 N N . LYS B 1 130 ? 62.29100 9.56000 54.61800 1.000 34.69000 116 LYS B N 1
ATOM 3104 C CA . LYS B 1 130 ? 62.94500 8.28800 54.33500 1.000 38.08000 116 LYS B CA 1
ATOM 3105 C C . LYS B 1 130 ? 62.39800 7.70100 53.03200 1.000 31.02000 116 LYS B C 1
ATOM 3106 O O . LYS B 1 130 ? 61.54900 8.30000 52.36400 1.000 25.11000 116 LYS B O 1
ATOM 3112 N N . THR B 1 131 ? 62.88200 6.50200 52.68600 1.000 30.12000 117 THR B N 1
ATOM 3113 C CA . THR B 1 131 ? 62.53600 5.90400 51.39800 1.000 34.40000 117 THR B CA 1
ATOM 3114 C C . THR B 1 131 ? 61.03000 5.74500 51.22700 1.000 21.60000 117 THR B C 1
ATOM 3115 O O . THR B 1 131 ? 60.51600 5.90400 50.11500 1.000 29.93000 117 THR B O 1
ATOM 3119 N N . LYS B 1 132 ? 60.30400 5.45200 52.30800 1.000 19.29000 118 LYS B N 1
ATOM 3120 C CA . LYS B 1 132 ? 58.85500 5.31700 52.20800 1.000 32.63000 118 LYS B CA 1
ATOM 3121 C C . LYS B 1 132 ? 58.17500 6.62500 51.81200 1.000 30.40000 118 LYS B C 1
ATOM 3122 O O . LYS B 1 132 ? 57.03300 6.59600 51.34200 1.000 33.22000 118 LYS B O 1
ATOM 3128 N N . ASP B 1 133 ? 58.84500 7.76300 51.98000 1.000 26.41000 119 ASP B N 1
ATOM 3129 C CA . ASP B 1 133 ? 58.26700 9.06000 51.65500 1.000 26.07000 119 ASP B CA 1
ATOM 3130 C C . ASP B 1 133 ? 58.55700 9.50500 50.22800 1.000 25.01000 119 ASP B C 1
ATOM 3131 O O . ASP B 1 133 ? 58.10900 10.58600 49.83400 1.000 22.47000 119 ASP B O 1
ATOM 3136 N N . VAL B 1 134 ? 59.29000 8.70600 49.44800 1.000 18.92000 120 VAL B N 1
ATOM 3137 C CA . VAL B 1 134 ? 59.62900 9.09900 48.08700 1.000 16.75000 120 VAL B CA 1
ATOM 3138 C C . VAL B 1 134 ? 58.36000 9.21700 47.25800 1.000 18.57000 120 VAL B C 1
ATOM 3139 O O . VAL B 1 134 ? 57.49700 8.33200 47.27700 1.000 27.91000 120 VAL B O 1
ATOM 3143 N N . GLY B 1 135 ? 58.23900 10.32400 46.52600 1.000 33.10000 121 GLY B N 1
ATOM 3144 C CA . GLY B 1 135 ? 57.06300 10.60200 45.73600 1.000 16.71000 121 GLY B CA 1
ATOM 3145 C C . GLY B 1 135 ? 55.96800 11.34900 46.46500 1.000 25.76000 121 GLY B C 1
ATOM 3146 O O . GLY B 1 135 ? 54.99900 11.77300 45.82400 1.000 28.14000 121 GLY B O 1
ATOM 3147 N N . HIS B 1 136 ? 56.08400 11.52600 47.77800 1.000 26.67000 122 HIS B N 1
ATOM 3148 C CA . HIS B 1 136 ? 55.08500 12.26600 48.53200 1.000 26.56000 122 HIS B CA 1
ATOM 3149 C C . HIS B 1 136 ? 55.44700 13.74200 48.61900 1.000 24.65000 122 HIS B C 1
ATOM 3150 O O . HIS B 1 136 ? 56.61700 14.12800 48.53400 1.000 23.22000 122 HIS B O 1
ATOM 3157 N N . PHE B 1 137 ? 54.41700 14.56500 48.77800 1.000 21.71000 123 PHE B N 1
ATOM 3158 C CA . PHE B 1 137 ? 54.57000 15.98800 49.04300 1.000 23.49000 123 PHE B CA 1
ATOM 3159 C C . PHE B 1 137 ? 54.39700 16.22100 50.53700 1.000 31.20000 123 PHE B C 1
ATOM 3160 O O . PHE B 1 137 ? 53.43300 15.73100 51.13700 1.000 29.02000 123 PHE B O 1
ATOM 3168 N N . LEU B 1 138 ? 55.32300 16.96500 51.13400 1.000 22.87000 124 LEU B N 1
ATOM 3169 C CA . LEU B 1 138 ? 55.25800 17.23100 52.56300 1.000 21.55000 124 LEU B CA 1
ATOM 3170 C C . LEU B 1 138 ? 56.08800 18.46600 52.88200 1.000 26.13000 124 LEU B C 1
ATOM 3171 O O . LEU B 1 138 ? 56.79100 19.01200 52.02600 1.000 15.78000 124 LEU B O 1
ATOM 3176 N N . SER B 1 139 ? 55.99500 18.89700 54.13500 1.000 19.53000 125 SER B N 1
ATOM 3177 C CA . SER B 1 139 ? 56.79200 19.99900 54.64400 1.000 24.14000 125 SER B CA 1
ATOM 3178 C C . SER B 1 139 ? 57.81500 19.48200 55.64500 1.000 28.59000 125 SER B C 1
ATOM 3179 O O . SER B 1 139 ? 57.62400 18.44200 56.28300 1.000 24.24000 125 SER B O 1
ATOM 3182 N N . VAL B 1 140 ? 58.91400 20.22200 55.76300 1.000 24.50000 126 VAL B N 1
ATOM 3183 C CA . VAL B 1 140 ? 60.00500 19.90700 56.67600 1.000 25.95000 126 VAL B CA 1
ATOM 3184 C C . VAL B 1 140 ? 60.42700 21.20300 57.35000 1.000 31.35000 126 VAL B C 1
ATOM 3185 O O . VAL B 1 140 ? 60.62500 22.22000 56.67600 1.000 41.41000 126 VAL B O 1
ATOM 3189 N N . THR B 1 141 ? 60.54300 21.17800 58.67300 1.000 26.27000 127 THR B N 1
ATOM 3190 C CA . THR B 1 141 ? 61.07800 22.30700 59.42100 1.000 40.08000 127 THR B CA 1
ATOM 3191 C C . THR B 1 141 ? 62.55200 22.05400 59.69600 1.000 34.26000 127 THR B C 1
ATOM 3192 O O . THR B 1 141 ? 62.92700 20.96000 60.13000 1.000 34.85000 127 THR B O 1
ATOM 3196 N N . GLY B 1 142 ? 63.38100 23.05200 59.43400 1.000 30.74000 128 GLY B N 1
ATOM 3197 C CA . GLY B 1 142 ? 64.80400 22.86100 59.58500 1.000 29.69000 128 GLY B CA 1
ATOM 3198 C C . GLY B 1 142 ? 65.57200 24.16200 59.57100 1.000 39.69000 128 GLY B C 1
ATOM 3199 O O . GLY B 1 142 ? 65.00200 25.24400 59.72200 1.000 37.10000 128 GLY B O 1
ATOM 3200 N N . THR B 1 143 ? 66.88400 24.03200 59.38700 1.000 28.21000 129 THR B N 1
ATOM 3201 C CA . THR B 1 143 ? 67.80000 25.16200 59.41400 1.000 25.22000 129 THR B CA 1
ATOM 3202 C C . THR B 1 143 ? 68.82500 24.99500 58.30600 1.000 29.10000 129 THR B C 1
ATOM 3203 O O . THR B 1 143 ? 69.38500 23.90700 58.13400 1.000 28.11000 129 THR B O 1
ATOM 3207 N N . VAL B 1 144 ? 69.06500 26.07000 57.55600 1.000 26.54000 130 VAL B N 1
ATOM 3208 C CA . VAL B 1 144 ? 70.03400 26.02500 56.46900 1.000 35.33000 130 VAL B CA 1
ATOM 3209 C C . VAL B 1 144 ? 71.44000 25.99400 57.04900 1.000 31.38000 130 VAL B C 1
ATOM 3210 O O . VAL B 1 144 ? 71.80500 26.83500 57.88000 1.000 34.78000 130 VAL B O 1
ATOM 3214 N N . ILE B 1 145 ? 72.24100 25.03100 56.60500 1.000 29.74000 131 ILE B N 1
ATOM 3215 C CA . ILE B 1 145 ? 73.62300 24.93000 57.04800 1.000 28.27000 131 ILE B CA 1
ATOM 3216 C C . ILE B 1 145 ? 74.62300 25.22800 55.93800 1.000 43.07000 131 ILE B C 1
ATOM 3217 O O . ILE B 1 145 ? 75.75300 25.63800 56.24500 1.000 61.07000 131 ILE B O 1
ATOM 3222 N N . ARG B 1 146 ? 74.25000 25.05500 54.67100 1.000 44.79000 132 ARG B N 1
ATOM 3223 C CA . ARG B 1 146 ? 75.16900 25.27700 53.56500 1.000 43.71000 132 ARG B CA 1
ATOM 3224 C C . ARG B 1 146 ? 74.37900 25.72900 52.34500 1.000 48.16000 132 ARG B C 1
ATOM 3225 O O . ARG B 1 146 ? 73.24500 25.29500 52.12600 1.000 40.04000 132 ARG B O 1
ATOM 3233 N N . THR B 1 147 ? 74.99100 26.60600 51.55400 1.000 48.37000 133 THR B N 1
ATOM 3234 C CA . THR B 1 147 ? 74.38300 27.12700 50.34000 1.000 36.01000 133 THR B CA 1
ATOM 3235 C C . THR B 1 147 ? 75.39900 27.08000 49.21000 1.000 30.45000 133 THR B C 1
ATOM 3236 O O . THR B 1 147 ? 76.57400 27.40300 49.40600 1.000 51.20000 133 THR B O 1
ATOM 3240 N N . SER B 1 148 ? 74.94800 26.67000 48.03200 1.000 30.68000 134 SER B N 1
ATOM 3241 C CA . SER B 1 148 ? 75.80100 26.60300 46.85800 1.000 28.31000 134 SER B CA 1
ATOM 3242 C C . SER B 1 148 ? 75.58100 27.82400 45.97500 1.000 37.98000 134 SER B C 1
ATOM 3243 O O . SER B 1 148 ? 74.69400 28.64700 46.21000 1.000 45.79000 134 SER B O 1
ATOM 3246 N N . LEU B 1 149 ? 76.40800 27.93100 44.94200 1.000 38.92000 135 LEU B N 1
ATOM 3247 C CA . LEU B 1 149 ? 76.23600 28.98100 43.95200 1.000 39.02000 135 LEU B CA 1
ATOM 3248 C C . LEU B 1 149 ? 75.08700 28.63500 43.01500 1.000 33.27000 135 LEU B C 1
ATOM 3249 O O . LEU B 1 149 ? 74.77200 27.46300 42.79100 1.000 40.77000 135 LEU B O 1
ATOM 3254 N N . VAL B 1 150 ? 74.45500 29.66900 42.46900 1.000 38.64000 136 VAL B N 1
ATOM 3255 C CA . VAL B 1 150 ? 73.37900 29.47700 41.50400 1.000 29.06000 136 VAL B CA 1
ATOM 3256 C C . VAL B 1 150 ? 73.98400 29.12500 40.15300 1.000 35.47000 136 VAL B C 1
ATOM 3257 O O . VAL B 1 150 ? 74.94700 29.75900 39.70600 1.000 36.62000 136 VAL B O 1
ATOM 3261 N N . LYS B 1 151 ? 73.42600 28.10500 39.50700 1.000 36.14000 137 LYS B N 1
ATOM 3262 C CA . LYS B 1 151 ? 73.80800 27.70600 38.16200 1.000 33.72000 137 LYS B CA 1
ATOM 3263 C C . LYS B 1 151 ? 72.66400 27.97300 37.19400 1.000 35.55000 137 LYS B C 1
ATOM 3264 O O . LYS B 1 151 ? 71.51400 28.18000 37.59000 1.000 39.08000 137 LYS B O 1
ATOM 3270 N N . VAL B 1 152 ? 72.99600 27.95800 35.91000 1.000 26.65000 138 VAL B N 1
ATOM 3271 C CA . VAL B 1 152 ? 72.03200 28.14400 34.83600 1.000 36.90000 138 VAL B CA 1
ATOM 3272 C C . VAL B 1 152 ? 71.98600 26.85300 34.03400 1.000 42.29000 138 VAL B C 1
ATOM 3273 O O . VAL B 1 152 ? 73.00900 26.41800 33.48800 1.000 31.06000 138 VAL B O 1
ATOM 3277 N N . LEU B 1 153 ? 70.81100 26.23400 33.97600 1.000 37.85000 139 LEU B N 1
ATOM 3278 C CA . LEU B 1 153 ? 70.64700 24.93500 33.35000 1.000 28.71000 139 LEU B CA 1
ATOM 3279 C C . LEU B 1 153 ? 69.59700 25.00400 32.25300 1.000 31.86000 139 LEU B C 1
ATOM 3280 O O . LEU B 1 153 ? 68.76500 25.91400 32.21100 1.000 37.31000 139 LEU B O 1
ATOM 3285 N N . GLU B 1 154 ? 69.64800 24.01800 31.36400 1.000 39.42000 140 GLU B N 1
ATOM 3286 C CA . GLU B 1 154 ? 68.67500 23.86000 30.29300 1.000 54.72000 140 GLU B CA 1
ATOM 3287 C C . GLU B 1 154 ? 67.75100 22.70400 30.65300 1.000 37.44000 140 GLU B C 1
ATOM 3288 O O . GLU B 1 154 ? 68.20400 21.56200 30.78200 1.000 41.06000 140 GLU B O 1
ATOM 3294 N N . PHE B 1 155 ? 66.46100 23.00300 30.82500 1.000 34.93000 141 PHE B N 1
ATOM 3295 C CA . PHE B 1 155 ? 65.49600 21.98900 31.22900 1.000 38.48000 141 PHE B CA 1
ATOM 3296 C C . PHE B 1 155 ? 64.82900 21.28400 30.05400 1.000 45.59000 141 PHE B C 1
ATOM 3297 O O . PHE B 1 155 ? 64.23100 20.22100 30.25300 1.000 56.48000 141 PHE B O 1
ATOM 3305 N N . GLU B 1 156 ? 64.90000 21.84300 28.84500 1.000 51.59000 142 GLU B N 1
ATOM 3306 C CA . GLU B 1 156 ? 64.25800 21.25000 27.67700 1.000 60.91000 142 GLU B CA 1
ATOM 3307 C C . GLU B 1 156 ? 65.13500 21.45500 26.44900 1.000 46.68000 142 GLU B C 1
ATOM 3308 O O . GLU B 1 156 ? 65.89100 22.42500 26.36000 1.000 50.93000 142 GLU B O 1
ATOM 3314 N N . ARG B 1 157 ? 65.02500 20.53000 25.49700 1.000 43.10000 143 ARG B N 1
ATOM 3315 C CA . ARG B 1 157 ? 65.79700 20.59000 24.26400 1.000 37.69000 143 ARG B CA 1
ATOM 3316 C C . ARG B 1 157 ? 64.95800 20.08200 23.10200 1.000 47.42000 143 ARG B C 1
ATOM 3317 O O . ARG B 1 157 ? 64.06800 19.24500 23.27500 1.000 50.73000 143 ARG B O 1
ATOM 3325 N N . ASP B 1 158 ? 65.25600 20.59300 21.91100 1.000 59.70000 144 ASP B N 1
ATOM 3326 C CA . ASP B 1 158 ? 64.56400 20.20200 20.69100 1.000 58.58000 144 ASP B CA 1
ATOM 3327 C C . ASP B 1 158 ? 65.37700 19.14000 19.96400 1.000 55.65000 144 ASP B C 1
ATOM 3328 O O . ASP B 1 158 ? 66.58900 19.29600 19.77900 1.000 54.57000 144 ASP B O 1
ATOM 3333 N N . TYR B 1 159 ? 64.70600 18.06500 19.55800 1.000 63.61000 145 TYR B N 1
ATOM 3334 C CA . TYR B 1 159 ? 65.34000 16.95100 18.87200 1.000 62.93000 145 TYR B CA 1
ATOM 3335 C C . TYR B 1 159 ? 64.71200 16.75800 17.49700 1.000 66.81000 145 TYR B C 1
ATOM 3336 O O . TYR B 1 159 ? 63.54700 17.10200 17.27200 1.000 53.79000 145 TYR B O 1
ATOM 3345 N N . MET B 1 160 ? 65.50400 16.20500 16.58000 1.000 71.54000 146 MET B N 1
ATOM 3346 C CA . MET B 1 160 ? 65.10400 15.98600 15.19800 1.000 73.00000 146 MET B CA 1
ATOM 3347 C C . MET B 1 160 ? 65.23200 14.51000 14.85300 1.000 78.07000 146 MET B C 1
ATOM 3348 O O . MET B 1 160 ? 66.22800 13.86900 15.20400 1.000 83.56000 146 MET B O 1
ATOM 3353 N N . CYS B 1 161 ? 64.22200 13.97500 14.16900 1.000 80.77000 147 CYS B N 1
ATOM 3354 C CA . CYS B 1 161 ? 64.26600 12.58800 13.72300 1.000 100.26000 147 CYS B CA 1
ATOM 3355 C C . CYS B 1 161 ? 65.05400 12.46700 12.42600 1.000 101.35000 147 CYS B C 1
ATOM 3356 O O . CYS B 1 161 ? 64.91700 13.29000 11.51700 1.000 90.87000 147 CYS B O 1
ATOM 3359 N N . ASN B 1 162 ? 65.87200 11.41800 12.34200 1.000 98.86000 148 ASN B N 1
ATOM 3360 C CA . ASN B 1 162 ? 66.73700 11.20400 11.19000 1.000 104.54000 148 ASN B CA 1
ATOM 3361 C C . ASN B 1 162 ? 66.00900 10.61100 9.99000 1.000 116.51000 148 ASN B C 1
ATOM 3362 O O . ASN B 1 162 ? 66.62500 10.46200 8.92900 1.000 116.73000 148 ASN B O 1
ATOM 3367 N N . LYS B 1 163 ? 64.72600 10.27100 10.12400 1.000 126.67000 149 LYS B N 1
ATOM 3368 C CA . LYS B 1 163 ? 63.94300 9.78900 8.99700 1.000 121.91000 149 LYS B CA 1
ATOM 3369 C C . LYS B 1 163 ? 62.66000 10.57100 8.75100 1.000 108.55000 149 LYS B C 1
ATOM 3370 O O . LYS B 1 163 ? 62.09400 10.45600 7.65900 1.000 117.48000 149 LYS B O 1
ATOM 3376 N N . CYS B 1 164 ? 62.18200 11.35600 9.71800 1.000 105.58000 150 CYS B N 1
ATOM 337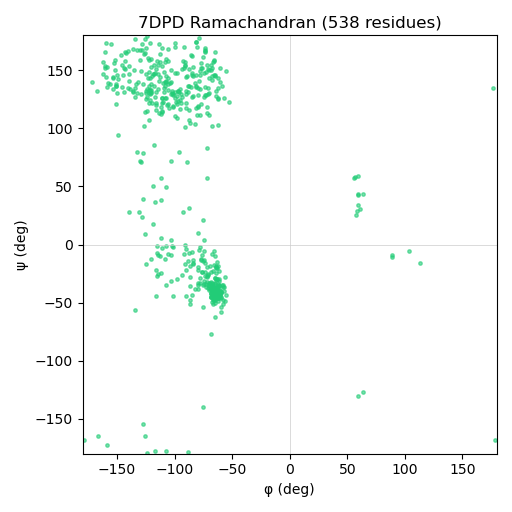7 C CA . CYS B 1 164 ? 60.97700 12.15100 9.52800 1.000 107.24000 150 CYS B CA 1
ATOM 3378 C C . CYS B 1 164 ? 61.19600 13.64600 9.69500 1.000 110.56000 150 CYS B C 1
ATOM 3379 O O . CYS B 1 164 ? 60.30400 14.42200 9.33200 1.000 109.27000 150 CYS B O 1
ATOM 3382 N N . LYS B 1 165 ? 62.34200 14.07000 10.23600 1.000 97.54000 151 LYS B N 1
ATOM 3383 C CA . LYS B 1 165 ? 62.66900 15.49000 10.38800 1.000 91.11000 151 LYS B CA 1
ATOM 3384 C C . LYS B 1 165 ? 61.61700 16.23300 11.20600 1.000 90.92000 151 LYS B C 1
ATOM 3385 O O . LYS B 1 165 ? 61.44200 17.44600 11.06200 1.000 80.13000 151 LYS B O 1
ATOM 3391 N N . HIS B 1 166 ? 60.90100 15.51000 12.06200 1.000 91.78000 152 HIS B N 1
ATOM 3392 C CA . HIS B 1 166 ? 59.95000 16.13500 12.96800 1.000 96.92000 152 HIS B CA 1
ATOM 3393 C C . HIS B 1 166 ? 60.68400 16.68300 14.18400 1.000 81.70000 152 HIS B C 1
ATOM 3394 O O . HIS B 1 166 ? 61.56400 16.02400 14.74600 1.000 66.26000 152 HIS B O 1
ATOM 3401 N N . VAL B 1 167 ? 60.31800 17.89500 14.58700 1.000 77.00000 153 VAL B N 1
ATOM 3402 C CA . VAL B 1 167 ? 60.96600 18.59300 15.69000 1.000 85.53000 153 VAL B CA 1
ATOM 3403 C C . VAL B 1 167 ? 60.01800 18.60900 16.87900 1.000 85.73000 153 VAL B C 1
ATOM 3404 O O . VAL B 1 167 ? 58.86700 19.04600 16.76100 1.000 88.92000 153 VAL B O 1
ATOM 3408 N N . PHE B 1 168 ? 60.50600 18.13200 18.02300 1.000 83.90000 154 PHE B N 1
ATOM 3409 C CA . PHE B 1 168 ? 59.72900 18.10300 19.25200 1.000 77.36000 154 PHE B CA 1
ATOM 3410 C C . PHE B 1 168 ? 60.67100 18.32200 20.42500 1.000 77.94000 154 PHE B C 1
ATOM 3411 O O . PHE B 1 168 ? 61.88900 18.16200 20.30700 1.000 62.83000 154 PHE B O 1
ATOM 3419 N N . VAL B 1 169 ? 60.08900 18.67700 21.56500 1.000 75.55000 155 VAL B N 1
ATOM 3420 C CA . VAL B 1 169 ? 60.84600 19.03200 22.75800 1.000 66.47000 155 VAL B CA 1
ATOM 3421 C C . VAL B 1 169 ? 60.91900 17.83200 23.69100 1.000 58.42000 155 VAL B C 1
ATOM 3422 O O . VAL B 1 169 ? 59.99500 17.01300 23.76400 1.000 64.53000 155 VAL B O 1
ATOM 3426 N N . ILE B 1 170 ? 62.03300 17.72600 24.41300 1.000 49.87000 156 ILE B N 1
ATOM 3427 C CA . ILE B 1 170 ? 62.25200 16.67000 25.39500 1.000 52.14000 156 ILE B CA 1
ATOM 3428 C C . ILE B 1 170 ? 62.59300 17.31400 26.73100 1.000 51.67000 156 ILE B C 1
ATOM 3429 O O . ILE B 1 170 ? 63.44200 18.21100 26.79400 1.000 41.46000 156 ILE B O 1
ATOM 3434 N N . LYS B 1 171 ? 61.93300 16.85800 27.79100 1.000 55.41000 157 LYS B N 1
ATOM 3435 C CA . LYS B 1 171 ? 62.23000 17.31900 29.13700 1.000 44.40000 157 LYS B CA 1
ATOM 3436 C C . LYS B 1 171 ? 63.49300 16.65100 29.67000 1.000 48.41000 157 LYS B C 1
ATOM 3437 O O . LYS B 1 171 ? 63.81600 15.51200 29.32200 1.000 45.33000 157 LYS B O 1
ATOM 3443 N N . ALA B 1 172 ? 64.20800 17.37400 30.52800 1.000 47.74000 158 ALA B N 1
ATOM 3444 C CA . ALA B 1 172 ? 65.37800 16.82200 31.19400 1.000 47.53000 158 ALA B CA 1
ATOM 3445 C C . ALA B 1 172 ? 64.95300 15.97800 32.39200 1.000 41.54000 158 ALA B C 1
ATOM 3446 O O . ALA B 1 172 ? 63.96800 16.28900 33.06800 1.000 44.62000 158 ALA B O 1
ATOM 3448 N N . ASP B 1 173 ? 65.70400 14.90700 32.65500 1.000 40.58000 159 ASP B N 1
ATOM 3449 C CA . ASP B 1 173 ? 65.37900 13.96600 33.72600 1.000 45.71000 159 ASP B CA 1
ATOM 3450 C C . ASP B 1 173 ? 65.99700 14.46800 35.02600 1.000 37.01000 159 ASP B C 1
ATOM 3451 O O . ASP B 1 173 ? 67.20900 14.34900 35.23100 1.000 28.29000 159 ASP B O 1
ATOM 3456 N N . PHE B 1 174 ? 65.15500 15.01600 35.90800 1.000 28.91000 160 PHE B N 1
ATOM 3457 C CA . PHE B 1 174 ? 65.63000 15.48600 37.20600 1.000 35.19000 160 PHE B CA 1
ATOM 3458 C C . PHE B 1 174 ? 66.26500 14.35900 38.00700 1.000 29.13000 160 PHE B C 1
ATOM 3459 O O . PHE B 1 174 ? 67.29000 14.56200 38.66800 1.000 26.42000 160 PHE B O 1
ATOM 3467 N N . GLU B 1 175 ? 65.66000 13.16700 37.97500 1.000 30.09000 161 GLU B N 1
ATOM 3468 C CA . GLU B 1 175 ? 66.17100 12.04900 38.76000 1.000 37.81000 161 GLU B CA 1
ATOM 3469 C C . GLU B 1 175 ? 67.56300 11.62000 38.31800 1.000 36.75000 161 GLU B C 1
ATOM 3470 O O . GLU B 1 175 ? 68.27600 10.97800 39.09700 1.000 34.07000 161 GLU B O 1
ATOM 3476 N N . GLN B 1 176 ? 67.96700 11.96500 37.09900 1.000 37.31000 162 GLN B N 1
ATOM 3477 C CA . GLN B 1 176 ? 69.29800 11.66700 36.58900 1.000 37.60000 162 GLN B CA 1
ATOM 3478 C C . GLN B 1 176 ? 70.06300 12.95000 36.29700 1.000 37.85000 162 GLN B C 1
ATOM 3479 O O . GLN B 1 176 ? 70.80800 13.04500 35.31800 1.000 41.15000 162 GLN B O 1
ATOM 3485 N N . TYR B 1 177 ? 69.86000 13.95900 37.14500 1.000 32.61000 163 TYR B N 1
ATOM 3486 C CA . TYR B 1 177 ? 70.67200 15.17500 37.14800 1.000 30.59000 163 TYR B CA 1
ATOM 3487 C C . TYR B 1 177 ? 70.52700 15.95500 35.83900 1.000 37.27000 163 TYR B C 1
ATOM 3488 O O . TYR B 1 177 ? 71.50200 16.44800 35.26800 1.000 33.15000 163 TYR B O 1
ATOM 3497 N N . TYR B 1 178 ? 69.28100 16.06600 35.37200 1.000 35.31000 164 TYR B N 1
ATOM 3498 C CA . TYR B 1 178 ? 68.92600 16.88600 34.21100 1.000 40.08000 164 TYR B CA 1
ATOM 3499 C C . TYR B 1 178 ? 69.66400 16.44000 32.95000 1.000 45.12000 164 TYR B C 1
ATOM 3500 O O . TYR B 1 178 ? 70.16800 17.25900 32.17800 1.000 42.60000 164 TYR B O 1
ATOM 3509 N N . THR B 1 179 ? 69.73400 15.13200 32.73900 1.000 40.03000 165 THR B N 1
ATOM 3510 C CA . THR B 1 179 ? 70.23900 14.60200 31.48400 1.000 43.83000 165 THR B CA 1
ATOM 3511 C C . THR B 1 179 ? 69.08700 14.39500 30.50500 1.000 48.69000 165 THR B C 1
ATOM 3512 O O . THR B 1 179 ? 67.92200 14.27400 30.89400 1.000 46.77000 165 THR B O 1
ATOM 3516 N N . PHE B 1 180 ? 69.42300 14.37300 29.22000 1.000 47.80000 166 PHE B N 1
ATOM 3517 C CA . PHE B 1 180 ? 68.44600 14.18100 28.15600 1.000 48.83000 166 PHE B CA 1
ATOM 3518 C C . PHE B 1 180 ? 68.60400 12.77500 27.59900 1.000 48.31000 166 PHE B C 1
ATOM 3519 O O . PHE B 1 180 ? 69.67800 12.42100 27.09900 1.000 62.14000 166 PHE B O 1
ATOM 3527 N N . CYS B 1 181 ? 67.53500 11.97100 27.69000 1.000 63.68000 167 CYS B N 1
ATOM 3528 C CA . CYS B 1 181 ? 67.61000 10.62500 27.13200 1.000 80.84000 167 CYS B CA 1
ATOM 3529 C C . CYS B 1 181 ? 67.02800 10.61200 25.72900 1.000 72.38000 167 CYS B C 1
ATOM 3530 O O . CYS B 1 181 ? 65.95900 11.19900 25.50200 1.000 78.08000 167 CYS B O 1
ATOM 3533 N N . PRO B 1 182 ? 67.69600 9.98600 24.76600 1.000 82.59000 168 PRO B N 1
ATOM 3534 C CA . PRO B 1 182 ? 67.14500 9.90500 23.41100 1.000 84.60000 168 PRO B CA 1
ATOM 3535 C C . PRO B 1 182 ? 65.93900 8.98500 23.37600 1.000 85.74000 168 PRO B C 1
ATOM 3536 O O . PRO B 1 182 ? 65.90200 7.96900 24.08700 1.000 90.24000 168 PRO B O 1
ATOM 3540 N N . PRO B 1 183 ? 64.93200 9.30600 22.57300 1.000 94.14000 169 PRO B N 1
ATOM 3541 C CA . PRO B 1 183 ? 63.75900 8.44100 22.45600 1.000 101.51000 169 PRO B CA 1
ATOM 3542 C C . PRO B 1 183 ? 63.91100 7.43600 21.31700 1.000 113.63000 169 PRO B C 1
ATOM 3543 O O . PRO B 1 183 ? 64.82800 7.51300 20.49600 1.000 105.90000 169 PRO B O 1
ATOM 3547 N N . SER B 1 184 ? 62.98300 6.47700 21.28900 1.000 116.78000 170 SER B N 1
ATOM 3548 C CA . SER B 1 184 ? 62.96800 5.43300 20.26900 1.000 116.24000 170 SER B CA 1
ATOM 3549 C C . SER B 1 184 ? 61.69000 5.46400 19.43700 1.000 115.07000 170 SER B C 1
ATOM 3550 O O . SER B 1 184 ? 61.36300 4.47500 18.77300 1.000 118.60000 170 SER B O 1
ATOM 3553 N N . SER B 1 185 ? 60.96000 6.57700 19.46100 1.000 110.05000 171 SER B N 1
ATOM 3554 C CA . SER B 1 185 ? 59.72700 6.70500 18.69900 1.000 119.73000 171 SER B CA 1
ATOM 3555 C C . SER B 1 185 ? 59.54500 8.15800 18.29300 1.000 104.67000 171 SER B C 1
ATOM 3556 O O . SER B 1 185 ? 59.86600 9.07000 19.06000 1.000 106.16000 171 SER B O 1
ATOM 3559 N N . CYS B 1 186 ? 59.02500 8.36600 17.08600 1.000 101.60000 172 CYS B N 1
ATOM 3560 C CA . CYS B 1 186 ? 58.81500 9.71100 16.57000 1.000 110.13000 172 CYS B CA 1
ATOM 3561 C C . CYS B 1 186 ? 57.42700 10.19800 16.95900 1.000 104.57000 172 CYS B C 1
ATOM 3562 O O . CYS B 1 186 ? 56.43100 9.59400 16.53900 1.000 103.76000 172 CYS B O 1
ATOM 3565 N N . PRO B 1 187 ? 57.31000 11.27200 17.74100 1.000 99.79000 173 PRO B N 1
ATOM 3566 C CA . PRO B 1 187 ? 55.99100 11.70800 18.22200 1.000 101.07000 173 PRO B CA 1
ATOM 3567 C C . PRO B 1 187 ? 55.14300 12.39800 17.16300 1.000 114.92000 173 PRO B C 1
ATOM 3568 O O . PRO B 1 187 ? 54.22000 13.14600 17.50300 1.000 104.67000 173 PRO B O 1
ATOM 3572 N N . SER B 1 188 ? 55.43700 12.16900 15.88500 1.000 121.14000 174 SER B N 1
ATOM 3573 C CA . SER B 1 188 ? 54.63100 12.75700 14.82300 1.000 122.12000 174 SER B CA 1
ATOM 3574 C C . SER B 1 188 ? 53.26000 12.09500 14.79200 1.000 124.15000 174 SER B C 1
ATOM 3575 O O . SER B 1 188 ? 53.15300 10.86400 14.79400 1.000 120.97000 174 SER B O 1
ATOM 3578 N N . LEU B 1 189 ? 52.20500 12.91500 14.77200 1.000 121.86000 175 LEU B N 1
ATOM 3579 C CA . LEU B 1 189 ? 50.84800 12.38100 14.82300 1.000 121.74000 175 LEU B CA 1
ATOM 3580 C C . LEU B 1 189 ? 50.52000 11.53300 13.60000 1.000 121.64000 175 LEU B C 1
ATOM 3581 O O . LEU B 1 189 ? 49.63600 10.67400 13.67900 1.000 116.93000 175 LEU B O 1
ATOM 3586 N N . GLU B 1 190 ? 51.20200 11.75200 12.47600 1.000 120.52000 176 GLU B N 1
ATOM 3587 C CA . GLU B 1 190 ? 51.00600 10.91600 11.30000 1.000 123.69000 176 GLU B CA 1
ATOM 3588 C C . GLU B 1 190 ? 51.48200 9.47400 11.38900 1.000 126.09000 176 GLU B C 1
ATOM 3589 O O . GLU B 1 190 ? 50.67300 8.55800 11.57200 1.000 131.76000 176 GLU B O 1
ATOM 3595 N N . SER B 1 191 ? 52.79100 9.26600 11.26700 1.000 113.03000 177 SER B N 1
ATOM 3596 C CA . SER B 1 191 ? 53.36500 7.93000 11.31900 1.000 118.40000 177 SER B CA 1
ATOM 3597 C C . SER B 1 191 ? 54.85900 8.02400 11.05500 1.000 119.58000 177 SER B C 1
ATOM 3598 O O . SER B 1 191 ? 55.28700 8.72100 10.13100 1.000 130.35000 177 SER B O 1
ATOM 3601 N N . CYS B 1 192 ? 55.63800 7.32200 11.87600 1.000 120.15000 178 CYS B N 1
ATOM 3602 C CA . CYS B 1 192 ? 57.07900 7.18300 11.71000 1.000 114.89000 178 CYS B CA 1
ATOM 3603 C C . CYS B 1 192 ? 57.57000 6.15800 12.71900 1.000 115.69000 178 CYS B C 1
ATOM 3604 O O . CYS B 1 192 ? 57.11400 6.15000 13.86500 1.000 108.47000 178 CYS B O 1
ATOM 3607 N N . ASP B 1 193 ? 58.50100 5.30500 12.29400 1.000 115.24000 179 ASP B N 1
ATOM 3608 C CA . ASP B 1 193 ? 58.81900 4.10200 13.05400 1.000 121.30000 179 ASP B CA 1
ATOM 3609 C C . ASP B 1 193 ? 60.24400 4.06500 13.58500 1.000 132.20000 179 ASP B C 1
ATOM 3610 O O . ASP B 1 193 ? 60.44800 3.70400 14.75100 1.000 138.20000 179 ASP B O 1
ATOM 3615 N N . SER B 1 194 ? 61.23600 4.43000 12.77300 1.000 135.45000 180 SER B N 1
ATOM 3616 C CA . SER B 1 194 ? 62.62500 4.12200 13.08700 1.000 137.54000 180 SER B CA 1
ATOM 3617 C C . SER B 1 194 ? 63.09200 4.85600 14.34500 1.000 129.16000 180 SER B C 1
ATOM 3618 O O . SER B 1 194 ? 62.45800 5.79800 14.83100 1.000 115.39000 180 SER B O 1
ATOM 3621 N N . SER B 1 195 ? 64.23600 4.40800 14.86500 1.000 125.52000 181 SER B N 1
ATOM 3622 C CA . SER B 1 195 ? 64.68500 4.79800 16.19700 1.000 131.08000 181 SER B CA 1
ATOM 3623 C C . SER B 1 195 ? 66.01600 5.54000 16.18200 1.000 119.78000 181 SER B C 1
ATOM 3624 O O . SER B 1 195 ? 66.93300 5.18500 16.93000 1.000 118.89000 181 SER B O 1
ATOM 3627 N N . LYS B 1 196 ? 66.13300 6.57200 15.34800 1.000 116.30000 182 LYS B N 1
ATOM 3628 C CA . LYS B 1 196 ? 67.31800 7.41700 15.30500 1.000 110.94000 182 LYS B CA 1
ATOM 3629 C C . LYS B 1 196 ? 66.89900 8.87400 15.45000 1.000 110.80000 182 LYS B C 1
ATOM 3630 O O . LYS B 1 196 ? 65.90100 9.30100 14.86100 1.000 107.06000 182 LYS B O 1
ATOM 3636 N N . PHE B 1 197 ? 67.66000 9.63300 16.23700 1.000 110.42000 183 PHE B N 1
ATOM 3637 C CA . PHE B 1 197 ? 67.34000 11.02600 16.51800 1.000 97.02000 183 PHE B CA 1
ATOM 3638 C C . PHE B 1 197 ? 68.62300 11.84400 16.60600 1.000 89.73000 183 PHE B C 1
ATOM 3639 O O . PHE B 1 197 ? 69.72800 11.30400 16.71600 1.000 98.29000 183 PHE B O 1
ATOM 3647 N N . THR B 1 198 ? 68.46300 13.16600 16.55900 1.000 78.00000 184 THR B N 1
ATOM 3648 C CA . THR B 1 198 ? 69.58800 14.09100 16.61800 1.000 82.35000 184 THR B CA 1
ATOM 3649 C C . THR B 1 198 ? 69.16300 15.34600 17.36800 1.000 73.61000 184 THR B C 1
ATOM 3650 O O . THR B 1 198 ? 68.07500 15.88000 17.13200 1.000 67.17000 184 THR B O 1
ATOM 3654 N N . CYS B 1 199 ? 70.02900 15.81100 18.26600 1.000 59.73000 185 CYS B N 1
ATOM 3655 C CA . CYS B 1 199 ? 69.76200 16.98700 19.08100 1.000 51.39000 185 CYS B CA 1
ATOM 3656 C C . CYS B 1 199 ? 70.13300 18.26400 18.33000 1.000 62.71000 185 CYS B C 1
ATOM 3657 O O . CYS B 1 199 ? 71.07700 18.29200 17.53400 1.000 50.46000 185 CYS B O 1
ATOM 3660 N N . LEU B 1 200 ? 69.37900 19.32900 18.59900 1.000 52.40000 186 LEU B N 1
ATOM 3661 C CA . LEU B 1 200 ? 69.54100 20.61800 17.93300 1.000 63.91000 186 LEU B CA 1
ATOM 3662 C C . LEU B 1 200 ? 69.69600 21.74100 18.94900 1.000 62.61000 186 LEU B C 1
ATOM 3663 O O . LEU B 1 200 ? 69.16500 22.84200 18.76800 1.000 62.09000 186 LEU B O 1
ATOM 3668 N N . SER B 1 201 ? 70.43300 21.49000 20.03200 1.000 60.53000 187 SER B N 1
ATOM 3669 C CA . SER B 1 201 ? 70.43900 22.42600 21.15300 1.000 67.29000 187 SER B CA 1
ATOM 3670 C C . SER B 1 201 ? 71.27300 23.66700 20.84600 1.000 69.92000 187 SER B C 1
ATOM 3671 O O . SER B 1 201 ? 70.79000 24.79900 20.97000 1.000 69.35000 187 SER B O 1
ATOM 3674 N N . GLY B 1 202 ? 72.52600 23.47900 20.44000 1.000 46.44000 188 GLY B N 1
ATOM 3675 C CA . GLY B 1 202 ? 73.41300 24.61300 20.25700 1.000 52.95000 188 GLY B CA 1
ATOM 3676 C C . GLY B 1 202 ? 73.44500 25.18100 18.85200 1.000 54.20000 188 GLY B C 1
ATOM 3677 O O . GLY B 1 202 ? 74.45500 25.75700 18.43600 1.000 52.18000 188 GLY B O 1
ATOM 3678 N N . LEU B 1 203 ? 72.34400 25.04000 18.11400 1.000 54.76000 189 LEU B N 1
ATOM 3679 C CA . LEU B 1 203 ? 72.29900 25.47200 16.72100 1.000 61.25000 189 LEU B CA 1
ATOM 3680 C C . LEU B 1 203 ? 71.92000 26.94100 16.57200 1.000 58.89000 189 LEU B C 1
ATOM 3681 O O . LEU B 1 203 ? 72.42300 27.61900 15.67000 1.000 65.23000 189 LEU B O 1
ATOM 3686 N N . SER B 1 204 ? 71.03800 27.44900 17.42700 1.000 65.62000 190 SER B N 1
ATOM 3687 C CA . SER B 1 204 ? 70.64600 28.84800 17.37700 1.000 85.30000 190 SER B CA 1
ATOM 3688 C C . SER B 1 204 ? 70.61100 29.40800 18.79000 1.000 102.43000 190 SER B C 1
ATOM 3689 O O . SER B 1 204 ? 70.68400 28.67400 19.78000 1.000 92.46000 190 SER B O 1
ATOM 3692 N N . SER B 1 205 ? 70.50200 30.73100 18.87300 1.000 111.88000 191 SER B N 1
ATOM 3693 C CA . SER B 1 205 ? 70.50900 31.43000 20.15500 1.000 122.09000 191 SER B CA 1
ATOM 3694 C C . SER B 1 205 ? 69.08500 31.83700 20.52700 1.000 127.46000 191 SER B C 1
ATOM 3695 O O . SER B 1 205 ? 68.70100 33.00700 20.49500 1.000 142.15000 191 SER B O 1
ATOM 3698 N N . SER B 1 206 ? 68.29400 30.82800 20.88400 1.000 117.66000 192 SER B N 1
ATOM 3699 C CA . SER B 1 206 ? 66.93300 31.01900 21.38500 1.000 126.11000 192 SER B CA 1
ATOM 3700 C C . SER B 1 206 ? 66.77900 30.24600 22.68900 1.000 127.85000 192 SER B C 1
ATOM 3701 O O . SER B 1 206 ? 66.08400 29.22400 22.74500 1.000 119.73000 192 SER B O 1
ATOM 3704 N N . PRO B 1 207 ? 67.42200 30.71200 23.77000 1.000 133.46000 193 PRO B N 1
ATOM 3705 C CA . PRO B 1 207 ? 67.35900 29.97400 25.03900 1.000 121.32000 193 PRO B CA 1
ATOM 3706 C C . PRO B 1 207 ? 65.99400 30.07300 25.69800 1.000 121.10000 193 PRO B C 1
ATOM 3707 O O . PRO B 1 207 ? 65.78400 30.90800 26.58400 1.000 113.00000 193 PRO B O 1
ATOM 3711 N N . THR B 1 208 ? 65.06100 29.22700 25.26900 1.000 128.51000 194 THR B N 1
ATOM 3712 C CA . THR B 1 208 ?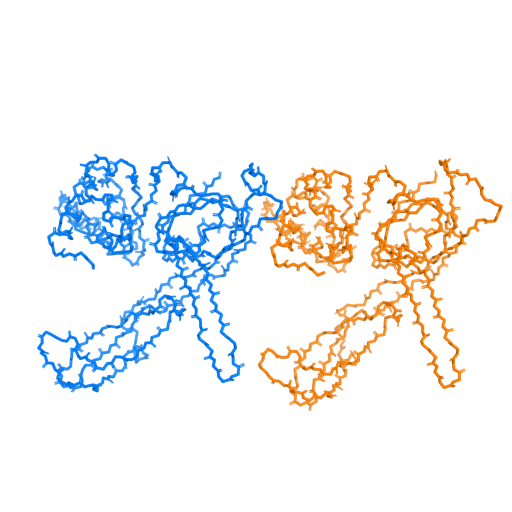 63.71500 29.16200 25.83500 1.000 120.16000 194 THR B CA 1
ATOM 3713 C C . THR B 1 208 ? 63.53100 27.76300 26.42200 1.000 111.63000 194 THR B C 1
ATOM 3714 O O . THR B 1 208 ? 62.99800 26.86700 25.76200 1.000 104.96000 194 THR B O 1
ATOM 3718 N N . ARG B 1 209 ? 63.96900 27.57700 27.66600 1.000 108.83000 195 ARG B N 1
ATOM 3719 C CA . ARG B 1 209 ? 64.57400 28.64300 28.46100 1.000 99.86000 195 ARG B CA 1
ATOM 3720 C C . ARG B 1 209 ? 65.71900 28.09700 29.31400 1.000 86.12000 195 ARG B C 1
ATOM 3721 O O . ARG B 1 209 ? 65.78600 26.89800 29.58700 1.000 76.02000 195 ARG B O 1
ATOM 3729 N N . CYS B 1 210 ? 66.62400 28.98100 29.72300 1.000 65.62000 196 CYS B N 1
ATOM 3730 C CA . CYS B 1 210 ? 67.66600 28.63800 30.68000 1.000 71.32000 196 CYS B CA 1
ATOM 3731 C C . CYS B 1 210 ? 67.19700 29.00100 32.08600 1.000 68.68000 196 CYS B C 1
ATOM 3732 O O . CYS B 1 210 ? 66.74700 30.12700 32.32500 1.000 64.66000 196 CYS B O 1
ATOM 3735 N N . ARG B 1 211 ? 67.30200 28.04800 33.01200 1.000 48.13000 197 ARG B N 1
ATOM 3736 C CA . ARG B 1 211 ? 66.64400 28.13800 34.30900 1.000 44.44000 197 ARG B CA 1
ATOM 3737 C C . ARG B 1 211 ? 67.65800 28.16700 35.44800 1.000 31.44000 197 ARG B C 1
ATOM 3738 O O . ARG B 1 211 ? 68.72600 27.55400 35.36600 1.000 39.63000 197 ARG B O 1
ATOM 3746 N N . ASP B 1 212 ? 67.30300 28.88200 36.51600 1.000 30.85000 198 ASP B N 1
ATOM 3747 C CA . ASP B 1 212 ? 68.14200 28.98900 37.70400 1.000 28.38000 198 ASP B CA 1
ATOM 3748 C C . ASP B 1 212 ? 68.03900 27.73700 38.57000 1.000 33.32000 198 ASP B C 1
ATOM 3749 O O . ASP B 1 212 ? 66.97800 27.11500 38.68100 1.000 22.57000 198 ASP B O 1
ATOM 3754 N N . TYR B 1 213 ? 69.15600 27.39100 39.21000 1.000 21.65000 199 TYR B N 1
ATOM 3755 C CA . TYR B 1 213 ? 69.27900 26.15100 39.96200 1.000 29.71000 199 TYR B CA 1
ATOM 3756 C C . TYR B 1 213 ? 70.26800 26.35600 41.10000 1.000 24.92000 199 TYR B C 1
ATOM 3757 O O . TYR B 1 213 ? 71.33300 26.94500 40.90600 1.000 36.99000 199 TYR B O 1
ATOM 3766 N N . GLN B 1 214 ? 69.91100 25.85900 42.28100 1.000 28.95000 200 GLN B N 1
ATOM 3767 C CA . GLN B 1 214 ? 70.73600 26.00100 43.47000 1.000 22.27000 200 GLN B CA 1
ATOM 3768 C C . GLN B 1 214 ? 70.43800 24.84600 44.41400 1.000 20.58000 200 GLN B C 1
ATOM 3769 O O . GLN B 1 214 ? 69.29400 24.39700 44.50900 1.000 26.74000 200 GLN B O 1
ATOM 3775 N N . GLU B 1 215 ? 71.46800 24.37000 45.10600 1.000 24.60000 201 GLU B N 1
ATOM 3776 C CA . GLU B 1 215 ? 71.32600 23.32800 46.11200 1.000 24.89000 201 GLU B CA 1
ATOM 3777 C C . GLU B 1 215 ? 71.65200 23.89800 47.48300 1.000 19.00000 201 GLU B C 1
ATOM 3778 O O . GLU B 1 215 ? 72.57400 24.70500 47.62400 1.000 31.14000 201 GLU B O 1
ATOM 3784 N N . ILE B 1 216 ? 70.88600 23.48500 48.49200 1.000 24.80000 202 ILE B N 1
ATOM 3785 C CA . ILE B 1 216 ? 71.16000 23.83600 49.87700 1.000 30.56000 202 ILE B CA 1
ATOM 3786 C C . ILE B 1 216 ? 71.12300 22.56700 50.71900 1.000 30.04000 202 ILE B C 1
ATOM 3787 O O . ILE B 1 216 ? 70.68000 21.50800 50.27300 1.000 30.01000 202 ILE B O 1
ATOM 3792 N N . LYS B 1 217 ? 71.60400 22.69200 51.95200 1.000 23.71000 203 LYS B N 1
ATOM 3793 C CA . LYS B 1 217 ? 71.57300 21.62500 52.94100 1.000 24.70000 203 LYS B CA 1
ATOM 3794 C C . LYS B 1 217 ? 70.79900 22.11400 54.15400 1.000 24.24000 203 LYS B C 1
ATOM 3795 O O . LYS B 1 217 ? 71.03700 23.22700 54.63300 1.000 29.14000 203 LYS B O 1
ATOM 3801 N N . ILE B 1 218 ? 69.87800 21.28900 54.65100 1.000 24.61000 204 ILE B N 1
ATOM 3802 C CA . ILE B 1 218 ? 69.09000 21.63800 55.82500 1.000 27.89000 204 ILE B CA 1
ATOM 3803 C C . ILE B 1 218 ? 69.23800 20.55000 56.87700 1.000 33.76000 204 ILE B C 1
ATOM 3804 O O . ILE B 1 218 ? 69.38200 19.36300 56.56600 1.000 35.00000 204 ILE B O 1
ATOM 3809 N N . GLN B 1 219 ? 69.20100 20.97300 58.13500 1.000 36.93000 205 GLN B N 1
ATOM 3810 C CA . GLN B 1 219 ? 69.23800 20.08900 59.29000 1.000 29.81000 205 GLN B CA 1
ATOM 3811 C C . GLN B 1 219 ? 67.87100 20.10600 59.96300 1.000 44.53000 205 GLN B C 1
ATOM 3812 O O . GLN B 1 219 ? 67.24600 21.16400 60.07800 1.000 35.07000 205 GLN B O 1
ATOM 3818 N N . GLU B 1 220 ? 67.40600 18.93700 60.40000 1.000 47.62000 206 GLU B N 1
ATOM 3819 C CA . GLU B 1 220 ? 66.07100 18.83700 60.98100 1.000 47.45000 206 GLU B CA 1
ATOM 3820 C C . GLU B 1 220 ? 65.98500 19.60800 62.29700 1.000 37.72000 206 GLU B C 1
ATOM 3821 O O . GLU B 1 220 ? 66.95400 19.70100 63.05600 1.000 45.18000 206 GLU B O 1
ATOM 3827 N N . GLN B 1 221 ? 64.80700 20.17900 62.55400 1.000 30.64000 207 GLN B N 1
ATOM 3828 C CA . GLN B 1 221 ? 64.51200 20.91200 63.78200 1.000 45.87000 207 GLN B CA 1
ATOM 3829 C C . GLN B 1 221 ? 63.17100 20.43500 64.32100 1.000 39.53000 207 GLN B C 1
ATOM 3830 O O . GLN B 1 221 ? 62.18700 20.38800 63.57700 1.000 46.82000 207 GLN B O 1
ATOM 3836 N N . VAL B 1 222 ? 63.12600 20.09300 65.60600 1.000 48.57000 208 VAL B N 1
ATOM 3837 C CA . VAL B 1 222 ? 61.94300 19.48000 66.20100 1.000 55.18000 208 VAL B CA 1
ATOM 3838 C C . VAL B 1 222 ? 61.30300 20.39200 67.23900 1.000 59.17000 208 VAL B C 1
ATOM 3839 O O . VAL B 1 222 ? 61.98200 21.15200 67.93800 1.000 51.60000 208 VAL B O 1
ATOM 3843 N N . GLN B 1 223 ? 59.97500 20.31200 67.32900 1.000 61.14000 209 GLN B N 1
ATOM 3844 C CA . GLN B 1 223 ? 59.22300 21.04300 68.34200 1.000 68.36000 209 GLN B CA 1
ATOM 3845 C C . GLN B 1 223 ? 58.17100 20.19900 69.04800 1.000 64.14000 209 GLN B C 1
ATOM 3846 O O . GLN B 1 223 ? 58.17500 20.08800 70.27800 1.000 68.74000 209 GLN B O 1
ATOM 3852 N N . ARG B 1 224 ? 57.26100 19.60100 68.27600 1.000 61.84000 210 ARG B N 1
ATOM 3853 C CA . ARG B 1 224 ? 56.25700 18.72300 68.86000 1.000 59.62000 210 ARG B CA 1
ATOM 3854 C C . ARG B 1 224 ? 56.81300 17.33500 69.15500 1.000 58.98000 210 ARG B C 1
ATOM 3855 O O . ARG B 1 224 ? 56.40200 16.70400 70.13500 1.000 74.16000 210 ARG B O 1
ATOM 3863 N N . LEU B 1 225 ? 57.74700 16.84900 68.34200 1.000 67.57000 211 LEU B N 1
ATOM 3864 C CA . LEU B 1 225 ? 58.32900 15.53400 68.55400 1.000 73.74000 211 LEU B CA 1
ATOM 3865 C C . LEU B 1 225 ? 59.53100 15.63300 69.49400 1.000 74.42000 211 LEU B C 1
ATOM 3866 O O . LEU B 1 225 ? 59.88000 16.70600 69.99300 1.000 70.01000 211 LEU B O 1
ATOM 3871 N N . SER B 1 226 ? 60.17000 14.49200 69.74400 1.000 81.02000 212 SER B N 1
ATOM 3872 C CA . SER B 1 226 ? 61.27600 14.43500 70.68500 1.000 86.75000 212 SER B CA 1
ATOM 3873 C C . SER B 1 226 ? 62.58800 14.80900 70.00000 1.000 75.77000 212 SER B C 1
ATOM 3874 O O . SER B 1 226 ? 62.71100 14.79700 68.77000 1.000 72.74000 212 SER B O 1
ATOM 3877 N N . VAL B 1 227 ? 63.58000 15.14300 70.82100 1.000 77.20000 213 VAL B N 1
ATOM 3878 C CA . VAL B 1 227 ? 64.87000 15.59000 70.31400 1.000 74.94000 213 VAL B CA 1
ATOM 3879 C C . VAL B 1 227 ? 65.73800 14.38300 69.97700 1.000 78.91000 213 VAL B C 1
ATOM 3880 O O . VAL B 1 227 ? 65.57900 13.29600 70.54400 1.000 8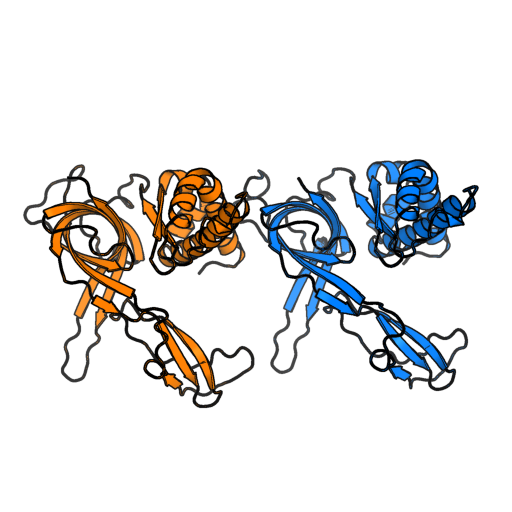0.41000 213 VAL B O 1
ATOM 3884 N N . GLY B 1 228 ? 66.65100 14.57100 69.02600 1.000 58.20000 214 GLY B N 1
ATOM 3885 C CA . GLY B 1 228 ? 67.63000 13.55300 68.70000 1.000 54.00000 214 GLY B CA 1
ATOM 3886 C C . GLY B 1 228 ? 69.03600 13.97500 69.07700 1.000 52.07000 214 GLY B C 1
ATOM 3887 O O . GLY B 1 228 ? 69.31300 15.17100 69.20800 1.000 46.24000 214 GLY B O 1
ATOM 3888 N N . SER B 1 229 ? 69.93700 13.00900 69.26500 1.000 59.09000 215 SER B N 1
ATOM 3889 C CA . SER B 1 229 ? 71.31300 13.34900 69.61500 1.000 64.58000 215 SER B CA 1
ATOM 3890 C C . SER B 1 229 ? 71.98700 14.11300 68.48200 1.000 61.47000 215 SER B C 1
ATOM 3891 O O . SER B 1 229 ? 72.38000 15.27400 68.64600 1.000 61.13000 215 SER B O 1
ATOM 3894 N N . ILE B 1 230 ? 72.12700 13.47700 67.32500 1.000 53.74000 216 ILE B N 1
ATOM 3895 C CA . ILE B 1 230 ? 72.70300 14.09700 66.13800 1.000 44.97000 216 ILE B CA 1
ATOM 3896 C C . ILE B 1 230 ? 71.57900 14.26700 65.11500 1.000 48.23000 216 ILE B C 1
ATOM 3897 O O . ILE B 1 230 ? 71.03300 13.26700 64.62600 1.000 49.23000 216 ILE B O 1
ATOM 3902 N N . PRO B 1 231 ? 71.19200 15.49300 64.77500 1.000 52.75000 217 PRO B N 1
ATOM 3903 C CA . PRO B 1 231 ? 70.15500 15.67500 63.75400 1.000 55.54000 217 PRO B CA 1
ATOM 3904 C C . PRO B 1 231 ? 70.67500 15.32400 62.37000 1.000 42.32000 217 PRO B C 1
ATOM 3905 O O . PRO B 1 231 ? 71.86800 15.44200 62.07900 1.000 39.06000 217 PRO B O 1
ATOM 3909 N N . ARG B 1 232 ? 69.76000 14.88400 61.51200 1.000 39.75000 218 ARG B N 1
ATOM 3910 C CA . ARG B 1 232 ? 70.11300 14.48900 60.15800 1.000 38.48000 218 ARG B CA 1
ATOM 3911 C C . ARG B 1 232 ? 69.96500 15.66100 59.19400 1.000 33.30000 218 ARG B C 1
ATOM 3912 O O . ARG B 1 232 ? 69.22400 16.61700 59.44200 1.000 38.64000 218 ARG B O 1
ATOM 3920 N N . SER B 1 233 ? 70.67700 15.56600 58.07700 1.000 31.63000 219 SER B N 1
ATOM 3921 C CA . SER B 1 233 ? 70.71100 16.60000 57.05600 1.000 28.74000 219 SER B CA 1
ATOM 3922 C C . SER B 1 233 ? 70.06200 16.09300 55.77300 1.000 29.00000 219 SER B C 1
ATOM 3923 O O . SER B 1 233 ? 69.73200 14.91300 55.63900 1.000 36.87000 219 SER B O 1
ATOM 3926 N N . MET B 1 234 ? 69.89000 17.00400 54.81700 1.000 37.31000 220 MET B N 1
ATOM 3927 C CA . MET B 1 234 ? 69.22800 16.67500 53.56200 1.000 25.90000 220 MET B CA 1
ATOM 3928 C C . MET B 1 234 ? 69.56600 17.73700 52.52800 1.000 26.30000 220 MET B C 1
ATOM 3929 O O . MET B 1 234 ? 69.73900 18.91000 52.86300 1.000 31.67000 220 MET B O 1
ATOM 3934 N N . LYS B 1 235 ? 69.66400 17.31300 51.26900 1.000 30.64000 221 LYS B N 1
ATOM 3935 C CA . LYS B 1 235 ? 69.80200 18.23700 50.15200 1.000 29.00000 221 LYS B CA 1
ATOM 3936 C C . LYS B 1 235 ? 68.43000 18.71000 49.69000 1.000 31.00000 221 LYS B C 1
ATOM 3937 O O . LYS B 1 235 ? 67.49800 17.91200 49.55700 1.000 27.11000 221 LYS B O 1
ATOM 3943 N N . VAL B 1 236 ? 68.31400 20.01100 49.43900 1.000 22.29000 222 VAL B N 1
ATOM 3944 C CA . VAL B 1 236 ? 67.09400 20.60500 48.90300 1.000 28.22000 222 VAL B CA 1
ATOM 3945 C C . VAL B 1 236 ? 67.44600 21.37700 47.63800 1.000 26.39000 222 VAL B C 1
ATOM 3946 O O . VAL B 1 236 ? 68.32100 22.25000 47.66200 1.000 27.15000 222 VAL B O 1
ATOM 3950 N N . ILE B 1 237 ? 66.76400 21.06100 46.54100 1.000 22.41000 223 ILE B N 1
ATOM 3951 C CA . ILE B 1 237 ? 67.02200 21.67200 45.24200 1.000 22.07000 223 ILE B CA 1
ATOM 3952 C C . ILE B 1 237 ? 66.02100 22.79900 45.03900 1.000 27.81000 223 ILE B C 1
ATOM 3953 O O . ILE B 1 237 ? 64.80600 22.57700 45.09700 1.000 29.48000 223 ILE B O 1
ATOM 3958 N N . LEU B 1 238 ? 66.53200 24.00500 44.80500 1.000 23.86000 224 LEU B N 1
ATOM 3959 C CA . LEU B 1 238 ? 65.72300 25.17200 44.48800 1.000 15.82000 224 LEU B CA 1
ATOM 3960 C C . LEU B 1 238 ? 65.89400 25.51500 43.01800 1.000 22.12000 224 LEU B C 1
ATOM 3961 O O . LEU B 1 238 ? 67.00100 25.42500 42.47600 1.000 30.21000 224 LEU B O 1
ATOM 3966 N N . GLU B 1 239 ? 64.80200 25.91700 42.37300 1.000 23.11000 225 GLU B N 1
ATOM 3967 C CA . GLU B 1 239 ? 64.90000 26.38200 41.00000 1.000 23.62000 225 GLU B CA 1
ATOM 3968 C C . GLU B 1 239 ? 63.94100 27.54300 40.78900 1.000 22.46000 225 GLU B C 1
ATOM 3969 O O . GLU B 1 239 ? 63.05900 27.80600 41.61200 1.000 26.20000 225 GLU B O 1
ATOM 3975 N N . ASP B 1 240 ? 64.15600 28.25700 39.68500 1.000 26.21000 226 ASP B N 1
ATOM 3976 C CA . ASP B 1 240 ? 63.34200 29.41100 39.27300 1.000 21.25000 226 ASP B CA 1
ATOM 3977 C C . ASP B 1 240 ? 63.39800 30.47500 40.36800 1.000 17.46000 226 ASP B C 1
ATOM 3978 O O . ASP B 1 240 ? 64.49900 30.82400 40.82100 1.000 20.46000 226 ASP B O 1
ATOM 3983 N N . ASP B 1 241 ? 62.26800 31.01500 40.81400 1.000 23.41000 227 ASP B N 1
ATOM 3984 C CA . ASP B 1 241 ? 62.23100 32.09600 41.79000 1.000 25.98000 227 ASP B CA 1
ATOM 3985 C C . ASP B 1 241 ? 62.54900 31.63000 43.20800 1.000 28.93000 227 ASP B C 1
ATOM 3986 O O . ASP B 1 241 ? 62.45600 32.44200 44.13600 1.000 30.70000 227 ASP B O 1
ATOM 3991 N N . LEU B 1 242 ? 62.90000 30.36300 43.41900 1.000 29.70000 228 LEU B N 1
ATOM 3992 C CA . LEU B 1 242 ? 63.24800 29.90000 44.75600 1.000 24.54000 228 LEU B CA 1
ATOM 3993 C C . LEU B 1 242 ? 64.72900 30.07400 45.07900 1.000 24.61000 228 LEU B C 1
ATOM 3994 O O . LEU B 1 242 ? 65.10400 29.98600 46.25000 1.000 28.46000 228 LEU B O 1
ATOM 3999 N N . VAL B 1 243 ? 65.57400 30.32600 44.07800 1.000 26.66000 229 VAL B N 1
ATOM 4000 C CA . VAL B 1 243 ? 66.99200 30.53300 44.33200 1.000 24.96000 229 VAL B CA 1
ATOM 4001 C C . VAL B 1 243 ? 67.19700 31.85900 45.05600 1.000 36.38000 229 VAL B C 1
ATOM 4002 O O . VAL B 1 243 ? 66.42200 32.81200 44.89200 1.000 30.72000 229 VAL B O 1
ATOM 4006 N N . ASP B 1 244 ? 68.24700 31.91200 45.87900 1.000 37.97000 230 ASP B N 1
ATOM 4007 C CA . ASP B 1 244 ? 68.61200 33.10600 46.64600 1.000 48.63000 230 ASP B CA 1
ATOM 4008 C C . ASP B 1 244 ? 67.51000 33.52500 47.61100 1.000 47.39000 230 ASP B C 1
ATOM 4009 O O . ASP B 1 244 ? 67.35900 34.71000 47.91800 1.000 46.09000 230 ASP B O 1
ATOM 4014 N N . SER B 1 245 ? 66.73600 32.56100 48.10200 1.000 34.88000 231 SER B N 1
ATOM 4015 C CA . SER B 1 245 ? 65.63900 32.84700 49.01400 1.000 41.99000 231 SER B CA 1
ATOM 4016 C C . SER B 1 245 ? 65.97900 32.53400 50.46500 1.000 45.39000 231 SER B C 1
ATOM 4017 O O . SER B 1 245 ? 65.14200 32.75800 51.34600 1.000 41.82000 231 SER B O 1
ATOM 4020 N N . CYS B 1 246 ? 67.18100 32.03200 50.73300 1.000 31.33000 232 CYS B N 1
ATOM 4021 C CA . CYS B 1 246 ? 67.60000 31.72300 52.09200 1.000 37.71000 232 CYS B CA 1
ATOM 4022 C C . CYS B 1 246 ? 69.11800 31.64000 52.12800 1.000 40.77000 232 CYS B C 1
ATOM 4023 O O . CYS B 1 246 ? 69.76000 31.31100 51.12800 1.000 41.54000 232 CYS B O 1
ATOM 4026 N N . LYS B 1 247 ? 69.67900 31.94300 53.29100 1.000 37.57000 233 LYS B N 1
ATOM 4027 C CA . LYS B 1 247 ? 71.11700 31.94700 53.49600 1.000 37.64000 233 LYS B CA 1
ATOM 4028 C C . LYS B 1 247 ? 71.47800 30.97800 54.61200 1.000 45.09000 233 LYS B C 1
ATOM 4029 O O . LYS B 1 247 ? 70.61100 30.42000 55.29200 1.000 37.34000 233 LYS B O 1
ATOM 4035 N N . SER B 1 248 ? 72.78200 30.78900 54.80100 1.000 41.58000 234 SER B N 1
ATOM 4036 C CA . SER B 1 248 ? 73.25100 29.89600 55.84900 1.000 47.29000 234 SER B CA 1
ATOM 4037 C C . SER B 1 248 ? 72.81700 30.41500 57.21300 1.000 49.52000 234 SER B C 1
ATOM 4038 O O . SER B 1 248 ? 73.06900 31.57200 57.56300 1.000 49.62000 234 SER B O 1
ATOM 4041 N N . GLY B 1 249 ? 72.14300 29.55600 57.97500 1.000 45.17000 235 GLY B N 1
ATOM 4042 C CA . GLY B 1 249 ? 71.66900 29.89800 59.29700 1.000 26.22000 235 GLY B CA 1
ATOM 4043 C C . GLY B 1 249 ? 70.18800 30.18400 59.40500 1.000 39.76000 235 GLY B C 1
ATOM 4044 O O . GLY B 1 249 ? 69.69500 30.37900 60.52200 1.000 32.99000 235 GLY B O 1
ATOM 4045 N N . ASP B 1 250 ? 69.45700 30.20800 58.29400 1.000 35.35000 236 ASP B N 1
ATOM 4046 C CA . ASP B 1 250 ? 68.05500 30.58600 58.36100 1.000 32.66000 236 ASP B CA 1
ATOM 4047 C C . ASP B 1 250 ? 67.21600 29.46900 58.96600 1.000 35.80000 236 ASP B C 1
ATOM 4048 O O . ASP B 1 250 ? 67.51100 28.28100 58.81600 1.000 28.29000 236 ASP B O 1
ATOM 4053 N N . ASP B 1 251 ? 66.16900 29.87200 59.67300 1.000 31.17000 237 ASP B N 1
ATOM 4054 C CA . ASP B 1 251 ? 65.14700 28.96000 60.16100 1.000 33.83000 237 ASP B CA 1
ATOM 4055 C C . ASP B 1 251 ? 64.00800 28.96400 59.15000 1.000 37.69000 237 ASP B C 1
ATOM 4056 O O . ASP B 1 251 ? 63.47400 30.02800 58.81700 1.000 38.89000 237 ASP B O 1
ATOM 4061 N N . LEU B 1 252 ? 63.64400 27.78700 58.64900 1.000 35.88000 238 LEU B N 1
ATOM 4062 C CA . LEU B 1 252 ? 62.73100 27.75200 57.51900 1.000 36.33000 238 LEU B CA 1
ATOM 4063 C C . LEU B 1 252 ? 61.92000 26.46600 57.51700 1.000 35.39000 238 LEU B C 1
ATOM 4064 O O . LEU B 1 252 ? 62.29500 25.45900 58.12300 1.000 36.98000 238 LEU B O 1
ATOM 4069 N N . THR B 1 253 ? 60.78900 26.53100 56.82200 1.000 28.07000 239 THR B N 1
ATOM 4070 C CA . THR B 1 253 ? 59.95400 25.37900 56.52200 1.000 30.14000 239 THR B CA 1
ATOM 4071 C C . THR B 1 253 ? 59.91900 25.20700 55.01000 1.000 32.81000 239 THR B C 1
ATOM 4072 O O . THR B 1 253 ? 59.61000 26.15500 54.27900 1.000 26.21000 239 THR B O 1
ATOM 4076 N N . ILE B 1 254 ? 60.24800 24.01000 54.54000 1.000 25.42000 240 ILE B N 1
ATOM 4077 C CA . ILE B 1 254 ? 60.35200 23.72600 53.11500 1.000 29.02000 240 ILE B CA 1
ATOM 4078 C C . ILE B 1 254 ? 59.22300 22.78800 52.71900 1.000 17.68000 240 ILE B C 1
ATOM 4079 O O . ILE B 1 254 ? 59.05700 21.72000 53.31600 1.000 26.17000 240 ILE B O 1
ATOM 4084 N N . TYR B 1 255 ? 58.45500 23.18700 51.71000 1.000 19.46000 241 TYR B N 1
ATOM 4085 C CA . TYR B 1 255 ? 57.40300 22.36700 51.12400 1.000 19.08000 241 TYR B CA 1
ATOM 4086 C C . TYR B 1 255 ? 57.88200 21.86400 49.77000 1.000 24.76000 241 TYR B C 1
ATOM 4087 O O . TYR B 1 255 ? 58.40600 22.64500 48.96700 1.000 25.44000 241 TYR B O 1
ATOM 4096 N N . GLY B 1 256 ? 57.71100 20.57200 49.52000 1.000 22.91000 242 GLY B N 1
ATOM 4097 C CA . GLY B 1 256 ? 58.20700 20.00400 48.28200 1.000 20.23000 242 GLY B CA 1
ATOM 4098 C C . GLY B 1 256 ? 57.95400 18.51500 48.21200 1.000 15.54000 242 GLY B C 1
ATOM 4099 O O . GLY B 1 256 ? 57.21600 17.94700 49.02000 1.000 20.56000 242 GLY B O 1
ATOM 4100 N N . ILE B 1 257 ? 58.58800 17.89000 47.22200 1.000 17.08000 243 ILE B N 1
ATOM 4101 C CA . ILE B 1 257 ? 58.39000 16.48200 46.90000 1.000 21.39000 243 ILE B CA 1
ATOM 4102 C C . ILE B 1 257 ? 59.69000 15.73200 47.16300 1.000 23.15000 243 ILE B C 1
ATOM 4103 O O . ILE B 1 257 ? 60.77100 16.19100 46.77200 1.000 20.26000 243 ILE B O 1
ATOM 4108 N N . VAL B 1 258 ? 59.58200 14.58600 47.82600 1.000 19.55000 244 VAL B N 1
ATOM 4109 C CA . VAL B 1 258 ? 60.73900 13.75100 48.13000 1.000 18.85000 244 VAL B CA 1
ATOM 4110 C C . VAL B 1 258 ? 61.13800 13.00300 46.86200 1.000 18.39000 244 VAL B C 1
ATOM 4111 O O . VAL B 1 258 ? 60.33800 12.25000 46.29800 1.000 21.09000 244 VAL B O 1
ATOM 4115 N N . MET B 1 259 ? 62.37300 13.21300 46.40900 1.000 22.45000 245 MET B N 1
ATOM 4116 C CA . MET B 1 259 ? 62.85800 12.66500 45.15000 1.000 20.94000 245 MET B CA 1
ATOM 4117 C C . MET B 1 259 ? 64.09200 11.80300 45.37900 1.000 26.74000 245 MET B C 1
ATOM 4118 O O . MET B 1 259 ? 64.80500 11.94400 46.37600 1.000 23.15000 245 MET B O 1
ATOM 4123 N N . GLN B 1 260 ? 64.35100 10.91500 44.42400 1.000 33.60000 246 GLN B N 1
ATOM 4124 C CA . GLN B 1 260 ? 65.57900 10.13000 44.38400 1.000 30.16000 246 GLN B CA 1
ATOM 4125 C C . GLN B 1 260 ? 66.36800 10.50600 43.13900 1.000 24.77000 246 GLN B C 1
ATOM 4126 O O . GLN B 1 260 ? 65.86100 10.38300 42.01900 1.000 28.16000 246 GLN B O 1
ATOM 4132 N N . ARG B 1 261 ? 67.59800 10.96000 43.33200 1.000 25.84000 247 ARG B N 1
ATOM 4133 C CA . ARG B 1 261 ? 68.54300 11.10200 42.23700 1.000 35.41000 247 ARG B CA 1
ATOM 4134 C C . ARG B 1 261 ? 69.54800 9.95700 42.28900 1.000 39.23000 247 ARG B C 1
ATOM 4135 O O . ARG B 1 261 ? 69.85700 9.42600 43.35900 1.000 28.92000 247 ARG B O 1
ATOM 4143 N N . TRP B 1 262 ? 70.04600 9.56700 41.12000 1.000 38.87000 248 TRP B N 1
ATOM 4144 C CA . TRP B 1 262 ? 70.92700 8.41100 41.06600 1.000 33.53000 248 TRP B CA 1
ATOM 4145 C C . TRP B 1 262 ? 71.76800 8.45700 39.80100 1.000 38.22000 248 TRP B C 1
ATOM 4146 O O . TRP B 1 262 ? 71.36500 9.03200 38.78800 1.000 34.00000 248 TRP B O 1
ATOM 4157 N N . LYS B 1 263 ? 72.94600 7.84600 39.88700 1.000 46.83000 249 LYS B N 1
ATOM 4158 C CA . LYS B 1 263 ? 73.81200 7.58400 38.75500 1.000 41.51000 249 LYS B CA 1
ATOM 4159 C C . LYS B 1 263 ? 74.09600 6.08900 38.70400 1.000 31.05000 249 LYS B C 1
ATOM 4160 O O . LYS B 1 263 ? 74.39700 5.48800 39.74500 1.000 29.47000 249 LYS B O 1
ATOM 4166 N N . PRO B 1 264 ? 73.99600 5.45400 37.54200 1.000 38.40000 250 PRO B N 1
ATOM 4167 C CA . PRO B 1 264 ? 74.19300 4.00400 37.46700 1.000 40.13000 250 PRO B CA 1
ATOM 4168 C C . PRO B 1 264 ? 75.67100 3.63500 37.44200 1.000 38.11000 250 PRO B C 1
ATOM 4169 O O . PRO B 1 264 ? 76.55600 4.48200 37.31000 1.000 37.46000 250 PRO B O 1
ATOM 4173 N N . PHE B 1 265 ? 75.92000 2.33500 37.58900 1.000 41.58000 251 PHE B N 1
ATOM 4174 C CA . PHE B 1 265 ? 77.26200 1.80000 37.41400 1.000 34.46000 251 PHE B CA 1
ATOM 4175 C C . PHE B 1 265 ? 77.71500 1.97800 35.97000 1.000 36.96000 251 PHE B C 1
ATOM 4176 O O . PHE B 1 265 ? 76.92100 1.89000 35.02900 1.000 33.90000 251 PHE B O 1
ATOM 4184 N N . GLN B 1 266 ? 79.01100 2.23200 35.79900 1.000 42.88000 252 GLN B N 1
ATOM 4185 C CA . GLN B 1 266 ? 79.57300 2.32800 34.46000 1.000 59.20000 252 GLN B CA 1
ATOM 4186 C C . GLN B 1 266 ? 80.78600 1.42200 34.31900 1.000 77.82000 252 GLN B C 1
ATOM 4187 O O . GLN B 1 266 ? 80.90100 0.41600 35.02700 1.000 80.43000 252 GLN B O 1
ATOM 4193 N N . GLN B 1 267 ? 81.68800 1.77100 33.40200 1.000 89.95000 253 GLN B N 1
ATOM 4194 C CA . GLN B 1 267 ? 82.87900 0.95900 33.18000 1.000 101.11000 253 GLN B CA 1
ATOM 4195 C C . GLN B 1 267 ? 83.71400 0.86700 34.45100 1.000 102.24000 253 GLN B C 1
ATOM 4196 O O . GLN B 1 267 ? 83.96800 -0.22600 34.97000 1.000 107.90000 253 GLN B O 1
ATOM 4202 N N . ASP B 1 268 ? 84.13900 2.01600 34.97600 1.000 95.13000 254 ASP B N 1
ATOM 4203 C CA . ASP B 1 268 ? 84.89900 2.07100 36.21700 1.000 97.78000 254 ASP B CA 1
ATOM 4204 C C . ASP B 1 268 ? 84.26400 3.00800 37.23800 1.000 101.27000 254 ASP B C 1
ATOM 4205 O O . ASP B 1 268 ? 84.88100 3.28800 38.27300 1.000 103.94000 254 ASP B O 1
ATOM 4210 N N . VAL B 1 269 ? 83.04900 3.49100 36.98100 1.000 94.16000 255 VAL B N 1
ATOM 4211 C CA . VAL B 1 269 ? 82.39200 4.49000 37.81600 1.000 83.33000 255 VAL B CA 1
ATOM 4212 C C . VAL B 1 269 ? 81.46600 3.78700 38.79900 1.000 71.68000 255 VAL B C 1
ATOM 4213 O O . VAL B 1 269 ? 80.67100 2.92100 38.40800 1.000 61.48000 255 VAL B O 1
ATOM 4217 N N . ARG B 1 270 ? 81.56400 4.15900 40.07200 1.000 66.92000 256 ARG B N 1
ATOM 4218 C CA . ARG B 1 270 ? 80.66900 3.63200 41.09000 1.000 67.20000 256 ARG B CA 1
ATOM 4219 C C . ARG B 1 270 ? 79.30600 4.30800 41.00800 1.000 52.61000 256 ARG B C 1
ATOM 4220 O O . ARG B 1 270 ? 79.18000 5.45600 40.57200 1.000 53.74000 256 ARG B O 1
ATOM 4228 N N . ALA B 1 271 ? 78.27900 3.58000 41.43000 1.000 38.67000 257 ALA B N 1
ATOM 4229 C CA . ALA B 1 271 ? 76.93100 4.12100 41.46500 1.000 38.20000 257 ALA B CA 1
ATOM 4230 C C . ALA B 1 271 ? 76.69100 4.86300 42.77300 1.000 43.97000 257 ALA B C 1
ATOM 4231 O O . ALA B 1 271 ? 77.42500 4.70400 43.75200 1.000 37.46000 257 ALA B O 1
ATOM 4233 N N . GLU B 1 272 ? 75.64800 5.68900 42.77900 1.000 41.19000 258 GLU B N 1
ATOM 4234 C CA . GLU B 1 272 ? 75.25700 6.38300 43.99900 1.000 47.17000 258 GLU B CA 1
ATOM 4235 C C . GLU B 1 272 ? 73.80200 6.80600 43.89300 1.000 33.27000 258 GLU B C 1
ATOM 4236 O O . GLU B 1 272 ? 73.36900 7.30300 42.84900 1.000 35.55000 258 GLU B O 1
ATOM 4242 N N . VAL B 1 273 ? 73.05400 6.58600 44.96500 1.000 32.67000 259 VAL B N 1
ATOM 4243 C CA . VAL B 1 273 ? 71.66700 7.01100 45.06700 1.000 29.72000 259 VAL B CA 1
ATOM 4244 C C . VAL B 1 273 ? 71.58300 8.06000 46.16300 1.000 30.88000 259 VAL B C 1
ATOM 4245 O O . VAL B 1 273 ? 72.40900 8.09900 47.08300 1.000 36.65000 259 VAL B O 1
ATOM 4249 N N . GLU B 1 274 ? 70.57900 8.91900 46.05900 1.000 21.05000 260 GLU B N 1
ATOM 4250 C CA . GLU B 1 274 ? 70.49400 10.08800 46.91800 1.000 29.89000 260 GLU B CA 1
ATOM 4251 C C . GLU B 1 274 ? 69.03300 10.47900 47.05700 1.000 29.48000 260 GLU B C 1
ATOM 4252 O O . GLU B 1 274 ? 68.30400 10.51200 46.06200 1.000 29.42000 260 GLU B O 1
ATOM 4258 N N . ILE B 1 275 ? 68.60400 10.75300 48.28200 1.000 25.43000 261 ILE B N 1
ATOM 4259 C CA . ILE B 1 275 ? 67.25900 11.25100 48.53800 1.000 37.16000 261 ILE B CA 1
ATOM 4260 C C . ILE B 1 275 ? 67.34300 12.75200 48.77000 1.000 30.03000 261 ILE B C 1
ATOM 4261 O O . ILE B 1 275 ? 68.01900 13.21000 49.69900 1.000 30.04000 261 ILE B O 1
ATOM 4266 N N . VAL B 1 276 ? 66.66200 13.51900 47.92400 1.000 26.68000 262 VAL B N 1
ATOM 4267 C CA . VAL B 1 276 ? 66.64200 14.96900 48.02500 1.000 24.23000 262 VAL B CA 1
ATOM 4268 C C . VAL B 1 276 ? 65.19600 15.44000 48.08400 1.000 24.14000 262 VAL B C 1
ATOM 4269 O O . VAL B 1 276 ? 64.25700 14.70600 47.77200 1.000 23.48000 262 VAL B O 1
ATOM 4273 N N . LEU B 1 277 ? 65.03300 16.69100 48.49200 1.000 19.53000 263 LEU B N 1
ATOM 4274 C CA . LEU B 1 277 ? 63.74600 17.36900 48.48200 1.000 20.08000 263 LEU B CA 1
ATOM 4275 C C . LEU B 1 277 ? 63.74800 18.36300 47.32900 1.000 17.41000 263 LEU B C 1
ATOM 4276 O O . LEU B 1 277 ? 64.61700 19.23800 47.26500 1.000 23.07000 263 LEU B O 1
ATOM 4281 N N . LYS B 1 278 ? 62.80300 18.20800 46.40400 1.000 22.98000 264 LYS B N 1
ATOM 4282 C CA . LYS B 1 278 ? 62.64100 19.16300 45.30900 1.000 22.18000 264 LYS B CA 1
ATOM 4283 C C . LYS B 1 278 ? 61.64200 20.20700 45.78000 1.000 28.98000 264 LYS B C 1
ATOM 4284 O O . LYS B 1 278 ? 60.42900 19.97400 45.77200 1.000 25.98000 264 LYS B O 1
ATOM 4290 N N . ALA B 1 279 ? 62.15500 21.36100 46.19700 1.000 23.88000 265 ALA B N 1
ATOM 4291 C CA . ALA B 1 279 ? 61.33500 22.33500 46.90000 1.000 20.93000 265 ALA B CA 1
ATOM 4292 C C . ALA B 1 279 ? 60.26900 22.92500 45.98900 1.000 23.98000 265 ALA B C 1
ATOM 4293 O O . ALA B 1 279 ? 60.48200 23.11500 44.78800 1.000 19.58000 265 ALA B O 1
ATOM 4295 N N . ASN B 1 280 ? 59.10900 23.20000 46.57600 1.000 19.51000 266 ASN B N 1
ATOM 4296 C CA . ASN B 1 280 ? 58.04200 23.94000 45.92500 1.000 14.39000 266 ASN B CA 1
ATOM 4297 C C . ASN B 1 280 ? 57.76900 25.28300 46.58100 1.000 21.52000 266 ASN B C 1
ATOM 4298 O O . ASN B 1 280 ? 57.28900 26.19700 45.90800 1.000 19.50000 266 ASN B O 1
ATOM 4303 N N . TYR B 1 281 ? 58.07900 25.42800 47.87100 1.000 18.08000 267 TYR B N 1
ATOM 4304 C CA . TYR B 1 281 ? 57.90100 26.68900 48.57700 1.000 14.88000 267 TYR B CA 1
ATOM 4305 C C . TYR B 1 281 ? 58.88000 26.75600 49.74100 1.000 24.93000 267 TYR B C 1
ATOM 4306 O O . TYR B 1 281 ? 59.16100 25.74000 50.38300 1.000 21.89000 267 TYR B O 1
ATOM 4315 N N . ILE B 1 282 ? 59.39700 27.95600 50.00300 1.000 26.45000 268 ILE B N 1
ATOM 4316 C CA . ILE B 1 282 ? 60.30300 28.21400 51.11700 1.000 22.45000 268 ILE B CA 1
ATOM 4317 C C . ILE B 1 282 ? 59.67300 29.28000 52.00400 1.000 35.31000 268 ILE B C 1
ATOM 4318 O O . ILE B 1 282 ? 59.26400 30.33900 51.51400 1.000 36.56000 268 ILE B O 1
ATOM 4323 N N . GLN B 1 283 ? 59.60800 29.00900 53.30600 1.000 27.38000 269 GLN B N 1
ATOM 4324 C CA . GLN B 1 283 ? 59.02900 29.93300 54.28200 1.000 32.68000 269 GLN B CA 1
ATOM 4325 C C . GLN B 1 283 ? 60.06200 30.16500 55.38000 1.000 28.00000 269 GLN B C 1
ATOM 4326 O O . GLN B 1 283 ? 60.24500 29.31500 56.25400 1.000 31.53000 269 GLN B O 1
ATOM 4332 N N . VAL B 1 284 ? 60.73800 31.30800 55.33500 1.000 38.66000 270 VAL B N 1
ATOM 4333 C CA . VAL B 1 284 ? 61.74500 31.66100 56.33000 1.000 39.26000 270 VAL B CA 1
ATOM 4334 C C . VAL B 1 284 ? 61.06500 32.35800 57.50000 1.000 37.22000 270 VAL B C 1
ATOM 4335 O O . VAL B 1 284 ? 60.19900 33.22100 57.31100 1.000 40.63000 270 VAL B O 1
ATOM 4339 N N . ASN B 1 285 ? 61.45500 31.98600 58.72000 1.000 34.54000 271 ASN B N 1
ATOM 4340 C CA . ASN B 1 285 ? 60.92000 32.63900 59.91800 1.000 54.47000 271 ASN B CA 1
ATOM 4341 C C . ASN B 1 285 ? 62.00400 32.59900 60.99900 1.000 51.81000 271 ASN B C 1
ATOM 4342 O O . ASN B 1 285 ? 62.12200 31.61900 61.73700 1.000 58.07000 271 ASN B O 1
ATOM 4347 N N . ASN B 1 286 ? 62.78000 33.67700 61.08500 1.000 58.15000 272 ASN B N 1
ATOM 4348 C CA . ASN B 1 286 ? 63.84200 33.79100 62.08500 1.000 58.74000 272 ASN B CA 1
ATOM 4349 C C . ASN B 1 286 ? 63.35900 34.49700 63.34900 1.000 54.59000 272 ASN B C 1
ATOM 4350 O O . ASN B 1 286 ? 62.41900 34.04800 64.00600 1.000 69.96000 272 ASN B O 1
#

B-factor: mean 48.62, std 25.56, range [11.42, 171.97]

Radius of gyration: 31.3 Å; Cα contacts (8 Å, |Δi|>4): 1030; chains: 2; bounding box: 88×49×89 Å

Sequence (545 aa):
SMNSDQVTLVGQVFESYVSEYHKNDILLILKERDEDAHYPVVVNAMTLFETNMEIGEYFNMFPSEVLTIFDSALRRSALTILQSLSQPEAVSMKQNLHARISGLPVCPELVREHIPKTKDVGHFLSVTGTVIRTSLVKVLEFERDYMCNKCKHVFVIKADFEQYYTFCPPSSCPSLESCDSSKFTCLSGLSSSPTRCRDYQEIKIQEQVQRLSVGSIPRSMKVILEDDLVDSCKSGDDLTIYGIVMQRWKPFQQDVRAEVEIVLKANYIQVNSMNSDQVTLVGQVFESYVSEYHKNDILLILKERDEDAHYPVVVNAMTLFETNMEIGEYFNMMFPSEVLTIFDSALRRSALTILQSLSQPEAVSMKQNLHARISGLPVCPELVREHIPKTKDVGHFLSVTGTVIRTSLVKVLEFERDYMCNKCKHVFVIKADFEQYYTFCPPSSCPSLESCDSSKFTCLSGLSSSPTRCRDYQEIKIQEQVQRLSVGSIPRSMKVILEDDLVDSCKSGDDLTIYGIVMQRWKPFQQDVRAEVEIVLKANYIQVNN

Secondary structure (DSSP, 8-state):
---HHHHHHHHHHHHHHHHHH-HHHHHHHHH-S-SSS-EEEEEEHHHHHHH-HHHHHHHHHSHHHHHHHHHHHHHHHHHHHHHTSS-GGGS-----EEEEEE----STTTEESS---GGGTT-EEEEEEEEEEEPPPEEEE-EEEEEETTT--EEEEE-BGGGTSB-----S--SSS------EEE-TTT--SS--EEEEEEEEEE--TTSSSS-SS--EEEEEEEGGGTTS--TT-EEEEEEEEEEEEE---SS---EEEEEEEEEEEEE-/---HHHHHHHHHHHHHHHHHH-HHHHHHHHH-S-SSS-EEEEEEHHHHHHH-HHHHHHHHH-HHHHHHHHHHHHHHHHHHHHHTSS-GGGS-----EEEEEE-----TTTEESS---GGGTT-EEEEEEEEEEEPPPEEEE-EEEEEETTT--EEEEE-BGGGTSB-PPPSS---SS------EEE-GGGSS--TTEEEEEEEEEEE--SSS---SS--EEEEEEEGGGTTS--TT-EEEEEEEEEEEEE---SSPPPEEEEEEEEEEEEE--